Protein 4NQ3 (pdb70)

B-factor: mean 53.37, std 25.69, range [12.53, 254.34]

GO terms:
  GO:0018753 cyanuric acid amidohydrolase activity (F, EXP)

Nearest PDB structures (foldseek):
  4nq3-assembly1_A-2  TM=1.002E+00  e=3.111E-75  Azorhizobium caulinodans ORS 571
  6buq-assembly1_D  TM=9.609E-01  e=2.234E-49  Moorella thermoacetica ATCC 39073
  4bvq-assembly1_A  TM=9.636E-01  e=1.893E-46  Pseudomonas sp. ADP
  5t13-assembly1_A  TM=9.530E-01  e=1.378E-46  Enterobacter cloacae
  6dhj-assembly1_F  TM=9.144E-01  e=2.096E-44  Moorella thermoacetica ATCC 39073

Organism: Azorhizobium caulinodans (strain ATCC 43989 / DSM 5975 / JCM 20966 / LMG 6465 / NBRC 14845 / NCIMB 13405 / ORS 571) (NCBI:txid438753)

Foldseek 3Di:
DAKDKDKFAAPALLRCPRVVVCCVVVVAPLVFWAEKEWEHAFQFFAPGCSLVNNVVNQCVSCVCNPCSVNYHYYTYFQPADGIIMMIIGDDDDPPDAKFKFKFWDDFQQQQCQLFSLLCCLVRQLRSVRRVDDQLVQWAAKEKEWEWDDCNQVVQVVVPGHGPDNPGRVSLSNLQSNFNSNCCNSVVDPPVVDGSCCGLPVLVQADLHRDYGYYHNDRIMMMMIIGDPPYDDQKHKHKGKAALQCQVRVVVRCVVQQHAADPQKEKAKEFEAAPVCDDPNHGDCVPDPVRDGQSVRQNRSLVNNCVRRVHRSYHYHYRQNRAGGGRMHMMMIMDGHD/DAKDKDKFAAPALLGCVRVVVCCVVVVAPLVFWAEKEWEFAALFFAPGCSQVNNVVNQCVSCVNNPVSVNYHYYTYFDPADGIIMMTIGDDPVAKFKFKFWDDFDQQAPQLFVLLCCLVRLLRSVRRVDDQLVQFAAKEKEAEWDDCVQVVQVVVPGHHPDSPGRVSLSNLQSNFNSNCPNSVVDDPVVDGSCCGLPVLVQADLHRDYGYYHNDRIMMMMIMGDPPYDDFKHKHKGKAALQPQVRVVVGCVVQQHAQDPQKEKAKEFEAAPVCDDPNHGDCVPDPPRDRQSVRQNRSLVSNCVRNVDRSYHYHYRQNSAGHGNMHMMMMMDGHD

Sequence (671 aa):
PIAKVHRIATASPDDVSGLAAAIATGAIAPAGILAIFGKTEGNGCVNDFSRGFAVQSLQLLRGHGAAADEVCLVSGGTEGGSPHFLVFERAEGNAPALAIGRAHTPDLPFEALGRGQVRVAQAVRRAAAAGITDPEDVHFVQVKCPLLTARVKEAEARGATTATSDTLKSGLSRGASALGIALALGEVAEDALSDAVICADYGLWSARASCSSGIELLGHEIVVLGSEGWSGPLAIAHGVADAIDVTPVKAALSALGAEAGEATIVLAKAEPSRSGRIRGKRHTLDDSDISPTRHARAFVAGALAGVVGHTEIYVSGGGEHQGPDGGGPVAVIAARTPIAKVHRIATASPDDVSGLAAAIATGAIAPAGILAIFGKTEGNGCVNDFSRGFAVQSLQLLRGHGAAADEVCLVSGGTEGGSPHFLVFERAEPALAIGRAHTPDLPFEALGRGQVRVAQAVRRAAAAGITDPEDVHFVQVKCPLLTARVKEAEARGATTATSDTLKSGLSRGASALGIALALGEVAEDALSDAVICADYGLWSARASCSSGIELLGHEIVVLGSEGWSGPLAIAHGVADAIDVTPVKAALSALGAEAGEATIVLAKAEPSRSGRIRGKRHTLDDSDISPTRHARAFVAGALAGVVGHTEIYVSGGGEHQGPDGGGPVAVIAART

InterPro domains:
  IPR014086 Cyanuric acid hydrolase/Barbiturase [MF_01989] (2-353)
  IPR014086 Cyanuric acid hydrolase/Barbiturase [PF09663] (5-351)
  IPR014086 Cyanuric acid hydrolase/Barbiturase [TIGR02714] (5-351)
  IPR043006 Cyanuric acid hydrolase/Barbiturase, repeating unit B [G3DSA:3.30.1330.180] (100-247)
  IPR043007 Cyanuric acid hydrolase/Barbiturase, repeating unit C [G3DSA:3.30.1330.160] (248-356)
  IPR043008 Cyanuric acid hydrolase/Barbiturase, repeating unit A [G3DSA:3.30.1330.170] (1-99)

Radius of gyration: 26.71 Å; Cα contacts (8 Å, |Δi|>4): 1795; chains: 2; bounding box: 78×68×73 Å

Secondary structure (DSSP, 8-state):
-EEEEEEEE-SSTT--HHHHHHHHTTSS-GGGEEEEEEEBSS-SSTT--HHHHHHHHH--TTT--GGGGGSEE--B-------EEEEEEEE--------EEEEE-----TTTTT------HHHHHH--TTS---GGG--EEEEEE------HHHHHHTT---S-S-TTT--HHHHHHHHHHHHHHTSS-GGG--TTTTTT-TTS-BSSEEEEE-TT-SS-EEEEE--TT-BSSEEEEEE---TT--HHHHHHHHHTT---STT-EEEEEE---TTSEETTEE-----SSS-HHHHHHHHHHHHHHHHHS-S--EEEE--TTBSSTT---EEEEEE--/-EEEEEEEE-SSTT--HHHHHHHHTTSS-GGGEEEEEE-BSS-SSTT-HHHHHHHHHH--TTT--GGGGGSEE--B-------EEEEEEEE-----EEEEE--PPPTTTTT------HHHHHH--TT----GGG--EEEEEE------HHHHHTTT---S-S-TTT--HHHHHHHHHHHHHHTSS-GGG--GGGTTT-TTS-BSSEEEEE-TT-SS-EEEEE--TT-BSSEEEEEE---TT--HHHHHHHHHHT---STT-EEEEEE---TTSEETTEE-----SSS-HHHHHHHHHHHHHHHHHSSS--EEEE--TTBSSTT---EEEEEE--

Structure (mmCIF, N/CA/C/O backbone):
data_4NQ3
#
_entry.id   4NQ3
#
_cell.length_a   237.866
_cell.length_b   237.866
_cell.length_c   105.313
_cell.angle_alpha   90.00
_cell.angle_beta   90.00
_cell.angle_gamma   90.00
#
_symmetry.space_group_name_H-M   'I 41 2 2'
#
loop_
_entity.id
_entity.type
_entity.pdbx_description
1 polymer 'Cyanuric acid amidohydrolase'
2 non-polymer 'BARBITURIC ACID'
3 non-polymer 'SULFATE ION'
4 non-polymer 'MAGNESIUM ION'
5 water water
#
loop_
_atom_site.group_PDB
_atom_site.id
_atom_site.type_symbol
_atom_site.label_atom_id
_atom_site.label_alt_id
_atom_site.label_comp_id
_atom_site.label_asym_id
_atom_site.label_entity_id
_atom_site.label_seq_id
_atom_site.pdbx_PDB_ins_code
_atom_site.Cartn_x
_atom_site.Cartn_y
_atom_site.Cartn_z
_atom_site.occupancy
_atom_site.B_iso_or_equiv
_atom_site.auth_seq_id
_atom_site.auth_comp_id
_atom_site.auth_asym_id
_atom_site.auth_atom_id
_atom_site.pdbx_PDB_model_num
ATOM 9 N N . PRO A 1 2 ? 156.599 50.348 27.745 1.00 48.72 2 PRO A N 1
ATOM 10 C CA . PRO A 1 2 ? 156.495 51.152 28.971 1.00 37.02 2 PRO A CA 1
ATOM 11 C C . PRO A 1 2 ? 155.077 51.551 29.398 1.00 36.28 2 PRO A C 1
ATOM 12 O O . PRO A 1 2 ? 154.171 51.745 28.587 1.00 41.49 2 PRO A O 1
ATOM 16 N N . ILE A 1 3 ? 154.919 51.684 30.709 1.00 37.22 3 ILE A N 1
ATOM 17 C CA . ILE A 1 3 ? 153.669 52.022 31.378 1.00 33.54 3 ILE A CA 1
ATOM 18 C C . ILE A 1 3 ? 153.781 53.310 32.195 1.00 33.60 3 ILE A C 1
ATOM 19 O O . ILE A 1 3 ? 154.705 53.463 32.990 1.00 37.61 3 ILE A O 1
ATOM 24 N N . ALA A 1 4 ? 152.843 54.232 32.036 1.00 30.92 4 ALA A N 1
ATOM 25 C CA . ALA A 1 4 ? 152.833 55.402 32.913 1.00 30.99 4 ALA A CA 1
ATOM 26 C C . ALA A 1 4 ? 152.148 55.065 34.229 1.00 30.37 4 ALA A C 1
ATOM 27 O O . ALA A 1 4 ? 151.055 54.502 34.263 1.00 35.76 4 ALA A O 1
ATOM 29 N N . LYS A 1 5 ? 152.791 55.435 35.319 1.00 29.75 5 LYS A N 1
ATOM 30 C CA . LYS A 1 5 ? 152.208 55.261 36.630 1.00 25.67 5 LYS A CA 1
ATOM 31 C C . LYS A 1 5 ? 152.168 56.647 37.269 1.00 28.00 5 LYS A C 1
ATOM 32 O O . LYS A 1 5 ? 153.194 57.323 37.371 1.00 30.34 5 LYS A O 1
ATOM 38 N N . VAL A 1 6 ? 150.978 57.100 37.644 1.00 26.46 6 VAL A N 1
ATOM 39 C CA . VAL A 1 6 ? 150.831 58.409 38.281 1.00 27.33 6 VAL A CA 1
ATOM 40 C C . VAL A 1 6 ? 150.361 58.278 39.723 1.00 36.68 6 VAL A C 1
ATOM 41 O O . VAL A 1 6 ? 149.311 57.675 39.983 1.00 45.85 6 VAL A O 1
ATOM 45 N N . HIS A 1 7 ? 151.117 58.855 40.652 1.00 21.96 7 HIS A N 1
ATOM 46 C CA . HIS A 1 7 ? 150.844 58.693 42.086 1.00 21.93 7 HIS A CA 1
ATOM 47 C C . HIS A 1 7 ? 150.497 60.004 42.774 1.00 24.13 7 HIS A C 1
ATOM 48 O O . HIS A 1 7 ? 151.318 60.910 42.784 1.00 28.90 7 HIS A O 1
ATOM 55 N N . ARG A 1 8 ? 149.314 60.112 43.371 1.00 21.47 8 ARG A N 1
ATOM 56 C CA . ARG A 1 8 ? 148.981 61.340 44.100 1.00 24.46 8 ARG A CA 1
ATOM 57 C C . ARG A 1 8 ? 149.229 61.173 45.615 1.00 25.94 8 ARG A C 1
ATOM 58 O O . ARG A 1 8 ? 148.604 60.360 46.280 1.00 32.26 8 ARG A O 1
ATOM 66 N N . ILE A 1 9 ? 150.175 61.926 46.146 1.00 18.81 9 ILE A N 1
ATOM 67 C CA . ILE A 1 9 ? 150.586 61.765 47.524 1.00 18.76 9 ILE A CA 1
ATOM 68 C C . ILE A 1 9 ? 150.268 63.007 48.378 1.00 26.95 9 ILE A C 1
ATOM 69 O O . ILE A 1 9 ? 150.642 64.122 48.025 1.00 29.11 9 ILE A O 1
ATOM 74 N N . ALA A 1 10 ? 149.560 62.821 49.489 1.00 27.02 10 ALA A N 1
ATOM 75 C CA . ALA A 1 10 ? 149.307 63.932 50.405 1.00 28.63 10 ALA A CA 1
ATOM 76 C C . ALA A 1 10 ? 150.600 64.417 51.117 1.00 27.06 10 ALA A C 1
ATOM 77 O O . ALA A 1 10 ? 151.560 63.673 51.255 1.00 26.25 10 ALA A O 1
ATOM 79 N N . THR A 1 11 ? 150.626 65.680 51.527 1.00 28.71 11 THR A N 1
ATOM 80 C CA . THR A 1 11 ? 151.748 66.268 52.269 1.00 26.96 11 THR A CA 1
ATOM 81 C C . THR A 1 11 ? 151.201 67.183 53.370 1.00 30.92 11 THR A C 1
ATOM 82 O O . THR A 1 11 ? 150.243 67.937 53.149 1.00 38.59 11 THR A O 1
ATOM 86 N N . ALA A 1 12 ? 151.820 67.165 54.540 1.00 35.50 12 ALA A N 1
ATOM 87 C CA . ALA A 1 12 ? 151.321 67.981 55.638 1.00 22.37 12 ALA A CA 1
ATOM 88 C C . ALA A 1 12 ? 152.046 69.307 55.716 1.00 30.37 12 ALA A C 1
ATOM 89 O O . ALA A 1 12 ? 151.691 70.166 56.514 1.00 34.56 12 ALA A O 1
ATOM 91 N N . SER A 1 13 ? 153.006 69.492 54.819 1.00 32.46 13 SER A N 1
ATOM 92 C CA . SER A 1 13 ? 154.070 70.463 54.972 1.00 20.09 13 SER A CA 1
ATOM 93 C C . SER A 1 13 ? 154.795 70.482 53.635 1.00 26.17 13 SER A C 1
ATOM 94 O O . SER A 1 13 ? 154.799 69.467 52.927 1.00 25.32 13 SER A O 1
ATOM 97 N N . PRO A 1 14 ? 155.393 71.619 53.253 1.00 23.70 14 PRO A N 1
ATOM 98 C CA . PRO A 1 14 ? 156.178 71.564 52.020 1.00 23.01 14 PRO A CA 1
ATOM 99 C C . PRO A 1 14 ? 157.325 70.558 52.100 1.00 25.86 14 PRO A C 1
ATOM 100 O O . PRO A 1 14 ? 157.682 69.949 51.096 1.00 32.22 14 PRO A O 1
ATOM 104 N N . ASP A 1 15 ? 157.866 70.354 53.289 1.00 16.69 15 ASP A N 1
ATOM 105 C CA . ASP A 1 15 ? 159.005 69.476 53.446 1.00 16.18 15 ASP A CA 1
ATOM 106 C C . ASP A 1 15 ? 158.619 68.072 53.847 1.00 27.52 15 ASP A C 1
ATOM 107 O O . ASP A 1 15 ? 159.485 67.302 54.250 1.00 32.43 15 ASP A O 1
ATOM 112 N N . ASP A 1 16 ? 157.322 67.756 53.798 1.00 25.03 16 ASP A N 1
ATOM 113 C CA . ASP A 1 16 ? 156.818 66.416 54.158 1.00 22.51 16 ASP A CA 1
ATOM 114 C C . ASP A 1 16 ? 156.926 65.437 52.990 1.00 26.12 16 ASP A C 1
ATOM 115 O O . ASP A 1 16 ? 156.052 65.363 52.122 1.00 31.78 16 ASP A O 1
ATOM 120 N N . VAL A 1 17 ? 158.013 64.692 52.949 1.00 26.82 17 VAL A N 1
ATOM 121 C CA . VAL A 1 17 ? 158.191 63.765 51.854 1.00 29.01 17 VAL A CA 1
ATOM 122 C C . VAL A 1 17 ? 157.872 62.355 52.376 1.00 29.36 17 VAL A C 1
ATOM 123 O O . VAL A 1 17 ? 158.153 61.344 51.729 1.00 35.41 17 VAL A O 1
ATOM 127 N N . SER A 1 18 ? 157.291 62.289 53.563 1.00 27.55 18 SER A N 1
ATOM 128 C CA . SER A 1 18 ? 157.058 60.997 54.215 1.00 28.38 18 SER A CA 1
ATOM 129 C C . SER A 1 18 ? 156.247 60.005 53.361 1.00 27.32 18 SER A C 1
ATOM 130 O O . SER A 1 18 ? 156.482 58.795 53.411 1.00 29.12 18 SER A O 1
ATOM 133 N N . GL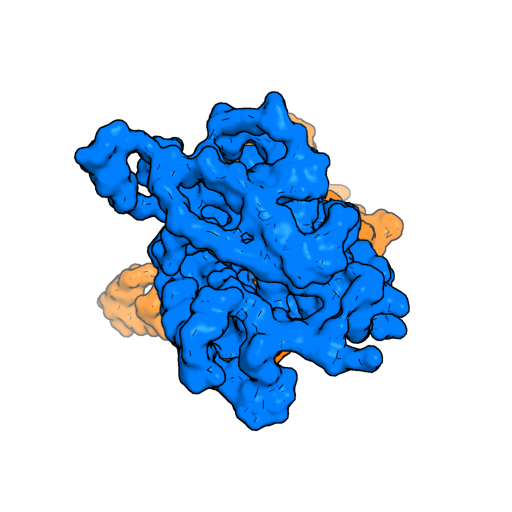Y A 1 19 ? 155.291 60.504 52.589 1.00 20.14 19 GLY A N 1
ATOM 134 C CA . GLY A 1 19 ? 154.433 59.615 51.847 1.00 18.01 19 GLY A CA 1
ATOM 135 C C . GLY A 1 19 ? 155.162 59.116 50.629 1.00 30.04 19 GLY A C 1
ATOM 136 O O . GLY A 1 19 ? 154.935 57.997 50.160 1.00 34.35 19 GLY A O 1
ATOM 137 N N . LEU A 1 20 ? 156.052 59.944 50.100 1.00 20.55 20 LEU A N 1
ATOM 138 C CA . LEU A 1 20 ? 156.812 59.502 48.952 1.00 19.56 20 LEU A CA 1
ATOM 139 C C . LEU A 1 20 ? 157.843 58.479 49.420 1.00 22.58 20 LEU A C 1
ATOM 140 O O . LEU A 1 20 ? 158.083 57.486 48.728 1.00 26.87 20 LEU A O 1
ATOM 145 N N . ALA A 1 21 ? 158.439 58.702 50.595 1.00 21.45 21 ALA A N 1
ATOM 146 C CA . ALA A 1 21 ? 159.319 57.703 51.213 1.00 16.59 21 ALA A CA 1
ATOM 147 C C . ALA A 1 21 ? 158.642 56.348 51.365 1.00 30.03 21 ALA A C 1
ATOM 148 O O . ALA A 1 21 ? 159.219 55.314 51.039 1.00 36.62 21 ALA A O 1
ATOM 150 N N . ALA A 1 22 ? 157.422 56.354 51.889 1.00 23.37 22 ALA A N 1
ATOM 151 C CA . ALA A 1 22 ? 156.685 55.115 52.134 1.00 25.74 22 ALA A CA 1
ATOM 152 C C . ALA A 1 22 ? 156.349 54.418 50.827 1.00 25.05 22 ALA A C 1
ATOM 153 O O . ALA A 1 22 ? 156.414 53.187 50.746 1.00 28.13 22 ALA A O 1
ATOM 155 N N . ALA A 1 23 ? 155.973 55.192 49.809 1.00 22.39 23 ALA A N 1
ATOM 156 C CA . ALA A 1 23 ? 155.631 54.587 48.535 1.00 22.25 23 ALA A CA 1
ATOM 157 C C . ALA A 1 23 ? 156.863 53.927 47.952 1.00 25.35 23 ALA A C 1
ATOM 158 O O . ALA A 1 23 ? 156.756 52.870 47.349 1.00 27.45 23 ALA A O 1
ATOM 160 N N . ILE A 1 24 ? 158.039 54.499 48.194 1.00 17.41 24 ILE A N 1
ATOM 161 C CA . ILE A 1 24 ? 159.270 53.903 47.677 1.00 25.61 24 ILE A CA 1
ATOM 162 C C . ILE A 1 24 ? 159.643 52.672 48.468 1.00 22.66 24 ILE A C 1
ATOM 163 O O . ILE A 1 24 ? 160.007 51.652 47.909 1.00 27.65 24 ILE A O 1
ATOM 168 N N . ALA A 1 25 ? 159.511 52.769 49.781 1.00 26.18 25 ALA A N 1
ATOM 169 C CA . ALA A 1 25 ? 159.825 51.675 50.672 1.00 24.30 25 ALA A CA 1
ATOM 170 C C . ALA A 1 25 ? 158.935 50.452 50.414 1.00 28.44 25 ALA A C 1
ATOM 171 O O . ALA A 1 25 ? 159.409 49.318 50.475 1.00 40.14 25 ALA A O 1
ATOM 173 N N . THR A 1 26 ? 157.658 50.664 50.107 1.00 26.78 26 THR A N 1
ATOM 174 C CA . THR A 1 26 ? 156.783 49.537 49.821 1.00 20.53 26 THR A CA 1
ATOM 175 C C . THR A 1 26 ? 156.856 49.114 48.342 1.00 37.80 26 THR A C 1
ATOM 176 O O . THR A 1 26 ? 156.110 48.233 47.896 1.00 39.34 26 THR A O 1
ATOM 180 N N . GLY A 1 27 ? 157.765 49.727 47.583 1.00 30.68 27 GLY A N 1
ATOM 181 C CA . GLY A 1 27 ? 157.937 49.378 46.184 1.00 22.29 27 GLY A CA 1
ATOM 182 C C . GLY A 1 27 ? 156.737 49.747 45.322 1.00 26.32 27 GLY A C 1
ATOM 183 O O . GLY A 1 27 ? 156.599 49.301 44.184 1.00 28.85 27 GLY A O 1
ATOM 184 N N . ALA A 1 28 ? 155.848 50.564 45.862 1.00 26.57 28 ALA A N 1
ATOM 185 C CA . ALA A 1 28 ? 154.788 51.117 45.051 1.00 24.92 28 ALA A CA 1
ATOM 186 C C . ALA A 1 28 ? 155.375 52.022 43.947 1.00 25.54 28 ALA A C 1
ATOM 187 O O . ALA A 1 28 ? 154.870 52.071 42.817 1.00 39.65 28 ALA A O 1
ATOM 189 N N . ILE A 1 29 ? 156.454 52.724 44.272 1.00 25.21 29 ILE A N 1
ATOM 190 C CA . ILE A 1 29 ? 157.142 53.573 43.304 1.00 27.08 29 ILE A CA 1
ATOM 191 C C . ILE A 1 29 ? 158.603 53.149 43.230 1.00 30.95 29 ILE A C 1
ATOM 192 O O . ILE A 1 29 ? 159.270 53.015 44.275 1.00 33.95 29 ILE A O 1
ATOM 197 N N . ALA A 1 30 ? 159.114 52.940 42.019 1.00 25.87 30 ALA A N 1
ATOM 198 C CA . ALA A 1 30 ? 160.533 52.596 41.871 1.00 27.38 30 ALA A CA 1
ATOM 199 C C . ALA A 1 30 ? 161.307 53.836 41.440 1.00 35.00 30 ALA A C 1
ATOM 200 O O . ALA A 1 30 ? 161.063 54.382 40.364 1.00 36.30 30 ALA A O 1
ATOM 202 N N . PRO A 1 31 ? 162.219 54.311 42.299 1.00 34.63 31 PRO A N 1
ATOM 203 C CA . PRO A 1 31 ? 162.904 55.599 42.104 1.00 28.75 31 PRO A CA 1
ATOM 204 C C . PRO A 1 31 ? 163.534 55.731 40.732 1.00 30.17 31 PRO A C 1
ATOM 205 O O . PRO A 1 31 ? 163.504 56.825 40.172 1.00 38.79 31 PRO A O 1
ATOM 209 N N . ALA A 1 32 ? 164.078 54.638 40.203 1.00 30.67 32 ALA A N 1
ATOM 210 C CA . ALA A 1 32 ? 164.721 54.651 38.891 1.00 29.35 32 ALA A CA 1
ATOM 211 C C . ALA A 1 32 ? 163.782 55.160 37.807 1.00 30.89 32 ALA A C 1
ATOM 212 O O . ALA A 1 32 ? 164.214 55.814 36.855 1.00 48.43 32 ALA A O 1
ATOM 214 N N . GLY A 1 33 ? 162.492 54.908 37.979 1.00 24.77 33 GLY A N 1
ATOM 215 C CA . GLY A 1 33 ? 161.515 55.227 36.954 1.00 19.72 33 GLY A CA 1
ATOM 216 C C . GLY A 1 33 ? 160.751 56.518 37.176 1.00 25.82 33 GLY A C 1
ATOM 217 O O . GLY A 1 33 ? 159.774 56.808 36.477 1.00 27.62 33 GLY A O 1
ATOM 218 N N . ILE A 1 34 ? 161.173 57.295 38.165 1.00 25.89 34 ILE A N 1
ATOM 219 C CA . ILE A 1 34 ? 160.517 58.563 38.427 1.00 26.17 34 ILE A CA 1
ATOM 220 C C . ILE A 1 34 ? 160.960 59.577 37.383 1.00 27.51 34 ILE A C 1
ATOM 221 O O . ILE A 1 34 ? 162.139 59.907 37.294 1.00 34.96 34 ILE A O 1
ATOM 226 N N . LEU A 1 35 ? 160.013 60.043 36.578 1.00 25.19 35 LEU A N 1
ATOM 227 C CA . LEU A 1 35 ? 160.296 61.037 35.556 1.00 28.17 35 LEU A CA 1
ATOM 228 C C . LEU A 1 35 ? 160.143 62.462 36.073 1.00 27.24 35 LEU A C 1
ATOM 229 O O . LEU A 1 35 ? 161.015 63.303 35.822 1.00 33.80 35 LEU A O 1
ATOM 234 N N . ALA A 1 36 ? 159.036 62.751 36.759 1.00 21.76 36 ALA A N 1
ATOM 235 C CA . ALA A 1 36 ? 158.788 64.117 37.212 1.00 21.29 36 ALA A CA 1
ATOM 236 C C . ALA A 1 36 ? 157.923 64.113 38.437 1.00 18.87 36 ALA A C 1
ATOM 237 O O . ALA A 1 36 ? 157.165 63.184 38.644 1.00 25.71 36 ALA A O 1
ATOM 239 N N . ILE A 1 37 ? 158.030 65.155 39.253 1.00 21.01 37 ILE A N 1
ATOM 240 C CA . ILE A 1 37 ? 157.092 65.338 40.347 1.00 23.69 37 ILE A CA 1
ATOM 241 C C . ILE A 1 37 ? 156.434 66.713 40.283 1.00 23.82 37 ILE A C 1
ATOM 242 O O . ILE A 1 37 ? 157.128 67.717 40.236 1.00 26.58 37 ILE A O 1
ATOM 247 N N . PHE A 1 38 ? 155.101 66.761 40.242 1.00 21.91 38 PHE A N 1
ATOM 248 C CA . PHE A 1 38 ? 154.384 68.035 40.354 1.00 22.93 38 PHE A CA 1
ATOM 249 C C . PHE A 1 38 ? 153.990 68.239 41.794 1.00 23.80 38 PHE A C 1
ATOM 250 O O . PHE A 1 38 ? 153.770 67.274 42.516 1.00 24.48 38 PHE A O 1
ATOM 258 N N . GLY A 1 39 ? 153.842 69.485 42.219 1.00 22.62 39 GLY A N 1
ATOM 259 C CA . GLY A 1 39 ? 153.397 69.714 43.574 1.00 19.64 39 GLY A CA 1
ATOM 260 C C . GLY A 1 39 ? 152.553 70.957 43.671 1.00 24.36 39 GLY A C 1
ATOM 261 O O . GLY A 1 39 ? 152.772 71.899 42.921 1.00 39.45 39 GLY A O 1
ATOM 262 N N . LYS A 1 40 ? 151.591 70.955 44.590 1.00 29.22 40 LYS A N 1
ATOM 263 C CA . LYS A 1 40 ? 150.947 72.178 45.046 1.00 18.80 40 LYS A CA 1
ATOM 264 C C . LYS A 1 40 ? 151.460 72.403 46.451 1.00 23.08 40 LYS A C 1
ATOM 265 O O . LYS A 1 40 ? 151.294 71.542 47.304 1.00 30.15 40 LYS A O 1
ATOM 271 N N . THR A 1 41 ? 152.139 73.520 46.692 1.00 25.22 41 THR A N 1
ATOM 272 C CA . THR A 1 41 ? 152.676 73.784 48.030 1.00 22.24 41 THR A CA 1
ATOM 273 C C . THR A 1 41 ? 151.996 75.009 48.658 1.00 24.17 41 THR A C 1
ATOM 274 O O . THR A 1 41 ? 151.504 75.869 47.945 1.00 27.78 41 THR A O 1
ATOM 278 N N . GLU A 1 42 ? 151.995 75.083 49.987 1.00 27.22 42 GLU A N 1
ATOM 279 C CA . GLU A 1 42 ? 151.196 76.063 50.754 1.00 27.38 42 GLU A CA 1
ATOM 280 C C . GLU A 1 42 ? 151.608 77.525 50.671 1.00 23.54 42 GLU A C 1
ATOM 281 O O . GLU A 1 42 ? 151.035 78.344 51.385 1.00 31.88 42 GLU A O 1
ATOM 287 N N . GLY A 1 43 ? 152.600 77.850 49.843 1.00 20.77 43 GLY A N 1
ATOM 288 C CA . GLY A 1 43 ? 153.065 79.224 49.684 1.00 26.80 43 GLY A CA 1
ATOM 289 C C . GLY A 1 43 ? 152.016 80.141 49.069 1.00 26.75 43 GLY A C 1
ATOM 290 O O . GLY A 1 43 ? 150.860 79.736 48.895 1.00 30.83 43 GLY A O 1
ATOM 291 N N . ASN A 1 44 ? 152.384 81.385 48.760 1.00 23.80 44 ASN A N 1
ATOM 292 C CA . ASN A 1 44 ? 151.406 82.289 48.153 1.00 23.56 44 ASN A CA 1
ATOM 293 C C . ASN A 1 44 ? 151.375 82.187 46.645 1.00 30.57 44 ASN A C 1
ATOM 294 O O . ASN A 1 44 ? 150.537 82.824 45.993 1.00 44.12 44 ASN A O 1
ATOM 299 N N . GLY A 1 45 ? 152.277 81.374 46.098 1.00 27.51 45 GLY A N 1
ATOM 300 C CA . GLY A 1 45 ? 152.353 81.152 44.670 1.00 21.00 45 GLY A CA 1
ATOM 301 C C . GLY A 1 45 ? 152.879 82.337 43.875 1.00 23.54 45 GLY A C 1
ATOM 302 O O . GLY A 1 45 ? 152.772 82.353 42.658 1.00 30.43 45 GLY A O 1
ATOM 303 N N . CYS A 1 46 ? 153.455 83.334 44.531 1.00 21.24 46 CYS A N 1
ATOM 304 C CA . CYS A 1 46 ? 153.926 84.489 43.782 1.00 21.44 46 CYS A CA 1
ATOM 305 C C . CYS A 1 46 ? 155.438 84.646 43.897 1.00 33.57 46 CYS A C 1
ATOM 306 O O . CYS A 1 46 ? 156.177 83.654 43.761 1.00 29.32 46 CYS A O 1
ATOM 309 N N . VAL A 1 47 ? 155.937 85.856 44.116 1.00 27.34 47 VAL A N 1
ATOM 310 C CA . VAL A 1 47 ? 157.382 85.995 44.030 1.00 19.87 47 VAL A CA 1
ATOM 311 C C . VAL A 1 47 ? 158.067 85.408 45.251 1.00 23.73 47 VAL A C 1
ATOM 312 O O . VAL A 1 47 ? 158.926 84.534 45.120 1.00 27.09 47 VAL A O 1
ATOM 316 N N . ASN A 1 48 ? 157.705 85.908 46.431 1.00 20.03 48 ASN A N 1
ATOM 317 C CA . ASN A 1 48 ? 158.287 85.472 47.705 1.00 19.76 48 ASN A CA 1
ATOM 318 C C . ASN A 1 48 ? 157.565 84.275 48.288 1.00 23.59 48 ASN A C 1
ATOM 319 O O . ASN A 1 48 ? 156.995 84.336 49.372 1.00 29.41 48 ASN A O 1
ATOM 324 N N . ASP A 1 49 ? 157.580 83.186 47.541 1.00 18.80 49 ASP A N 1
ATOM 325 C CA . ASP A 1 49 ? 157.019 81.936 47.967 1.00 18.62 49 ASP A CA 1
ATOM 326 C C . ASP A 1 49 ? 158.168 80.972 48.118 1.00 19.12 49 ASP A C 1
ATOM 327 O O . ASP A 1 49 ? 158.732 80.528 47.129 1.00 22.90 49 ASP A O 1
ATOM 332 N N . PHE A 1 50 ? 158.511 80.632 49.351 1.00 17.59 50 PHE A N 1
ATOM 333 C CA . PHE A 1 50 ? 159.636 79.736 49.572 1.00 30.92 50 PHE A CA 1
ATOM 334 C C . PHE A 1 50 ? 159.175 78.331 49.919 1.00 31.90 50 PHE A C 1
ATOM 335 O O . PHE A 1 50 ? 160.007 77.445 50.158 1.00 27.11 50 PHE A O 1
ATOM 343 N N . SER A 1 51 ? 157.864 78.106 49.924 1.00 17.10 51 SER A N 1
ATOM 344 C CA . SER A 1 51 ? 157.411 76.754 50.141 1.00 16.94 51 SER A CA 1
ATOM 345 C C . SER A 1 51 ? 157.848 75.897 48.943 1.00 20.88 51 SER A C 1
ATOM 346 O O . SER A 1 51 ? 158.145 74.720 49.099 1.00 20.64 51 SER A O 1
ATOM 349 N N . ARG A 1 52 ? 157.938 76.511 47.762 1.00 21.62 52 ARG A N 1
ATOM 350 C CA . ARG A 1 52 ? 158.343 75.827 46.532 1.00 20.56 52 ARG A CA 1
ATOM 351 C C . ARG A 1 52 ? 159.764 75.291 46.665 1.00 20.61 52 ARG A C 1
ATOM 352 O O . ARG A 1 52 ? 160.016 74.103 46.461 1.00 16.62 52 ARG A O 1
ATOM 360 N N . GLY A 1 53 ? 160.697 76.191 46.972 1.00 20.41 53 GLY A N 1
ATOM 361 C CA . GLY A 1 53 ? 162.094 75.826 47.089 1.00 18.67 53 GLY A CA 1
ATOM 362 C C . GLY A 1 53 ? 162.327 74.846 48.217 1.00 21.37 53 GLY A C 1
ATOM 363 O O . GLY A 1 53 ? 163.133 73.910 48.084 1.00 24.33 53 GLY A O 1
ATOM 364 N N . PHE A 1 54 ? 161.584 75.033 49.302 1.00 14.46 54 PHE A N 1
ATOM 365 C CA . PHE A 1 54 ? 161.628 74.132 50.449 1.00 24.41 54 PHE A CA 1
ATOM 366 C C . PHE A 1 54 ? 161.231 72.699 50.048 1.00 24.88 54 PHE A C 1
ATOM 367 O O . PHE A 1 54 ? 161.913 71.741 50.404 1.00 29.36 54 PHE A O 1
ATOM 375 N N . ALA A 1 55 ? 160.138 72.546 49.296 1.00 22.27 55 ALA A N 1
ATOM 376 C CA . ALA A 1 55 ? 159.729 71.220 48.820 1.00 22.20 55 ALA A CA 1
ATOM 377 C C . ALA A 1 55 ? 160.792 70.632 47.881 1.00 19.80 55 ALA A C 1
ATOM 378 O O . ALA A 1 55 ? 161.062 69.431 47.913 1.00 24.29 55 ALA A O 1
ATOM 380 N N . VAL A 1 56 ? 161.376 71.473 47.029 1.00 19.59 56 VAL A N 1
ATOM 381 C CA . VAL A 1 56 ? 162.349 71.004 46.057 1.00 13.20 56 VAL A CA 1
ATOM 382 C C . VAL A 1 56 ? 163.547 70.431 46.781 1.00 24.05 56 VAL A C 1
ATOM 383 O O . VAL A 1 56 ? 163.960 69.296 46.528 1.00 23.50 56 VAL A O 1
ATOM 387 N N . GLN A 1 57 ? 164.073 71.202 47.724 1.00 24.58 57 GLN A N 1
ATOM 388 C CA . GLN A 1 57 ? 165.225 70.771 48.503 1.00 13.44 57 GLN A CA 1
ATOM 389 C C . GLN A 1 57 ? 164.929 69.462 49.180 1.00 18.82 57 GLN A C 1
ATOM 390 O O . GLN A 1 57 ? 165.743 68.555 49.179 1.00 23.03 57 GLN A O 1
ATOM 396 N N . SER A 1 58 ? 163.740 69.360 49.749 1.00 19.58 58 SER A N 1
ATOM 397 C CA . SER A 1 58 ? 163.367 68.166 50.480 1.00 21.53 58 SER A CA 1
ATOM 398 C C . SER A 1 58 ? 163.273 66.976 49.564 1.00 23.72 58 SER A C 1
ATOM 399 O O . SER A 1 58 ? 163.713 65.870 49.916 1.00 24.19 58 SER A O 1
ATOM 402 N N . LEU A 1 59 ? 162.699 67.208 48.387 1.00 27.76 59 LEU A N 1
ATOM 403 C CA . LEU A 1 59 ? 162.564 66.158 47.406 1.00 13.50 59 LEU A CA 1
ATOM 404 C C . LEU A 1 59 ? 163.921 65.768 46.851 1.00 27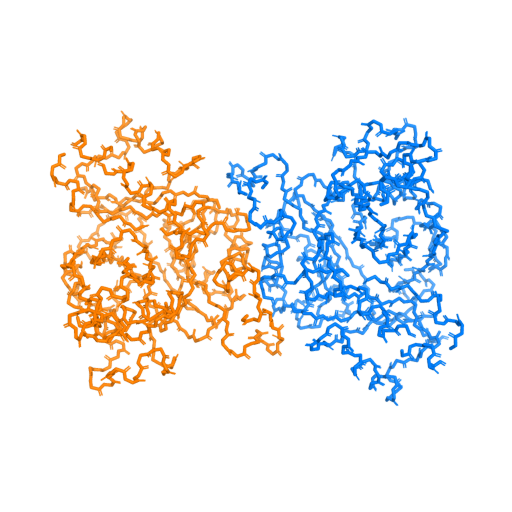.73 59 LEU A C 1
ATOM 405 O O . LEU A 1 59 ? 164.199 64.579 46.697 1.00 28.33 59 LEU A O 1
ATOM 410 N N . GLN A 1 60 ? 164.774 66.765 46.591 1.00 29.31 60 GLN A N 1
ATOM 411 C CA . GLN A 1 60 ? 166.125 66.521 46.087 1.00 18.31 60 GLN A CA 1
ATOM 412 C C . GLN A 1 60 ? 166.935 65.644 47.062 1.00 26.50 60 GLN A C 1
ATOM 413 O O . GLN A 1 60 ? 167.568 64.663 46.635 1.00 23.95 60 GLN A O 1
ATOM 427 N N . LEU A 1 62 ? 165.753 63.503 49.414 1.00 17.83 62 LEU A N 1
ATOM 428 C CA . LEU A 1 62 ? 165.253 62.132 49.379 1.00 23.96 62 LEU A CA 1
ATOM 429 C C . LEU A 1 62 ? 165.691 61.386 48.097 1.00 20.95 62 LEU A C 1
ATOM 430 O O . LEU A 1 62 ? 166.138 60.233 48.158 1.00 24.30 62 LEU A O 1
ATOM 435 N N . LEU A 1 63 ? 165.563 62.039 46.945 1.00 22.54 63 LEU A N 1
ATOM 436 C CA . LEU A 1 63 ? 165.861 61.379 45.691 1.00 15.48 63 LEU A CA 1
ATOM 437 C C . LEU A 1 63 ? 167.363 61.164 45.554 1.00 25.07 63 LEU A C 1
ATOM 438 O O . LEU A 1 63 ? 167.781 60.145 44.982 1.00 22.22 63 LEU A O 1
ATOM 443 N N . ARG A 1 64 ? 168.194 62.085 46.060 1.00 22.59 64 ARG A N 1
ATOM 444 C CA . ARG A 1 64 ? 169.641 61.842 45.957 1.00 20.14 64 ARG A CA 1
ATOM 445 C C . ARG A 1 64 ? 169.990 60.599 46.735 1.00 24.17 64 ARG A C 1
ATOM 446 O O . ARG A 1 64 ? 170.780 59.788 46.275 1.00 26.18 64 ARG A O 1
ATOM 454 N N . GLY A 1 65 ? 169.369 60.427 47.896 1.00 30.60 65 GLY A N 1
ATOM 455 C CA . GLY A 1 65 ? 169.487 59.184 48.641 1.00 28.30 65 GLY A CA 1
ATOM 456 C C . GLY A 1 65 ? 169.283 57.906 47.826 1.00 25.66 65 GLY A C 1
ATOM 457 O O . GLY A 1 65 ? 170.045 56.966 47.964 1.00 34.50 65 GLY A O 1
ATOM 458 N N . HIS A 1 66 ? 168.313 57.871 46.926 1.00 27.99 66 HIS A N 1
ATOM 459 C CA . HIS A 1 66 ? 168.059 56.635 46.196 1.00 23.11 66 HIS A CA 1
ATOM 460 C C . HIS A 1 66 ? 168.754 56.556 44.849 1.00 25.97 66 HIS A C 1
ATOM 461 O O . HIS A 1 66 ? 169.119 55.479 44.438 1.00 40.36 66 HIS A O 1
ATOM 476 N N . GLY A 1 68 ? 171.240 59.000 43.561 1.00 38.17 68 GLY A N 1
ATOM 477 C CA . GLY A 1 68 ? 172.468 59.741 43.373 1.00 39.62 68 GLY A CA 1
ATOM 478 C C . GLY A 1 68 ? 172.331 60.882 42.387 1.00 53.15 68 GLY A C 1
ATOM 479 O O . GLY A 1 68 ? 171.392 61.670 42.471 1.00 53.49 68 GLY A O 1
ATOM 480 N N . ALA A 1 69 ? 173.275 60.982 41.455 1.00 51.68 69 ALA A N 1
ATOM 481 C CA . ALA A 1 69 ? 173.310 62.109 40.530 1.00 47.55 69 ALA A CA 1
ATOM 482 C C . ALA A 1 69 ? 172.157 62.059 39.523 1.00 49.66 69 ALA A C 1
ATOM 483 O O . ALA A 1 69 ? 171.813 63.076 38.920 1.00 56.80 69 ALA A O 1
ATOM 485 N N . ALA A 1 70 ? 171.545 60.887 39.362 1.00 49.74 70 ALA A N 1
ATOM 486 C CA . ALA A 1 70 ? 170.412 60.739 38.452 1.00 40.17 70 ALA A CA 1
ATOM 487 C C . ALA A 1 70 ? 169.190 61.455 39.008 1.00 47.64 70 ALA A C 1
ATOM 488 O O . ALA A 1 70 ? 168.241 61.719 38.277 1.00 52.40 70 ALA A O 1
ATOM 490 N N . ALA A 1 71 ? 169.213 61.776 40.296 1.00 34.47 71 ALA A N 1
ATOM 491 C CA . ALA A 1 71 ? 168.129 62.546 40.895 1.00 31.37 71 ALA A CA 1
ATOM 492 C C . ALA A 1 71 ? 167.961 63.870 40.172 1.00 30.81 71 ALA A C 1
ATOM 493 O O . ALA A 1 71 ? 166.848 64.378 40.019 1.00 34.92 71 ALA A O 1
ATOM 495 N N . ASP A 1 72 ? 169.071 64.417 39.700 1.00 33.02 72 ASP A N 1
ATOM 496 C CA . ASP A 1 72 ? 169.043 65.749 39.117 1.00 41.22 72 ASP A CA 1
ATOM 497 C C . ASP A 1 72 ? 168.277 65.801 37.815 1.00 34.92 72 ASP A C 1
ATOM 498 O O . ASP A 1 72 ? 167.898 66.892 37.367 1.00 35.54 72 ASP A O 1
ATOM 503 N N . GLU A 1 73 ? 168.026 64.628 37.231 1.00 36.80 73 GLU A N 1
ATOM 504 C CA . GLU A 1 73 ? 167.336 64.528 35.950 1.00 34.74 73 GLU A CA 1
ATOM 505 C C . GLU A 1 73 ? 165.834 64.442 36.141 1.00 37.74 73 GLU A C 1
ATOM 506 O O . GLU A 1 73 ? 165.087 64.473 35.175 1.00 35.19 73 GLU A O 1
ATOM 512 N N . VAL A 1 74 ? 165.382 64.358 37.388 1.00 21.70 74 VAL A N 1
ATOM 513 C CA . VAL A 1 74 ? 163.946 64.352 37.660 1.00 21.61 74 VAL A CA 1
ATOM 514 C C . VAL A 1 74 ? 163.411 65.771 37.573 1.00 17.98 74 VAL A C 1
ATOM 515 O O . VAL A 1 74 ? 164.008 66.695 38.126 1.00 23.46 74 VAL A O 1
ATOM 519 N N . CYS A 1 75 ? 162.304 65.958 36.866 1.00 13.24 75 CYS A N 1
ATOM 520 C CA . CYS A 1 75 ? 161.706 67.281 36.777 1.00 16.44 75 CYS A CA 1
ATOM 521 C C . CYS A 1 75 ? 160.886 67.571 38.001 1.00 25.81 75 CYS A C 1
ATOM 522 O O . CYS A 1 75 ? 159.938 66.833 38.311 1.00 30.62 75 CYS A O 1
ATOM 525 N N . LEU A 1 76 ? 161.259 68.637 38.704 1.00 28.06 76 LEU A N 1
ATOM 526 C CA . LEU A 1 76 ? 160.534 69.056 39.893 1.00 26.03 76 LEU A CA 1
ATOM 527 C C . LEU A 1 76 ? 159.777 70.356 39.591 1.00 27.30 76 LEU A C 1
ATOM 528 O O . LEU A 1 76 ? 160.374 71.430 39.486 1.00 36.17 76 LEU A O 1
ATOM 533 N N . VAL A 1 77 ? 158.466 70.233 39.411 1.00 15.11 77 VAL A N 1
ATOM 534 C CA . VAL A 1 77 ? 157.574 71.376 39.242 1.00 27.77 77 VAL A CA 1
ATOM 535 C C . VAL A 1 77 ? 156.782 71.640 40.520 1.00 21.55 77 VAL A C 1
ATOM 536 O O . VAL A 1 77 ? 155.791 70.961 40.794 1.00 23.47 77 VAL A O 1
ATOM 548 N N . SER A 1 79 ? 154.359 74.073 42.164 1.00 21.07 79 SER A N 1
ATOM 549 C CA . SER A 1 79 ? 153.494 75.230 41.986 1.00 24.60 79 SER A CA 1
ATOM 550 C C . SER A 1 79 ? 152.858 75.606 43.296 1.00 29.28 79 SER A C 1
ATOM 551 O O . SER A 1 79 ? 152.131 74.798 43.878 1.00 33.94 79 SER A O 1
ATOM 554 N N . GLY A 1 80 ? 153.177 76.809 43.777 1.00 26.20 80 GLY A N 1
ATOM 555 C CA . GLY A 1 80 ? 152.672 77.306 45.045 1.00 22.72 80 GLY A CA 1
ATOM 556 C C . GLY A 1 80 ? 151.266 77.849 44.910 1.00 25.21 80 GLY A C 1
ATOM 557 O O . GLY A 1 80 ? 150.743 78.018 43.800 1.00 24.14 80 GLY A O 1
ATOM 558 N N . GLY A 1 81 ? 150.641 78.120 46.046 1.00 24.81 81 GLY A N 1
ATOM 559 C CA . GLY A 1 81 ? 149.319 78.724 46.050 1.00 26.25 81 GLY A CA 1
ATOM 560 C C . GLY A 1 81 ? 148.213 77.691 46.171 1.00 30.08 81 GLY A C 1
ATOM 561 O O . GLY A 1 81 ? 147.792 77.117 45.159 1.00 32.05 81 GLY A O 1
ATOM 562 N N . THR A 1 82 ? 147.746 77.444 47.398 1.00 20.88 82 THR A N 1
ATOM 563 C CA . THR A 1 82 ? 146.653 76.507 47.605 1.00 25.88 82 THR A CA 1
ATOM 564 C C . THR A 1 82 ? 145.523 77.213 48.357 1.00 30.16 82 THR A C 1
ATOM 565 O O . THR A 1 82 ? 145.226 76.898 49.510 1.00 31.80 82 THR A O 1
ATOM 569 N N . GLU A 1 83 ? 144.862 78.136 47.667 1.00 30.76 83 GLU A N 1
ATOM 570 C CA . GLU A 1 83 ? 143.847 78.980 48.280 1.00 28.90 83 GLU A CA 1
ATOM 571 C C . GLU A 1 83 ? 142.532 78.237 48.351 1.00 29.98 83 GLU A C 1
ATOM 572 O O . GLU A 1 83 ? 142.401 77.135 47.812 1.00 30.93 83 GLU A O 1
ATOM 578 N N . GLY A 1 84 ? 141.549 78.838 49.011 1.00 28.55 84 GLY A N 1
ATOM 579 C CA . GLY A 1 84 ? 140.279 78.168 49.151 1.00 30.81 84 GLY A CA 1
ATOM 580 C C . GLY A 1 84 ? 140.498 76.843 49.848 1.00 33.21 84 GLY A C 1
ATOM 581 O O . GLY A 1 84 ? 141.247 76.758 50.821 1.00 35.06 84 GLY A O 1
ATOM 582 N N . GLY A 1 85 ? 139.840 75.800 49.365 1.00 32.00 85 GLY A N 1
ATOM 583 C CA . GLY A 1 85 ? 139.947 74.516 50.024 1.00 30.64 85 GLY A CA 1
ATOM 584 C C . GLY A 1 85 ? 140.972 73.622 49.364 1.00 32.87 85 GLY A C 1
ATOM 585 O O . GLY A 1 85 ? 141.135 72.475 49.758 1.00 38.44 85 GLY A O 1
ATOM 594 N N . SER A 1 87 ? 143.844 71.380 48.244 1.00 35.35 87 SER A N 1
ATOM 595 C CA . SER A 1 87 ? 144.615 70.538 49.162 1.00 29.35 87 SER A CA 1
ATOM 596 C C . SER A 1 87 ? 146.055 70.247 48.695 1.00 29.03 87 SER A C 1
ATOM 597 O O . SER A 1 87 ? 146.274 69.649 47.641 1.00 30.45 87 SER A O 1
ATOM 600 N N . PRO A 1 88 ? 147.047 70.648 49.500 1.00 27.07 88 PRO A N 1
ATOM 601 C CA . PRO A 1 88 ? 148.455 70.439 49.144 1.00 26.39 88 PRO A CA 1
ATOM 602 C C . PRO A 1 88 ? 148.828 68.980 48.917 1.00 27.84 88 PRO A C 1
ATOM 603 O O . PRO A 1 88 ? 148.539 68.121 49.762 1.00 35.00 88 PRO A O 1
ATOM 607 N N . HIS A 1 89 ? 149.493 68.719 47.795 1.00 26.31 89 HIS A N 1
ATOM 608 C CA . HIS A 1 89 ? 149.890 67.357 47.417 1.00 28.96 89 HIS A CA 1
ATOM 609 C C . HIS A 1 89 ? 151.012 67.293 46.385 1.00 27.50 89 HIS A C 1
ATOM 610 O O . HIS A 1 89 ? 151.353 68.299 45.760 1.00 29.45 89 HIS A O 1
ATOM 617 N N . PHE A 1 90 ? 151.590 66.103 46.239 1.00 25.03 90 PHE A N 1
ATOM 618 C CA . PHE A 1 90 ? 152.537 65.797 45.163 1.00 23.61 90 PHE A CA 1
ATOM 619 C C . PHE A 1 90 ? 151.886 64.888 44.110 1.00 23.55 90 PHE A C 1
ATOM 620 O O . PHE A 1 90 ? 151.079 64.030 44.432 1.00 27.28 90 PHE A O 1
ATOM 628 N N . LEU A 1 91 ? 152.252 65.084 42.856 1.00 25.88 91 LEU A N 1
ATOM 629 C CA . LEU A 1 91 ? 151.881 64.208 41.765 1.00 16.33 91 LEU A CA 1
ATOM 630 C C . LEU A 1 91 ? 153.141 63.558 41.202 1.00 21.12 91 LEU A C 1
ATOM 631 O O . LEU A 1 91 ? 153.919 64.228 40.510 1.00 20.48 91 LEU A O 1
ATOM 636 N N . VAL A 1 92 ? 153.378 62.279 41.486 1.00 18.61 92 VAL A N 1
ATOM 637 C CA . VAL A 1 92 ? 154.591 61.635 40.979 1.00 19.94 92 VAL A CA 1
ATOM 638 C C . VAL A 1 92 ? 154.309 60.875 39.698 1.00 21.74 92 VAL A C 1
ATOM 639 O O . VAL A 1 92 ? 153.396 60.057 39.649 1.00 29.36 92 VAL A O 1
ATOM 643 N N . PHE A 1 93 ? 155.097 61.161 38.669 1.00 21.96 93 PHE A N 1
ATOM 644 C CA . PHE A 1 93 ? 154.985 60.541 37.347 1.00 18.77 93 PHE A CA 1
ATOM 645 C C . PHE A 1 93 ? 156.102 59.532 37.149 1.00 18.78 93 PHE A C 1
ATOM 646 O O . PHE A 1 93 ? 157.276 59.922 37.067 1.00 20.19 93 PHE A O 1
ATOM 654 N N . GLU A 1 94 ? 155.747 58.251 37.060 1.00 22.82 94 GLU A N 1
ATOM 655 C CA . GLU A 1 94 ? 156.722 57.170 36.969 1.00 20.96 94 GLU A CA 1
ATOM 656 C C . GLU A 1 94 ? 156.607 56.453 35.640 1.00 23.81 94 GLU A C 1
ATOM 657 O O . GLU A 1 94 ? 155.521 56.294 35.131 1.00 24.31 94 GLU A O 1
ATOM 663 N N . ARG A 1 95 ? 157.724 56.051 35.055 1.00 26.02 95 ARG A N 1
ATOM 664 C CA . ARG A 1 95 ? 157.701 55.184 33.878 1.00 29.78 95 ARG A CA 1
ATOM 665 C C . ARG A 1 95 ? 158.069 53.753 34.310 1.00 34.32 95 ARG A C 1
ATOM 666 O O . ARG A 1 95 ? 159.105 53.553 34.938 1.00 35.53 95 ARG A O 1
ATOM 674 N N . ALA A 1 96 ? 157.243 52.761 33.982 1.00 37.27 96 ALA A N 1
ATOM 675 C CA . ALA A 1 96 ? 157.529 51.375 34.355 1.00 42.32 96 ALA A CA 1
ATOM 676 C C . ALA A 1 96 ? 157.441 50.491 33.104 1.00 49.78 96 ALA A C 1
ATOM 677 O O . ALA A 1 96 ? 157.039 50.983 32.059 1.00 45.63 96 ALA A O 1
ATOM 679 N N . GLU A 1 97 ? 157.805 49.204 33.188 1.00 56.96 97 GLU A N 1
ATOM 680 C CA . GLU A 1 97 ? 157.801 48.337 31.993 1.00 64.94 97 GLU A CA 1
ATOM 681 C C . GLU A 1 97 ? 156.734 47.245 32.098 1.00 68.80 97 GLU A C 1
ATOM 682 O O . GLU A 1 97 ? 156.653 46.544 33.098 1.00 72.27 97 GLU A O 1
ATOM 688 N N . GLY A 1 98 ? 155.915 47.116 31.057 1.00 73.70 98 GLY A N 1
ATOM 689 C CA . GLY A 1 98 ? 154.882 46.098 30.990 1.00 76.65 98 GLY A CA 1
ATOM 690 C C . GLY A 1 98 ? 155.206 45.106 29.897 1.00 89.57 98 GLY A C 1
ATOM 691 O O . GLY A 1 98 ? 156.371 44.954 29.535 1.00 90.86 98 GLY A O 1
ATOM 692 N N . ASN A 1 99 ? 154.172 44.460 29.356 1.00 99.84 99 ASN A N 1
ATOM 693 C CA . ASN A 1 99 ? 154.308 43.347 28.398 1.00 109.98 99 ASN A CA 1
ATOM 694 C C . ASN A 1 99 ? 155.169 43.638 27.160 1.00 103.59 99 ASN A C 1
ATOM 695 O O . ASN A 1 99 ? 155.811 42.740 26.607 1.00 100.47 99 ASN A O 1
ATOM 700 N N . ALA A 1 104 ? 146.536 48.765 22.409 1.00 89.59 104 ALA A N 1
ATOM 701 C CA . ALA A 1 104 ? 145.991 50.124 22.394 1.00 91.03 104 ALA A CA 1
ATOM 702 C C . ALA A 1 104 ? 146.912 51.172 23.078 1.00 63.09 104 ALA A C 1
ATOM 703 O O . ALA A 1 104 ? 147.856 50.814 23.820 1.00 50.16 104 ALA A O 1
ATOM 705 N N . PRO A 1 105 ? 146.631 52.470 22.812 1.00 63.60 105 PRO A N 1
ATOM 706 C CA . PRO A 1 105 ? 147.374 53.668 23.226 1.00 57.16 105 PRO A CA 1
ATOM 707 C C . PRO A 1 105 ? 147.055 54.105 24.658 1.00 54.54 105 PRO A C 1
ATOM 708 O O . PRO A 1 105 ? 145.904 53.944 25.100 1.00 56.92 105 PRO A O 1
ATOM 712 N N . ALA A 1 106 ? 148.062 54.624 25.369 1.00 48.26 106 ALA A N 1
ATOM 713 C CA . ALA A 1 106 ? 147.919 54.969 26.783 1.00 40.22 106 ALA A CA 1
ATOM 714 C C . ALA A 1 106 ? 148.714 56.210 27.124 1.00 35.92 106 ALA A C 1
ATOM 715 O O . ALA A 1 106 ? 149.363 56.777 26.263 1.00 31.43 106 ALA A O 1
ATOM 717 N N . LEU A 1 107 ? 148.654 56.622 28.390 1.00 37.10 107 LEU A N 1
ATOM 718 C CA . LEU A 1 107 ? 149.346 57.811 28.843 1.00 27.99 107 LEU A CA 1
ATOM 719 C C . LEU A 1 107 ? 150.826 57.665 28.570 1.00 33.66 107 LEU A C 1
ATOM 720 O O . LEU A 1 107 ? 151.401 56.622 28.872 1.00 33.99 107 LEU A O 1
ATOM 725 N N . ALA A 1 108 ? 151.421 58.694 27.962 1.00 32.70 108 ALA A N 1
ATOM 726 C CA . ALA A 1 108 ? 152.865 58.761 27.748 1.00 28.87 108 ALA A CA 1
ATOM 727 C C . ALA A 1 108 ? 153.407 60.014 28.424 1.00 29.40 108 ALA A C 1
ATOM 728 O O . ALA A 1 108 ? 152.716 61.032 28.491 1.00 29.78 108 ALA A O 1
ATOM 730 N N . ILE A 1 109 ? 154.654 59.934 28.887 1.00 31.73 109 ILE A N 1
ATOM 731 C CA . ILE A 1 109 ? 155.315 60.985 29.643 1.00 21.76 109 ILE A CA 1
ATOM 732 C C . ILE A 1 109 ? 156.705 61.266 29.118 1.00 23.46 109 ILE A C 1
ATOM 733 O O . ILE A 1 109 ? 157.490 60.345 28.910 1.00 30.12 109 ILE A O 1
ATOM 738 N N . GLY A 1 110 ? 157.024 62.533 28.895 1.00 20.66 110 GLY A N 1
ATOM 739 C CA . GLY A 1 110 ? 158.373 62.891 28.483 1.00 25.67 110 GLY A CA 1
ATOM 740 C C . GLY A 1 110 ? 158.869 64.076 29.283 1.00 25.17 110 GLY A C 1
ATOM 741 O O . GLY A 1 110 ? 158.077 64.938 29.684 1.00 27.69 110 GLY A O 1
ATOM 742 N N . ARG A 1 111 ? 160.165 64.127 29.552 1.00 23.44 111 ARG A N 1
ATOM 743 C CA . ARG A 1 111 ? 160.680 65.251 30.318 1.00 24.99 111 ARG A CA 1
ATOM 744 C C . ARG A 1 111 ? 161.843 65.849 29.567 1.00 22.06 111 ARG A C 1
ATOM 745 O O . ARG A 1 111 ? 162.402 65.190 28.701 1.00 22.45 111 ARG A O 1
ATOM 753 N N . ALA A 1 112 ? 162.234 67.063 29.950 1.00 17.90 112 ALA A N 1
ATOM 754 C CA . ALA A 1 112 ? 163.398 67.742 29.395 1.00 18.34 112 ALA A CA 1
ATOM 755 C C . ALA A 1 112 ? 163.743 68.921 30.297 1.00 17.45 112 ALA A C 1
ATOM 756 O O . ALA A 1 112 ? 162.878 69.415 31.022 1.00 21.32 112 ALA A O 1
ATOM 758 N N . HIS A 1 113 ? 164.997 69.373 30.230 1.00 21.42 113 HIS A N 1
ATOM 759 C CA . HIS A 1 113 ? 165.531 70.462 31.060 1.00 21.83 113 HIS A CA 1
ATOM 760 C C . HIS A 1 113 ? 166.099 71.508 30.134 1.00 27.21 113 HIS A C 1
ATOM 761 O O . HIS A 1 113 ? 166.194 71.288 28.918 1.00 40.54 113 HIS A O 1
ATOM 768 N N . THR A 1 114 ? 166.499 72.640 30.683 1.00 21.12 114 THR A N 1
ATOM 769 C CA . THR A 1 114 ? 167.178 73.614 29.854 1.00 21.75 114 THR A CA 1
ATOM 770 C C . THR A 1 114 ? 168.327 74.249 30.618 1.00 24.11 114 THR A C 1
ATOM 771 O O . THR A 1 114 ? 168.418 74.145 31.849 1.00 20.77 114 THR A O 1
ATOM 775 N N . PRO A 1 115 ? 169.246 74.876 29.880 1.00 26.53 115 PRO A N 1
ATOM 776 C CA . PRO A 1 115 ? 170.299 75.592 30.584 1.00 25.94 115 PRO A CA 1
ATOM 777 C C . PRO A 1 115 ? 169.683 76.779 31.284 1.00 27.95 115 PRO A C 1
ATOM 778 O O . PRO A 1 115 ? 168.521 77.127 31.005 1.00 32.18 115 PRO A O 1
ATOM 782 N N . ASP A 1 116 ? 170.480 77.445 32.104 1.00 24.02 116 ASP A N 1
ATOM 783 C CA . ASP A 1 116 ? 170.031 78.646 32.756 1.00 24.36 116 ASP A CA 1
ATOM 784 C C . ASP A 1 116 ? 169.557 79.649 31.709 1.00 29.14 116 ASP A C 1
ATOM 785 O O . ASP A 1 116 ? 170.016 79.646 30.560 1.00 40.61 116 ASP A O 1
ATOM 790 N N . LEU A 1 117 ? 168.587 80.462 32.101 1.00 27.77 117 LEU A N 1
ATOM 791 C CA . LEU A 1 117 ? 168.011 81.481 31.233 1.00 24.62 117 LEU A CA 1
ATOM 792 C C . LEU A 1 117 ? 168.566 82.848 31.579 1.00 28.50 117 LEU A C 1
ATOM 793 O O . LEU A 1 117 ? 168.310 83.343 32.687 1.00 39.39 117 LEU A O 1
ATOM 798 N N . PRO A 1 118 ? 169.302 83.470 30.636 1.00 26.17 118 PRO A N 1
ATOM 799 C CA . PRO A 1 118 ? 169.813 84.847 30.781 1.00 28.12 118 PRO A CA 1
ATOM 800 C C . PRO A 1 118 ? 168.687 85.794 31.175 1.00 33.40 118 PRO A C 1
ATOM 801 O O . PRO A 1 118 ? 167.620 85.722 30.573 1.00 40.35 118 PRO A O 1
ATOM 805 N N . PHE A 1 119 ? 168.899 86.630 32.185 1.00 32.00 119 PHE A N 1
ATOM 806 C CA . PHE A 1 119 ? 167.825 87.477 32.703 1.00 34.24 119 PHE A CA 1
ATOM 807 C C . PHE A 1 119 ? 167.237 88.385 31.629 1.00 36.72 119 PHE A C 1
ATOM 808 O O . PHE A 1 119 ? 166.086 88.819 31.721 1.00 45.90 119 PHE A O 1
ATOM 816 N N . GLU A 1 120 ? 168.022 88.672 30.602 1.00 37.26 120 GLU A N 1
ATOM 817 C CA . GLU A 1 120 ? 167.564 89.582 29.558 1.00 34.50 120 GLU A CA 1
ATOM 818 C C . GLU A 1 120 ? 166.845 88.830 28.447 1.00 39.19 120 GLU A C 1
ATOM 819 O O . GLU A 1 120 ? 166.398 89.437 27.468 1.00 40.28 120 GLU A O 1
ATOM 825 N N . ALA A 1 121 ? 166.766 87.508 28.586 1.00 23.16 121 ALA A N 1
ATOM 826 C CA . ALA A 1 121 ? 165.994 86.697 27.654 1.00 22.62 121 ALA A CA 1
ATOM 827 C C . ALA A 1 121 ? 164.568 86.440 28.172 1.00 31.66 121 ALA A C 1
ATOM 828 O O . ALA A 1 121 ? 163.665 86.150 27.400 1.00 32.25 121 ALA A O 1
ATOM 830 N N . LEU A 1 122 ? 164.373 86.566 29.478 1.00 29.07 122 LEU A N 1
ATOM 831 C CA . LEU A 1 122 ? 163.082 86.264 30.098 1.00 30.04 122 LEU A CA 1
ATOM 832 C C . LEU A 1 122 ? 162.019 87.178 29.512 1.00 31.41 122 LEU A C 1
ATOM 833 O O . LEU A 1 122 ? 162.241 88.370 29.349 1.00 38.04 122 LEU A O 1
ATOM 838 N N . GLY A 1 123 ? 160.881 86.609 29.138 1.00 32.27 123 GLY A N 1
ATOM 839 C CA . GLY A 1 123 ? 159.800 87.390 28.542 1.00 29.95 123 GLY A CA 1
ATOM 840 C C . GLY A 1 123 ? 160.098 87.833 27.110 1.00 31.10 123 GLY A C 1
ATOM 841 O O . GLY A 1 123 ? 159.372 88.639 26.535 1.00 34.46 123 GLY A O 1
ATOM 842 N N . ARG A 1 124 ? 161.147 87.280 26.509 1.00 30.17 124 ARG A N 1
ATOM 843 C CA . ARG A 1 124 ? 161.521 87.654 25.144 1.00 26.86 124 ARG A CA 1
ATOM 844 C C . ARG A 1 124 ? 161.780 86.417 24.283 1.00 24.28 124 ARG A C 1
ATOM 845 O O . ARG A 1 124 ? 161.716 85.302 24.785 1.00 25.88 124 ARG A O 1
ATOM 861 N N . GLY A 1 126 ? 164.290 84.893 23.213 1.00 31.01 126 GLY A N 1
ATOM 862 C CA . GLY A 1 126 ? 165.234 83.995 23.860 1.00 31.44 126 GLY A CA 1
ATOM 863 C C . GLY A 1 126 ? 164.536 82.895 24.656 1.00 27.43 126 GLY A C 1
ATOM 864 O O . GLY A 1 126 ? 164.771 81.702 24.454 1.00 29.13 126 GLY A O 1
ATOM 865 N N . GLN A 1 127 ? 163.665 83.292 25.572 1.00 22.67 127 GLN A N 1
ATOM 866 C CA . GLN A 1 127 ? 162.950 82.309 26.373 1.00 23.48 127 GLN A CA 1
ATOM 867 C C . GLN A 1 127 ? 162.058 81.427 25.522 1.00 23.98 127 GLN A C 1
ATOM 868 O O . GLN A 1 127 ? 162.019 80.209 25.705 1.00 24.26 127 GLN A O 1
ATOM 874 N N . VAL A 1 128 ? 161.342 82.048 24.589 1.00 25.21 128 VAL A N 1
ATOM 875 C CA . VAL A 1 128 ? 160.431 81.313 23.726 1.00 22.88 128 VAL A CA 1
ATOM 876 C C . VAL A 1 128 ? 161.141 80.198 22.988 1.00 29.35 128 VAL A C 1
ATOM 877 O O . VAL A 1 128 ? 160.662 79.056 22.967 1.00 36.86 128 VAL A O 1
ATOM 881 N N . ARG A 1 129 ? 162.292 80.519 22.395 1.00 24.95 129 ARG A N 1
ATOM 882 C CA . ARG A 1 129 ? 163.013 79.528 21.607 1.00 24.22 129 ARG A CA 1
ATOM 883 C C . ARG A 1 129 ? 163.583 78.455 22.503 1.00 29.34 129 ARG A C 1
ATOM 884 O O . ARG A 1 129 ? 163.620 77.282 22.130 1.00 29.26 129 ARG A O 1
ATOM 900 N N . VAL A 1 131 ? 162.450 77.257 25.391 1.00 28.01 131 VAL A N 1
ATOM 901 C CA . VAL A 1 131 ? 161.420 76.343 25.836 1.00 24.51 131 VAL A CA 1
ATOM 902 C C . VAL A 1 131 ? 160.935 75.495 24.665 1.00 25.37 131 VAL A C 1
ATOM 903 O O . VAL A 1 131 ? 160.780 74.274 24.795 1.00 22.54 131 VAL A O 1
ATOM 907 N N . ALA A 1 132 ? 160.770 76.126 23.503 1.00 28.39 132 ALA A N 1
ATOM 908 C CA . ALA A 1 132 ? 160.324 75.414 22.310 1.00 26.78 132 ALA A CA 1
ATOM 909 C C . ALA A 1 132 ? 161.225 74.231 22.001 1.00 28.02 132 ALA A C 1
ATOM 910 O O . ALA A 1 132 ? 160.742 73.130 21.713 1.00 29.48 132 ALA A O 1
ATOM 912 N N . GLN A 1 133 ? 162.536 74.464 22.059 1.00 26.45 133 GLN A N 1
ATOM 913 C CA . GLN A 1 133 ? 163.522 73.421 21.810 1.00 29.74 133 GLN A CA 1
ATOM 914 C C . GLN A 1 133 ? 163.360 72.314 22.841 1.00 30.93 133 GLN A C 1
ATOM 915 O O . GLN A 1 133 ? 163.355 71.133 22.486 1.00 36.05 133 GLN A O 1
ATOM 921 N N . ALA A 1 134 ? 163.271 72.688 24.119 1.00 31.04 134 ALA A N 1
ATOM 922 C CA . ALA A 1 134 ? 163.080 71.703 25.180 1.00 20.48 134 ALA A CA 1
ATOM 923 C C . ALA A 1 134 ? 161.798 70.873 25.009 1.00 32.90 134 ALA A C 1
ATOM 924 O O . ALA A 1 134 ? 161.806 69.642 25.183 1.00 28.06 134 ALA A O 1
ATOM 926 N N . VAL A 1 135 ? 160.701 71.535 24.642 1.00 29.90 135 VAL A N 1
ATOM 927 C CA . VAL A 1 135 ? 159.442 70.821 24.460 1.00 28.77 135 VAL A CA 1
ATOM 928 C C . VAL A 1 135 ? 159.543 69.809 23.331 1.00 29.99 135 VAL A C 1
ATOM 929 O O . VAL A 1 135 ? 158.939 68.733 23.408 1.00 33.19 135 VAL A O 1
ATOM 933 N N . ARG A 1 136 ? 160.313 70.134 22.291 1.00 30.19 136 ARG A N 1
ATOM 934 C CA . ARG A 1 136 ? 160.509 69.172 21.208 1.00 29.06 136 ARG A CA 1
ATOM 935 C C . ARG A 1 136 ? 161.262 67.944 21.755 1.00 30.53 136 ARG A C 1
ATOM 936 O O . ARG A 1 136 ? 160.847 66.799 21.518 1.00 37.09 136 ARG A O 1
ATOM 944 N N . ARG A 1 137 ? 162.332 68.179 22.517 1.00 29.17 137 ARG A N 1
ATOM 945 C CA . ARG A 1 137 ? 163.084 67.097 23.151 1.00 23.54 137 ARG A CA 1
ATOM 946 C C . ARG A 1 137 ? 162.213 66.225 24.032 1.00 28.52 137 ARG A C 1
ATOM 947 O O . ARG A 1 137 ? 162.236 65.009 23.903 1.00 29.39 137 ARG A O 1
ATOM 955 N N . ALA A 1 138 ? 161.437 66.832 24.922 1.00 23.15 138 ALA A N 1
ATOM 956 C CA . ALA A 1 138 ? 160.585 66.036 25.794 1.00 25.40 138 ALA A CA 1
ATOM 957 C C . ALA A 1 138 ? 159.564 65.223 24.993 1.00 28.43 138 ALA A C 1
ATOM 958 O O . ALA A 1 138 ? 159.281 64.072 25.335 1.00 27.30 138 ALA A O 1
ATOM 968 N N . ALA A 1 140 ? 159.931 63.960 21.978 1.00 25.18 140 ALA A N 1
ATOM 969 C CA . ALA A 1 140 ? 160.685 62.819 21.509 1.00 26.67 140 ALA A CA 1
ATOM 970 C C . ALA A 1 140 ? 160.878 61.757 22.596 1.00 34.35 140 ALA A C 1
ATOM 971 O O . ALA A 1 140 ? 160.740 60.570 22.348 1.00 40.43 140 ALA A O 1
ATOM 973 N N . ALA A 1 141 ? 161.263 62.185 23.787 1.00 29.78 141 ALA A N 1
ATOM 974 C CA . ALA A 1 141 ? 161.500 61.259 24.879 1.00 25.31 141 ALA A CA 1
ATOM 975 C C . ALA A 1 141 ? 160.235 60.500 25.269 1.00 38.48 141 ALA A C 1
ATOM 976 O O . ALA A 1 141 ? 160.304 59.388 25.783 1.00 40.78 141 ALA A O 1
ATOM 978 N N . ALA A 1 142 ? 159.082 61.108 25.013 1.00 33.30 142 ALA A N 1
ATOM 979 C CA . ALA A 1 142 ? 157.797 60.478 25.290 1.00 34.73 142 ALA A CA 1
ATOM 980 C C . ALA A 1 142 ? 157.436 59.466 24.203 1.00 44.45 142 ALA A C 1
ATOM 981 O O . ALA A 1 142 ? 156.504 58.675 24.364 1.00 52.32 142 ALA A O 1
ATOM 983 N N . GLY A 1 143 ? 158.182 59.495 23.102 1.00 43.56 143 GLY A N 1
ATOM 984 C CA . GLY A 1 143 ? 157.885 58.674 21.942 1.00 41.71 143 GLY A CA 1
ATOM 985 C C . GLY A 1 143 ? 156.627 59.178 21.278 1.00 45.83 143 GLY A C 1
ATOM 986 O O . GLY A 1 143 ? 155.730 58.406 20.969 1.00 50.97 143 GLY A O 1
ATOM 987 N N . ILE A 1 144 ? 156.581 60.490 21.062 1.00 45.46 144 ILE A N 1
ATOM 988 C CA . ILE A 1 144 ? 155.457 61.178 20.436 1.00 38.67 144 ILE A CA 1
ATOM 989 C C . ILE A 1 144 ? 155.925 62.045 19.274 1.00 42.98 144 ILE A C 1
ATOM 990 O O . ILE A 1 144 ? 156.762 62.932 19.465 1.00 40.82 144 ILE A O 1
ATOM 995 N N . THR A 1 145 ? 155.364 61.847 18.084 1.00 50.84 145 THR A N 1
ATOM 996 C CA . THR A 1 145 ? 155.786 62.669 16.943 1.00 55.23 145 THR A CA 1
ATOM 997 C C . THR A 1 145 ? 154.649 63.556 16.456 1.00 53.38 145 THR A C 1
ATOM 998 O O . THR A 1 145 ? 154.883 64.659 15.961 1.00 55.70 145 THR A O 1
ATOM 1002 N N . ASP A 1 146 ? 153.421 63.071 16.616 1.00 61.92 146 ASP A N 1
ATOM 1003 C CA . ASP A 1 146 ? 152.227 63.830 16.253 1.00 58.16 146 ASP A CA 1
ATOM 1004 C C . ASP A 1 146 ? 151.832 64.798 17.376 1.00 51.28 146 ASP A C 1
ATOM 1005 O O . ASP A 1 146 ? 151.501 64.389 18.492 1.00 46.53 146 ASP A O 1
ATOM 1010 N N . PRO A 1 147 ? 151.877 66.100 17.094 1.00 49.28 147 PRO A N 1
ATOM 1011 C CA . PRO A 1 147 ? 151.477 67.036 18.145 1.00 48.65 147 PRO A CA 1
ATOM 1012 C C . PRO A 1 147 ? 150.020 66.841 18.609 1.00 48.34 147 PRO A C 1
ATOM 1013 O O . PRO A 1 147 ? 149.719 67.148 19.754 1.00 49.52 147 PRO A O 1
ATOM 1017 N N . GLU A 1 148 ? 149.130 66.318 17.775 1.00 50.93 148 GLU A N 1
ATOM 1018 C CA . GLU A 1 148 ? 147.758 66.151 18.245 1.00 54.18 148 GLU A CA 1
ATOM 1019 C C . GLU A 1 148 ? 147.687 65.085 19.329 1.00 49.87 148 GLU A C 1
ATOM 1020 O O . GLU A 1 148 ? 146.682 64.973 20.029 1.00 55.38 148 GLU A O 1
ATOM 1026 N N . ASP A 1 149 ? 148.781 64.364 19.531 1.00 45.84 149 ASP A N 1
ATOM 1027 C CA . ASP A 1 149 ? 148.806 63.351 20.569 1.00 45.47 149 ASP A CA 1
ATOM 1028 C C . ASP A 1 149 ? 149.371 63.908 21.866 1.00 40.37 149 ASP A C 1
ATOM 1029 O O . ASP A 1 149 ? 149.481 63.187 22.848 1.00 44.47 149 ASP A O 1
ATOM 1034 N N . VAL A 1 150 ? 149.726 65.187 21.869 1.00 35.51 150 VAL A N 1
ATOM 1035 C CA . VAL A 1 150 ? 150.141 65.859 23.091 1.00 32.68 150 VAL A CA 1
ATOM 1036 C C . VAL A 1 150 ? 148.926 66.481 23.754 1.00 32.70 150 VAL A C 1
ATOM 1037 O O . VAL A 1 150 ? 148.159 67.185 23.116 1.00 36.83 150 VAL A O 1
ATOM 1041 N N . HIS A 1 151 ? 148.770 66.265 25.051 1.00 34.80 151 HIS A N 1
ATOM 1042 C CA . HIS A 1 151 ? 147.572 66.738 25.737 1.00 35.06 151 HIS A CA 1
ATOM 1043 C C . HIS A 1 151 ? 147.825 67.800 26.787 1.00 37.52 151 HIS A C 1
ATOM 1044 O O . HIS A 1 151 ? 146.918 68.531 27.158 1.00 47.31 151 HIS A O 1
ATOM 1051 N N . PHE A 1 152 ? 149.060 67.909 27.243 1.00 35.03 152 PHE A N 1
ATOM 1052 C CA . PHE A 1 152 ? 149.371 68.832 28.302 1.00 29.77 152 PHE A CA 1
ATOM 1053 C C . PHE A 1 152 ? 150.871 69.019 28.407 1.00 24.47 152 PHE A C 1
ATOM 1054 O O . PHE A 1 152 ? 151.600 68.050 28.472 1.00 26.70 152 PHE A O 1
ATOM 1062 N N . VAL A 1 153 ? 151.344 70.254 28.347 1.00 23.81 153 VAL A N 1
ATOM 1063 C CA . VAL A 1 153 ? 152.762 70.507 28.543 1.00 22.33 153 VAL A CA 1
ATOM 1064 C C . VAL A 1 153 ? 152.973 71.420 29.746 1.00 25.84 153 VAL A C 1
ATOM 1065 O O . VAL A 1 153 ? 152.610 72.599 29.716 1.00 29.28 153 VAL A O 1
ATOM 1069 N N . GLN A 1 154 ? 153.522 70.851 30.819 1.00 24.02 154 GLN A N 1
ATOM 1070 C CA . GLN A 1 154 ? 153.830 71.598 32.034 1.00 26.20 154 GLN A CA 1
ATOM 1071 C C . GLN A 1 154 ? 155.220 72.200 31.922 1.00 18.45 154 GLN A C 1
ATOM 1072 O O . GLN A 1 154 ? 156.136 71.521 31.538 1.00 28.99 154 GLN A O 1
ATOM 1078 N N . VAL A 1 155 ? 155.372 73.473 32.236 1.00 18.62 155 VAL A N 1
ATOM 1079 C CA . VAL A 1 155 ? 156.682 74.099 32.241 1.00 18.35 155 VAL A CA 1
ATOM 1080 C C . VAL A 1 155 ? 156.884 74.857 33.549 1.00 23.28 155 VAL A C 1
ATOM 1081 O O . VAL A 1 155 ? 156.005 75.596 33.989 1.00 25.17 155 VAL A O 1
ATOM 1085 N N . LYS A 1 156 ? 158.039 74.651 34.173 1.00 21.49 156 LYS A N 1
ATOM 1086 C CA . LYS A 1 156 ? 158.429 75.430 35.329 1.00 20.50 156 LYS A CA 1
ATOM 1087 C C . LYS A 1 156 ? 159.427 76.463 34.848 1.00 20.22 156 LYS A C 1
ATOM 1088 O O . LYS A 1 156 ? 160.441 76.101 34.257 1.00 22.78 156 LYS A O 1
ATOM 1094 N N . CYS A 1 157 ? 159.136 77.745 35.048 1.00 19.93 157 CYS A N 1
ATOM 1095 C CA . CYS A 1 157 ? 160.024 78.781 34.515 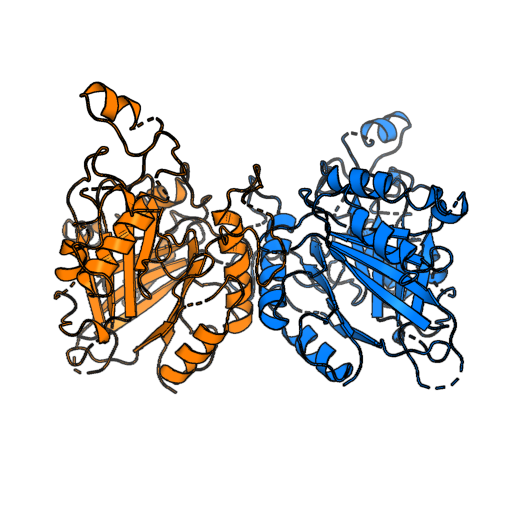1.00 20.48 157 CYS A CA 1
ATOM 1096 C C . CYS A 1 157 ? 160.453 79.760 35.595 1.00 18.92 157 CYS A C 1
ATOM 1097 O O . CYS A 1 157 ? 159.809 79.864 36.631 1.00 21.36 157 CYS A O 1
ATOM 1100 N N . PRO A 1 158 ? 161.512 80.529 35.327 1.00 18.32 158 PRO A N 1
ATOM 1101 C CA . PRO A 1 158 ? 162.088 81.419 36.334 1.00 18.18 158 PRO A CA 1
ATOM 1102 C C . PRO A 1 158 ? 161.318 82.715 36.454 1.00 21.11 158 PRO A C 1
ATOM 1103 O O . PRO A 1 158 ? 160.248 82.814 35.850 1.00 24.35 158 PRO A O 1
ATOM 1107 N N . LEU A 1 159 ? 161.820 83.652 37.263 1.00 21.40 159 LEU A N 1
ATOM 1108 C CA . LEU A 1 159 ? 161.229 84.984 37.384 1.00 16.90 159 LEU A CA 1
ATOM 1109 C C . LEU A 1 159 ? 162.324 85.965 37.753 1.00 20.30 159 LEU A C 1
ATOM 1110 O O . LEU A 1 159 ? 163.468 85.567 37.952 1.00 27.72 159 LEU A O 1
ATOM 1115 N N . LEU A 1 160 ? 161.971 87.236 37.882 1.00 21.84 160 LEU A N 1
ATOM 1116 C CA . LEU A 1 160 ? 162.941 88.254 38.276 1.00 26.29 160 LEU A CA 1
ATOM 1117 C C . LEU A 1 160 ? 162.664 88.835 39.671 1.00 31.77 160 LEU A C 1
ATOM 1118 O O . LEU A 1 160 ? 161.516 89.101 40.052 1.00 31.39 160 LEU A O 1
ATOM 1123 N N . THR A 1 161 ? 163.730 89.012 40.438 1.00 34.44 161 THR A N 1
ATOM 1124 C CA . THR A 1 161 ? 163.657 89.761 41.679 1.00 31.63 161 THR A CA 1
ATOM 1125 C C . THR A 1 161 ? 164.388 91.081 41.486 1.00 31.68 161 THR A C 1
ATOM 1126 O O . THR A 1 161 ? 165.113 91.255 40.503 1.00 29.51 161 THR A O 1
ATOM 1130 N N . ALA A 1 162 ? 164.217 92.004 42.428 1.00 35.54 162 ALA A N 1
ATOM 1131 C CA . ALA A 1 162 ? 164.916 93.279 42.355 1.00 33.71 162 ALA A CA 1
ATOM 1132 C C . ALA A 1 162 ? 166.419 93.045 42.156 1.00 35.89 162 ALA A C 1
ATOM 1133 O O . ALA A 1 162 ? 167.037 93.661 41.276 1.00 38.84 162 ALA A O 1
ATOM 1143 N N . ARG A 1 164 ? 168.056 90.565 40.879 1.00 31.27 164 ARG A N 1
ATOM 1144 C CA . ARG A 1 164 ? 168.386 90.017 39.576 1.00 28.33 164 ARG A CA 1
ATOM 1145 C C . ARG A 1 164 ? 168.331 91.088 38.471 1.00 31.54 164 ARG A C 1
ATOM 1146 O O . ARG A 1 164 ? 169.134 91.083 37.533 1.00 37.50 164 ARG A O 1
ATOM 1154 N N . VAL A 1 165 ? 167.368 91.991 38.577 1.00 29.00 165 VAL A N 1
ATOM 1155 C CA . VAL A 1 165 ? 167.258 93.084 37.625 1.00 34.18 165 VAL A CA 1
ATOM 1156 C C . VAL A 1 165 ? 168.485 93.992 37.715 1.00 47.45 165 VAL A C 1
ATOM 1157 O O . VAL A 1 165 ? 169.032 94.423 36.698 1.00 47.59 165 VAL A O 1
ATOM 1161 N N . LYS A 1 166 ? 168.897 94.308 38.940 1.00 47.02 166 LYS A N 1
ATOM 1162 C CA . LYS A 1 166 ? 170.051 95.170 39.116 1.00 41.58 166 LYS A CA 1
ATOM 1163 C C . LYS A 1 166 ? 171.329 94.441 38.696 1.00 41.01 166 LYS A C 1
ATOM 1164 O O . LYS A 1 166 ? 172.271 95.081 38.224 1.00 46.27 166 LYS A O 1
ATOM 1170 N N . GLU A 1 167 ? 171.359 93.111 38.815 1.00 40.46 167 GLU A N 1
ATOM 1171 C CA . GLU A 1 167 ? 172.525 92.355 38.326 1.00 44.87 167 GLU A CA 1
ATOM 1172 C C . GLU A 1 167 ? 172.640 92.508 36.825 1.00 45.46 167 GLU A C 1
ATOM 1173 O O . GLU A 1 167 ? 173.719 92.751 36.301 1.00 51.08 167 GLU A O 1
ATOM 1179 N N . ALA A 1 168 ? 171.505 92.415 36.151 1.00 45.89 168 ALA A N 1
ATOM 1180 C CA . ALA A 1 168 ? 171.458 92.495 34.711 1.00 30.80 168 ALA A CA 1
ATOM 1181 C C . ALA A 1 168 ? 171.871 93.872 34.220 1.00 41.00 168 ALA A C 1
ATOM 1182 O O . ALA A 1 168 ? 172.649 94.011 33.269 1.00 45.08 168 ALA A O 1
ATOM 1184 N N . GLU A 1 169 ? 171.347 94.898 34.873 1.00 40.50 169 GLU A N 1
ATOM 1185 C CA . GLU A 1 169 ? 171.675 96.260 34.488 1.00 43.71 169 GLU A CA 1
ATOM 1186 C C . GLU A 1 169 ? 173.152 96.543 34.726 1.00 47.12 169 GLU A C 1
ATOM 1187 O O . GLU A 1 169 ? 173.773 97.293 33.975 1.00 49.11 169 GLU A O 1
ATOM 1193 N N . ALA A 1 170 ? 173.721 95.902 35.744 1.00 49.76 170 ALA A N 1
ATOM 1194 C CA . ALA A 1 170 ? 175.119 96.125 36.103 1.00 46.28 170 ALA A CA 1
ATOM 1195 C C . ALA A 1 170 ? 176.070 95.724 34.975 1.00 50.07 170 ALA A C 1
ATOM 1196 O O . ALA A 1 170 ? 177.172 96.264 34.868 1.00 58.76 170 ALA A O 1
ATOM 1198 N N . ARG A 1 171 ? 175.641 94.794 34.123 1.00 46.65 171 ARG A N 1
ATOM 1199 C CA . ARG A 1 171 ? 176.474 94.377 33.002 1.00 47.53 171 ARG A CA 1
ATOM 1200 C C . ARG A 1 171 ? 175.936 94.852 31.660 1.00 46.41 171 ARG A C 1
ATOM 1201 O O . ARG A 1 171 ? 176.269 94.280 30.616 1.00 51.68 171 ARG A O 1
ATOM 1209 N N . GLY A 1 172 ? 175.137 95.916 31.690 1.00 42.46 172 GLY A N 1
ATOM 1210 C CA . GLY A 1 172 ? 174.756 96.615 30.471 1.00 48.96 172 GLY A CA 1
ATOM 1211 C C . GLY A 1 172 ? 173.523 96.082 29.767 1.00 52.63 172 GLY A C 1
ATOM 1212 O O . GLY A 1 172 ? 173.181 96.543 28.674 1.00 57.01 172 GLY A O 1
ATOM 1213 N N . ALA A 1 173 ? 172.877 95.092 30.382 1.00 48.70 173 ALA A N 1
ATOM 1214 C CA . ALA A 1 173 ? 171.668 94.483 29.836 1.00 44.57 173 ALA A CA 1
ATOM 1215 C C . ALA A 1 173 ? 170.425 95.177 30.365 1.00 52.05 173 ALA A C 1
ATOM 1216 O O . ALA A 1 173 ? 170.484 95.897 31.359 1.00 58.88 173 ALA A O 1
ATOM 1218 N N . THR A 1 174 ? 169.308 94.988 29.675 1.00 56.32 174 THR A N 1
ATOM 1219 C CA . THR A 1 174 ? 168.007 95.375 30.215 1.00 56.35 174 THR A CA 1
ATOM 1220 C C . THR A 1 174 ? 167.153 94.129 30.399 1.00 50.74 174 THR A C 1
ATOM 1221 O O . THR A 1 174 ? 167.335 93.134 29.703 1.00 54.91 174 THR A O 1
ATOM 1225 N N . THR A 1 175 ? 166.249 94.152 31.361 1.00 43.68 175 THR A N 1
ATOM 1226 C CA . THR A 1 175 ? 165.306 93.058 31.460 1.00 40.17 175 THR A CA 1
ATOM 1227 C C . THR A 1 175 ? 164.005 93.597 30.891 1.00 37.75 175 THR A C 1
ATOM 1228 O O . THR A 1 175 ? 163.878 94.805 30.685 1.00 36.94 175 THR A O 1
ATOM 1232 N N . ALA A 1 176 ? 163.068 92.700 30.595 1.00 33.67 176 ALA A N 1
ATOM 1233 C CA . ALA A 1 176 ? 161.813 93.071 29.950 1.00 33.98 176 ALA A CA 1
ATOM 1234 C C . ALA A 1 176 ? 160.878 93.798 30.925 1.00 39.29 176 ALA A C 1
ATOM 1235 O O . ALA A 1 176 ? 159.860 94.367 30.539 1.00 42.02 176 ALA A O 1
ATOM 1237 N N . THR A 1 177 ? 161.224 93.752 32.203 1.00 37.04 177 THR A N 1
ATOM 1238 C CA . THR A 1 177 ? 160.444 94.423 33.226 1.00 37.29 177 THR A CA 1
ATOM 1239 C C . THR A 1 177 ? 161.281 94.636 34.459 1.00 37.30 177 THR A C 1
ATOM 1240 O O . THR A 1 177 ? 162.346 94.030 34.603 1.00 38.65 177 THR A O 1
ATOM 1244 N N . SER A 1 178 ? 160.797 95.488 35.354 1.00 37.86 178 SER A N 1
ATOM 1245 C CA . SER A 1 178 ? 161.403 95.600 36.671 1.00 38.24 178 SER A CA 1
ATOM 1246 C C . SER A 1 178 ? 160.375 95.245 37.746 1.00 36.73 178 SER A C 1
ATOM 1247 O O . SER A 1 178 ? 160.735 95.102 38.910 1.00 45.96 178 SER A O 1
ATOM 1250 N N . ASP A 1 179 ? 159.109 95.078 37.349 1.00 34.33 179 ASP A N 1
ATOM 1251 C CA . ASP A 1 179 ? 158.062 94.616 38.262 1.00 34.21 179 ASP A CA 1
ATOM 1252 C C . ASP A 1 179 ? 158.223 93.096 38.405 1.00 35.49 179 ASP A C 1
ATOM 1253 O O . ASP A 1 179 ? 158.114 92.341 37.423 1.00 36.11 179 ASP A O 1
ATOM 1258 N N . THR A 1 180 ? 158.497 92.646 39.627 1.00 27.67 180 THR A N 1
ATOM 1259 C CA . THR A 1 180 ? 158.832 91.245 39.817 1.00 30.21 180 THR A CA 1
ATOM 1260 C C . THR A 1 180 ? 157.583 90.382 39.601 1.00 25.37 180 THR A C 1
ATOM 1261 O O . THR A 1 180 ? 157.666 89.319 39.013 1.00 35.53 180 THR A O 1
ATOM 1265 N N . LEU A 1 181 ? 156.419 90.846 40.019 1.00 26.26 181 LEU A N 1
ATOM 1266 C CA . LEU A 1 181 ? 155.221 90.039 39.824 1.00 26.25 181 LEU A CA 1
ATOM 1267 C C . LEU A 1 181 ? 154.894 89.999 38.332 1.00 33.27 181 LEU A C 1
ATOM 1268 O O . LEU A 1 181 ? 154.406 88.992 37.827 1.00 27.01 181 LEU A O 1
ATOM 1273 N N . LYS A 1 182 ? 155.179 91.090 37.619 1.00 31.96 182 LYS A N 1
ATOM 1274 C CA . LYS A 1 182 ? 154.966 91.116 36.176 1.00 29.61 182 LYS A CA 1
ATOM 1275 C C . LYS A 1 182 ? 155.913 90.121 35.484 1.00 32.06 182 LYS A C 1
ATOM 1276 O O . LYS A 1 182 ? 155.539 89.444 34.522 1.00 28.95 182 LYS A O 1
ATOM 1282 N N . SER A 1 183 ? 157.136 90.007 35.996 1.00 17.62 183 SER A N 1
ATOM 1283 C CA . SER A 1 183 ? 158.098 89.105 35.378 1.00 25.09 183 SER A CA 1
ATOM 1284 C C . SER A 1 183 ? 157.581 87.658 35.370 1.00 27.83 183 SER A C 1
ATOM 1285 O O . SER A 1 183 ? 157.921 86.878 34.464 1.00 31.14 183 SER A O 1
ATOM 1296 N N . GLY A 1 185 ? 154.451 86.791 34.942 1.00 21.86 185 GLY A N 1
ATOM 1297 C CA . GLY A 1 185 ? 153.533 86.696 33.829 1.00 21.59 185 GLY A CA 1
ATOM 1298 C C . GLY A 1 185 ? 154.293 86.593 32.507 1.00 20.19 185 GLY A C 1
ATOM 1299 O O . GLY A 1 185 ? 153.950 85.757 31.660 1.00 16.56 185 GLY A O 1
ATOM 1300 N N . LEU A 1 186 ? 155.332 87.421 32.337 1.00 15.95 186 LEU A N 1
ATOM 1301 C CA . LEU A 1 186 ? 156.117 87.424 31.105 1.00 16.34 186 LEU A CA 1
ATOM 1302 C C . LEU A 1 186 ? 156.774 86.057 30.932 1.00 26.70 186 LEU A C 1
ATOM 1303 O O . LEU A 1 186 ? 156.798 85.477 29.837 1.00 29.39 186 LEU A O 1
ATOM 1308 N N . SER A 1 187 ? 157.319 85.536 32.023 1.00 23.72 187 SER A N 1
ATOM 1309 C CA . SER A 1 187 ? 158.001 84.265 31.927 1.00 21.32 187 SER A CA 1
ATOM 1310 C C . SER A 1 187 ? 157.012 83.142 31.577 1.00 27.96 187 SER A C 1
ATOM 1311 O O . SER A 1 187 ? 157.323 82.283 30.737 1.00 23.43 187 SER A O 1
ATOM 1314 N N . ARG A 1 188 ? 155.836 83.138 32.213 1.00 14.69 188 ARG A N 1
ATOM 1315 C CA . ARG A 1 188 ? 154.827 82.141 31.875 1.00 20.25 188 ARG A CA 1
ATOM 1316 C C . ARG A 1 188 ? 154.422 82.309 30.413 1.00 20.83 188 ARG A C 1
ATOM 1317 O O . ARG A 1 188 ? 154.304 81.329 29.671 1.00 25.45 188 ARG A O 1
ATOM 1325 N N . GLY A 1 189 ? 154.237 83.561 30.003 1.00 22.86 189 GLY A N 1
ATOM 1326 C CA . GLY A 1 189 ? 153.782 83.879 28.665 1.00 21.52 189 GLY A CA 1
ATOM 1327 C C . GLY A 1 189 ? 154.759 83.451 27.592 1.00 21.31 189 GLY A C 1
ATOM 1328 O O . GLY A 1 189 ? 154.356 82.820 26.609 1.00 20.93 189 GLY A O 1
ATOM 1329 N N . ALA A 1 190 ? 156.033 83.810 27.760 1.00 22.10 190 ALA A N 1
ATOM 1330 C CA . ALA A 1 190 ? 157.058 83.415 26.797 1.00 22.68 190 ALA A CA 1
ATOM 1331 C C . ALA A 1 190 ? 157.165 81.898 26.711 1.00 21.40 190 ALA A C 1
ATOM 1332 O O . ALA A 1 190 ? 157.231 81.335 25.632 1.00 32.47 190 ALA A O 1
ATOM 1334 N N . SER A 1 191 ? 157.166 81.235 27.854 1.00 20.47 191 SER A N 1
ATOM 1335 C CA . SER A 1 191 ? 157.170 79.781 27.869 1.00 23.48 191 SER A CA 1
ATOM 1336 C C . SER A 1 191 ? 155.965 79.195 27.144 1.00 27.85 191 SER A C 1
ATOM 1337 O O . SER A 1 191 ? 156.090 78.226 26.401 1.00 35.37 191 SER A O 1
ATOM 1340 N N . ALA A 1 192 ? 154.793 79.779 27.353 1.00 26.17 192 ALA A N 1
ATOM 1341 C CA . ALA A 1 192 ? 153.594 79.279 26.704 1.00 22.19 192 ALA A CA 1
ATOM 1342 C C . ALA A 1 192 ? 153.714 79.400 25.174 1.00 22.67 192 ALA A C 1
ATOM 1343 O O . ALA A 1 192 ? 153.370 78.476 24.438 1.00 20.26 192 ALA A O 1
ATOM 1345 N N . LEU A 1 193 ? 154.239 80.521 24.691 1.00 23.94 193 LEU A N 1
ATOM 1346 C CA . LEU A 1 193 ? 154.386 80.689 23.248 1.00 26.11 193 LEU A CA 1
ATOM 1347 C C . LEU A 1 193 ? 155.395 79.688 22.720 1.00 26.44 193 LEU A C 1
ATOM 1348 O O . LEU A 1 193 ? 155.264 79.179 21.609 1.00 28.80 193 LEU A O 1
ATOM 1353 N N . GLY A 1 194 ? 156.408 79.401 23.533 1.00 26.73 194 GLY A N 1
ATOM 1354 C CA . GLY A 1 194 ? 157.397 78.391 23.198 1.00 22.13 194 GLY A CA 1
ATOM 1355 C C . GLY A 1 194 ? 156.734 77.036 23.026 1.00 28.43 194 GLY A C 1
ATOM 1356 O O . GLY A 1 194 ? 157.013 76.333 22.047 1.00 27.22 194 GLY A O 1
ATOM 1357 N N . ILE A 1 195 ? 155.847 76.671 23.955 1.00 20.15 195 ILE A N 1
ATOM 1358 C CA . ILE A 1 195 ? 155.077 75.448 23.807 1.00 27.75 195 ILE A CA 1
ATOM 1359 C C . ILE A 1 195 ? 154.229 75.510 22.536 1.00 33.39 195 ILE A C 1
ATOM 1360 O O . ILE A 1 195 ? 154.159 74.542 21.759 1.00 35.80 195 ILE A O 1
ATOM 1365 N N . ALA A 1 196 ? 153.602 76.660 22.315 1.00 31.42 196 ALA A N 1
ATOM 1366 C CA . ALA A 1 196 ? 152.743 76.813 21.153 1.00 33.80 196 ALA A CA 1
ATOM 1367 C C . ALA A 1 196 ? 153.593 76.617 19.898 1.00 37.70 196 ALA A C 1
ATOM 1368 O O . ALA A 1 196 ? 153.241 75.851 18.992 1.00 39.18 196 ALA A O 1
ATOM 1370 N N . LEU A 1 197 ? 154.741 77.280 19.883 1.00 33.69 197 LEU A N 1
ATOM 1371 C CA . LEU A 1 197 ? 155.630 77.220 18.746 1.00 29.25 197 LEU A CA 1
ATOM 1372 C C . LEU A 1 197 ? 156.036 75.779 18.486 1.00 31.15 197 LEU A C 1
ATOM 1373 O O . LEU A 1 197 ? 156.149 75.354 17.349 1.00 40.29 197 LEU A O 1
ATOM 1378 N N . ALA A 1 198 ? 156.276 75.030 19.551 1.00 29.80 198 ALA A N 1
ATOM 1379 C CA . ALA A 1 198 ? 156.762 73.669 19.411 1.00 29.29 198 ALA A CA 1
ATOM 1380 C C . ALA A 1 198 ? 155.667 72.710 18.942 1.00 29.86 198 ALA A C 1
ATOM 1381 O O . ALA A 1 198 ? 155.962 71.676 18.331 1.00 32.31 198 ALA A O 1
ATOM 1383 N N . LEU A 1 199 ? 154.412 73.040 19.234 1.00 27.12 199 LEU A N 1
ATOM 1384 C CA . LEU A 1 199 ? 153.301 72.175 18.860 1.00 26.81 199 LEU A CA 1
ATOM 1385 C C . LEU A 1 199 ? 152.658 72.658 17.559 1.00 35.56 199 LEU A C 1
ATOM 1386 O O . LEU A 1 199 ? 151.742 72.037 17.030 1.00 39.61 199 LEU A O 1
ATOM 1391 N N . GLY A 1 200 ? 153.140 73.772 17.036 1.00 28.70 200 GLY A N 1
ATOM 1392 C CA . GLY A 1 200 ? 152.619 74.267 15.783 1.00 30.66 200 GLY A CA 1
ATOM 1393 C C . GLY A 1 200 ? 151.285 74.965 15.921 1.00 40.66 200 GLY A C 1
ATOM 1394 O O . GLY A 1 200 ? 150.554 75.122 14.942 1.00 41.51 200 GLY A O 1
ATOM 1395 N N . GLU A 1 201 ? 150.954 75.378 17.139 1.00 35.46 201 GLU A N 1
ATOM 1396 C CA . GLU A 1 201 ? 149.714 76.116 17.367 1.00 38.67 201 GLU A CA 1
ATOM 1397 C C . GLU A 1 201 ? 149.880 77.592 16.992 1.00 41.47 201 GLU A C 1
ATOM 1398 O O . GLU A 1 201 ? 148.893 78.324 16.832 1.00 46.27 201 GLU A O 1
ATOM 1404 N N . VAL A 1 202 ? 151.137 78.009 16.848 1.00 38.57 202 VAL A N 1
ATOM 1405 C CA . VAL A 1 202 ? 151.488 79.369 16.447 1.00 35.05 202 VAL A CA 1
ATOM 1406 C C . VAL A 1 202 ? 152.619 79.306 15.432 1.00 44.14 202 VAL A C 1
ATOM 1407 O O . VAL A 1 202 ? 153.503 78.452 15.532 1.00 47.89 202 VAL A O 1
ATOM 1411 N N . ALA A 1 203 ? 152.602 80.209 14.461 1.00 49.03 203 ALA A N 1
ATOM 1412 C CA . ALA A 1 203 ? 153.646 80.265 13.440 1.00 49.71 203 ALA A CA 1
ATOM 1413 C C . ALA A 1 203 ? 154.855 81.055 13.930 1.00 53.97 203 ALA A C 1
ATOM 1414 O O . ALA A 1 203 ? 154.701 82.016 14.697 1.00 54.38 203 ALA A O 1
ATOM 1416 N N . GLU A 1 204 ? 156.057 80.691 13.489 1.00 57.18 204 GLU A N 1
ATOM 1417 C CA . GLU A 1 204 ? 157.225 81.367 14.048 1.00 61.54 204 GLU A CA 1
ATOM 1418 C C . GLU A 1 204 ? 157.305 82.828 13.628 1.00 59.84 204 GLU A C 1
ATOM 1419 O O . GLU A 1 204 ? 157.728 83.665 14.423 1.00 56.40 204 GLU A O 1
ATOM 1425 N N . ASP A 1 205 ? 156.891 83.150 12.403 1.00 63.17 205 ASP A N 1
ATOM 1426 C CA . ASP A 1 205 ? 156.982 84.542 11.960 1.00 67.86 205 ASP A CA 1
ATOM 1427 C C . ASP A 1 205 ? 155.799 85.378 12.450 1.00 54.55 205 ASP A C 1
ATOM 1428 O O . ASP A 1 205 ? 155.630 86.512 12.033 1.00 58.10 205 ASP A O 1
ATOM 1433 N N . ALA A 1 206 ? 154.995 84.807 13.343 1.00 43.39 206 ALA A N 1
ATOM 1434 C CA . ALA A 1 206 ? 153.952 85.541 14.070 1.00 37.94 206 ALA A CA 1
ATOM 1435 C C . ALA A 1 206 ? 154.467 86.089 15.393 1.00 43.36 206 ALA A C 1
ATOM 1436 O O . ALA A 1 206 ? 153.854 86.977 15.986 1.00 47.92 206 ALA A O 1
ATOM 1438 N N . LEU A 1 207 ? 155.600 85.554 15.847 1.00 43.11 207 LEU A N 1
ATOM 1439 C CA . LEU A 1 207 ? 156.135 85.848 17.174 1.00 32.35 207 LEU A CA 1
ATOM 1440 C C . LEU A 1 207 ? 157.206 86.921 17.152 1.00 32.67 207 LEU A C 1
ATOM 1441 O O . LEU A 1 207 ? 158.052 86.947 16.280 1.00 44.96 207 LEU A O 1
ATOM 1446 N N . SER A 1 208 ? 157.189 87.776 18.158 1.00 37.73 208 SER A N 1
ATOM 1447 C CA . SER A 1 208 ? 158.252 88.746 18.375 1.00 41.40 208 SER A CA 1
ATOM 1448 C C . SER A 1 208 ? 158.150 89.254 19.815 1.00 45.72 208 SER A C 1
ATOM 1449 O O . SER A 1 208 ? 157.135 89.031 20.486 1.00 41.30 208 SER A O 1
ATOM 1452 N N . ASP A 1 209 ? 159.189 89.934 20.286 1.00 48.82 209 ASP A N 1
ATOM 1453 C CA . ASP A 1 209 ? 159.190 90.466 21.646 1.00 50.60 209 ASP A CA 1
ATOM 1454 C C . ASP A 1 209 ? 157.891 91.247 21.908 1.00 49.82 209 ASP A C 1
ATOM 1455 O O . ASP A 1 209 ? 157.281 91.122 22.976 1.00 50.00 209 ASP A O 1
ATOM 1460 N N . ALA A 1 210 ? 157.468 92.026 20.912 1.00 50.06 210 ALA A N 1
ATOM 1461 C CA . ALA A 1 210 ? 156.351 92.972 21.057 1.00 46.95 210 ALA A CA 1
ATOM 1462 C C . ALA A 1 210 ? 154.990 92.306 21.240 1.00 44.94 210 ALA A C 1
ATOM 1463 O O . ALA A 1 210 ? 154.065 92.902 21.811 1.00 45.61 210 ALA A O 1
ATOM 1465 N N . VAL A 1 211 ? 154.880 91.085 20.724 1.00 39.93 211 VAL A N 1
ATOM 1466 C CA . VAL A 1 211 ? 153.695 90.239 20.858 1.00 37.25 211 VAL A CA 1
ATOM 1467 C C . VAL A 1 211 ? 153.493 89.630 22.269 1.00 38.44 211 VAL A C 1
ATOM 1468 O O . VAL A 1 211 ? 152.365 89.505 22.750 1.00 40.73 211 VAL A O 1
ATOM 1472 N N . ILE A 1 212 ? 154.591 89.253 22.918 1.00 35.52 212 ILE A N 1
ATOM 1473 C CA . ILE A 1 212 ? 154.542 88.535 24.190 1.00 34.31 212 ILE A CA 1
ATOM 1474 C C . ILE A 1 212 ? 153.836 89.294 25.306 1.00 32.83 212 ILE A C 1
ATOM 1475 O O . ILE A 1 212 ? 154.255 90.394 25.705 1.00 31.37 212 ILE A O 1
ATOM 1480 N N . CYS A 1 213 ? 152.804 88.659 25.855 1.00 32.22 213 CYS A N 1
ATOM 1481 C CA . CYS A 1 213 ? 151.938 89.287 26.864 1.00 35.91 213 CYS A CA 1
ATOM 1482 C C . CYS A 1 213 ? 151.356 90.589 26.343 1.00 36.50 213 CYS A C 1
ATOM 1483 O O . CYS A 1 213 ? 151.270 91.573 27.074 1.00 44.57 213 CYS A O 1
ATOM 1486 N N . ALA A 1 214 ? 150.981 90.580 25.069 1.00 31.61 214 ALA A N 1
ATOM 1487 C CA . ALA A 1 214 ? 150.369 91.725 24.416 1.00 33.92 214 ALA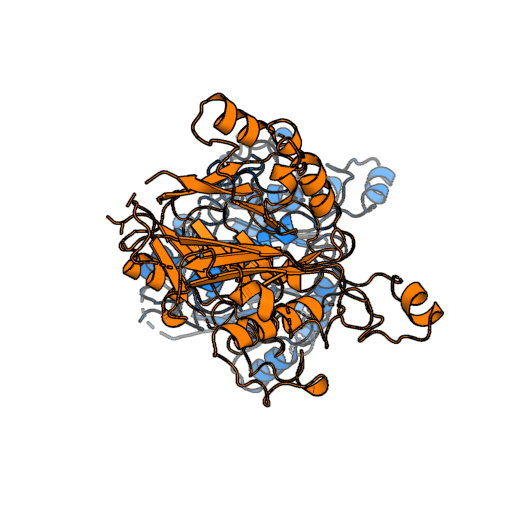 A CA 1
ATOM 1488 C C . ALA A 1 214 ? 149.229 91.228 23.528 1.00 35.45 214 ALA A C 1
ATOM 1489 O O . ALA A 1 214 ? 148.099 91.681 23.665 1.00 46.57 214 ALA A O 1
ATOM 1491 N N . ASP A 1 215 ? 149.524 90.290 22.628 1.00 34.40 215 ASP A N 1
ATOM 1492 C CA . ASP A 1 215 ? 148.494 89.673 21.786 1.00 38.49 215 ASP A CA 1
ATOM 1493 C C . ASP A 1 215 ? 147.954 88.388 22.412 1.00 36.90 215 ASP A C 1
ATOM 1494 O O . ASP A 1 215 ? 148.394 87.284 22.065 1.00 38.55 215 ASP A O 1
ATOM 1499 N N . TYR A 1 216 ? 146.998 88.512 23.326 1.00 33.26 216 TYR A N 1
ATOM 1500 C CA . TYR A 1 216 ? 146.508 87.322 24.005 1.00 31.61 216 TYR A CA 1
ATOM 1501 C C . TYR A 1 216 ? 145.576 86.534 23.079 1.00 33.12 216 TYR A C 1
ATOM 1502 O O . TYR A 1 216 ? 144.893 85.601 23.502 1.00 40.25 216 TYR A O 1
ATOM 1511 N N . GLY A 1 217 ? 145.599 86.878 21.794 1.00 33.98 217 GLY A N 1
ATOM 1512 C CA . GLY A 1 217 ? 144.903 86.095 20.784 1.00 29.72 217 GLY A CA 1
ATOM 1513 C C . GLY A 1 217 ? 145.746 84.920 20.338 1.00 40.13 217 GLY A C 1
ATOM 1514 O O . GLY A 1 217 ? 145.224 83.911 19.878 1.00 40.52 217 GLY A O 1
ATOM 1515 N N . LEU A 1 218 ? 147.060 85.041 20.514 1.00 43.93 218 LEU A N 1
ATOM 1516 C CA . LEU A 1 218 ? 147.981 83.929 20.333 1.00 31.62 218 LEU A CA 1
ATOM 1517 C C . LEU A 1 218 ? 148.016 83.121 21.616 1.00 34.95 218 LEU A C 1
ATOM 1518 O O . LEU A 1 218 ? 148.427 83.639 22.654 1.00 31.77 218 LEU A O 1
ATOM 1523 N N . TRP A 1 219 ? 147.559 81.875 21.568 1.00 27.09 219 TRP A N 1
ATOM 1524 C CA . TRP A 1 219 ? 147.647 81.021 22.736 1.00 26.42 219 TRP A CA 1
ATOM 1525 C C . TRP A 1 219 ? 147.658 79.549 22.370 1.00 33.53 219 TRP A C 1
ATOM 1526 O O . TRP A 1 219 ? 147.261 79.160 21.271 1.00 33.94 219 TRP A O 1
ATOM 1537 N N . SER A 1 220 ? 148.158 78.748 23.306 1.00 31.96 220 SER A N 1
ATOM 1538 C CA . SER A 1 220 ? 148.170 77.295 23.197 1.00 32.61 220 SER A CA 1
ATOM 1539 C C . SER A 1 220 ? 147.033 76.693 24.008 1.00 36.92 220 SER A C 1
ATOM 1540 O O . SER A 1 220 ? 146.715 77.167 25.105 1.00 42.30 220 SER A O 1
ATOM 1543 N N . ALA A 1 221 ? 146.433 75.635 23.486 1.00 35.63 221 ALA A N 1
ATOM 1544 C CA . ALA A 1 221 ? 145.420 74.905 24.241 1.00 37.05 221 ALA A CA 1
ATOM 1545 C C . ALA A 1 221 ? 146.067 73.870 25.172 1.00 37.68 221 ALA A C 1
ATOM 1546 O O . ALA A 1 221 ? 145.370 73.131 25.872 1.00 32.62 221 ALA A O 1
ATOM 1548 N N . ARG A 1 222 ? 147.392 73.808 25.188 1.00 24.40 222 ARG A N 1
ATOM 1549 C CA . ARG A 1 222 ? 148.009 72.752 25.950 1.00 30.44 222 ARG A CA 1
ATOM 1550 C C . ARG A 1 222 ? 149.079 73.224 26.919 1.00 33.77 222 ARG A C 1
ATOM 1551 O O . ARG A 1 222 ? 149.501 72.470 27.811 1.00 38.02 222 ARG A O 1
ATOM 1559 N N . ALA A 1 223 ? 149.465 74.488 26.789 1.00 31.46 223 ALA A N 1
ATOM 1560 C CA . ALA A 1 223 ? 150.484 75.068 27.654 1.00 31.31 223 ALA A CA 1
ATOM 1561 C C . ALA A 1 223 ? 150.001 75.205 29.094 1.00 32.95 223 ALA A C 1
ATOM 1562 O O . ALA A 1 223 ? 148.886 75.661 29.347 1.00 31.11 223 ALA A O 1
ATOM 1564 N N . SER A 1 224 ? 150.843 74.794 30.037 1.00 32.00 224 SER A N 1
ATOM 1565 C CA . SER A 1 224 ? 150.604 75.113 31.434 1.00 27.47 224 SER A CA 1
ATOM 1566 C C . SER A 1 224 ? 151.909 75.560 32.100 1.00 25.80 224 SER A C 1
ATOM 1567 O O . SER A 1 224 ? 152.792 74.762 32.346 1.00 24.65 224 SER A O 1
ATOM 1570 N N . CYS A 1 225 ? 152.039 76.850 32.375 1.00 29.98 225 CYS A N 1
ATOM 1571 C CA . CYS A 1 225 ? 153.299 77.380 32.880 1.00 27.64 225 CYS A CA 1
ATOM 1572 C C . CYS A 1 225 ? 153.215 77.904 34.297 1.00 26.71 225 CYS A C 1
ATOM 1573 O O . CYS A 1 225 ? 152.253 78.573 34.671 1.00 35.37 225 CYS A O 1
ATOM 1576 N N . SER A 1 226 ? 154.236 77.587 35.078 1.00 23.35 226 SER A N 1
ATOM 1577 C CA . SER A 1 226 ? 154.300 77.934 36.487 1.00 19.34 226 SER A CA 1
ATOM 1578 C C . SER A 1 226 ? 155.682 78.522 36.777 1.00 21.49 226 SER A C 1
ATOM 1579 O O . SER A 1 226 ? 156.717 77.893 36.496 1.00 20.68 226 SER A O 1
ATOM 1582 N N . SER A 1 227 ? 155.695 79.745 37.297 1.00 19.08 227 SER A N 1
ATOM 1583 C CA . SER A 1 227 ? 156.933 80.481 37.502 1.00 18.80 227 SER A CA 1
ATOM 1584 C C . SER A 1 227 ? 157.383 80.314 38.963 1.00 18.32 227 SER A C 1
ATOM 1585 O O . SER A 1 227 ? 156.570 80.058 39.835 1.00 18.65 227 SER A O 1
ATOM 1588 N N . GLY A 1 228 ? 158.675 80.428 39.237 1.00 17.87 228 GLY A N 1
ATOM 1589 C CA . GLY A 1 228 ? 159.143 80.268 40.593 1.00 17.43 228 GLY A CA 1
ATOM 1590 C C . GLY A 1 228 ? 160.490 80.911 40.832 1.00 23.74 228 GLY A C 1
ATOM 1591 O O . GLY A 1 228 ? 161.304 81.040 39.931 1.00 22.78 228 GLY A O 1
ATOM 1592 N N . ILE A 1 229 ? 160.730 81.321 42.066 1.00 25.86 229 ILE A N 1
ATOM 1593 C CA . ILE A 1 229 ? 161.971 82.001 42.401 1.00 27.81 229 ILE A CA 1
ATOM 1594 C C . ILE A 1 229 ? 163.132 81.031 42.523 1.00 26.45 229 ILE A C 1
ATOM 1595 O O . ILE A 1 229 ? 164.292 81.449 42.538 1.00 25.18 229 ILE A O 1
ATOM 1600 N N . GLU A 1 230 ? 162.826 79.737 42.583 1.00 21.63 230 GLU A N 1
ATOM 1601 C CA . GLU A 1 230 ? 163.824 78.735 42.972 1.00 15.29 230 GLU A CA 1
ATOM 1602 C C . GLU A 1 230 ? 164.598 78.063 41.840 1.00 20.03 230 GLU A C 1
ATOM 1603 O O . GLU A 1 230 ? 165.320 77.108 42.090 1.00 27.89 230 GLU A O 1
ATOM 1609 N N . LEU A 1 231 ? 164.434 78.494 40.598 1.00 20.51 231 LEU A N 1
ATOM 1610 C CA . LEU A 1 231 ? 165.255 77.907 39.546 1.00 18.90 231 LEU A CA 1
ATOM 1611 C C . LEU A 1 231 ? 165.692 78.969 38.549 1.00 17.89 231 LEU A C 1
ATOM 1612 O O . LEU A 1 231 ? 165.003 79.962 38.385 1.00 19.73 231 LEU A O 1
ATOM 1617 N N . LEU A 1 232 ? 166.805 78.758 37.858 1.00 18.77 232 LEU A N 1
ATOM 1618 C CA . LEU A 1 232 ? 167.236 79.747 36.879 1.00 27.19 232 LEU A CA 1
ATOM 1619 C C . LEU A 1 232 ? 166.939 79.329 35.443 1.00 30.39 232 LEU A C 1
ATOM 1620 O O . LEU A 1 232 ? 166.984 80.166 34.535 1.00 35.36 232 LEU A O 1
ATOM 1625 N N . GLY A 1 233 ? 166.639 78.041 35.254 1.00 22.06 233 GLY A N 1
ATOM 1626 C CA . GLY A 1 233 ? 166.237 77.495 33.958 1.00 24.10 233 GLY A CA 1
ATOM 1627 C C . GLY A 1 233 ? 164.782 77.026 33.881 1.00 26.85 233 GLY A C 1
ATOM 1628 O O . GLY A 1 233 ? 163.885 77.626 34.499 1.00 27.46 233 GLY A O 1
ATOM 1629 N N . HIS A 1 234 ? 164.536 75.979 33.093 1.00 24.32 234 HIS A N 1
ATOM 1630 C CA . HIS A 1 234 ? 163.180 75.444 32.927 1.00 20.03 234 HIS A CA 1
ATOM 1631 C C . HIS A 1 234 ? 163.104 73.936 33.168 1.00 19.16 234 HIS A C 1
ATOM 1632 O O . HIS A 1 234 ? 164.069 73.212 32.906 1.00 21.36 234 HIS A O 1
ATOM 1639 N N . GLU A 1 235 ? 161.956 73.465 33.661 1.00 26.24 235 GLU A N 1
ATOM 1640 C CA . GLU A 1 235 ? 161.643 72.029 33.649 1.00 23.98 235 GLU A CA 1
ATOM 1641 C C . GLU A 1 235 ? 160.467 71.820 32.716 1.00 22.71 235 GLU A C 1
ATOM 1642 O O . GLU A 1 235 ? 159.472 72.527 32.812 1.00 31.62 235 GLU A O 1
ATOM 1648 N N . ILE A 1 236 ? 160.583 70.865 31.806 1.00 18.91 236 ILE A N 1
ATOM 1649 C CA . ILE A 1 236 ? 159.506 70.576 30.879 1.00 19.38 236 ILE A CA 1
ATOM 1650 C C . ILE A 1 236 ? 158.991 69.143 31.062 1.00 22.81 236 ILE A C 1
ATOM 1651 O O . ILE A 1 236 ? 159.776 68.182 31.130 1.00 26.75 236 ILE A O 1
ATOM 1656 N N . VAL A 1 237 ? 157.671 68.998 31.134 1.00 20.55 237 VAL A N 1
ATOM 1657 C CA . VAL A 1 237 ? 157.067 67.678 31.186 1.00 23.53 237 VAL A CA 1
ATOM 1658 C C . VAL A 1 237 ? 155.934 67.624 30.189 1.00 24.39 237 VAL A C 1
ATOM 1659 O O . VAL A 1 237 ? 154.981 68.388 30.313 1.00 24.64 237 VAL A O 1
ATOM 1663 N N . VAL A 1 238 ? 156.039 66.728 29.208 1.00 27.20 238 VAL A N 1
ATOM 1664 C CA . VAL A 1 238 ? 155.007 66.543 28.182 1.00 25.68 238 VAL A CA 1
ATOM 1665 C C . VAL A 1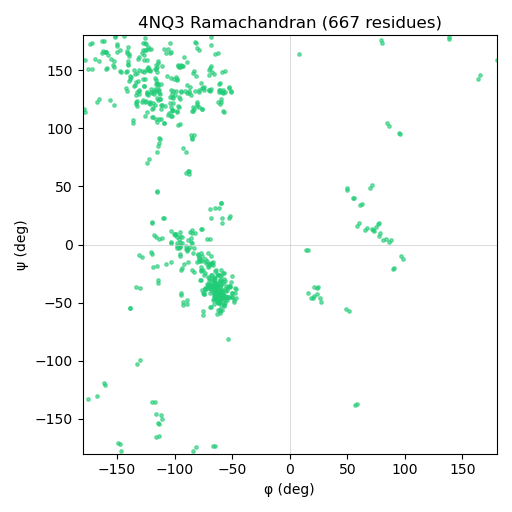 238 ? 154.147 65.314 28.489 1.00 27.67 238 VAL A C 1
ATOM 1666 O O . VAL A 1 238 ? 154.668 64.221 28.652 1.00 37.81 238 VAL A O 1
ATOM 1670 N N . LEU A 1 239 ? 152.835 65.491 28.533 1.00 21.95 239 LEU A N 1
ATOM 1671 C CA . LEU A 1 239 ? 151.898 64.389 28.736 1.00 28.66 239 LEU A CA 1
ATOM 1672 C C . LEU A 1 239 ? 151.036 64.184 27.496 1.00 31.14 239 LEU A C 1
ATOM 1673 O O . LEU A 1 239 ? 150.482 65.141 26.945 1.00 33.44 239 LEU A O 1
ATOM 1678 N N . GLY A 1 240 ? 150.902 62.938 27.059 1.00 29.69 240 GLY A N 1
ATOM 1679 C CA . GLY A 1 240 ? 150.147 62.687 25.856 1.00 26.45 240 GLY A CA 1
ATOM 1680 C C . GLY A 1 240 ? 149.706 61.253 25.772 1.00 38.04 240 GLY A C 1
ATOM 1681 O O . GLY A 1 240 ? 149.905 60.482 26.713 1.00 36.34 240 GLY A O 1
ATOM 1690 N N . SER A 1 242 ? 150.004 57.736 23.329 1.00 32.67 242 SER A N 1
ATOM 1691 C CA . SER A 1 242 ? 150.930 57.128 22.397 1.00 36.59 242 SER A CA 1
ATOM 1692 C C . SER A 1 242 ? 150.612 55.674 22.176 1.00 44.37 242 SER A C 1
ATOM 1693 O O . SER A 1 242 ? 150.261 54.973 23.113 1.00 45.64 242 SER A O 1
ATOM 1696 N N . GLU A 1 243 ? 150.784 55.224 20.937 1.00 48.74 243 GLU A N 1
ATOM 1697 C CA . GLU A 1 243 ? 150.672 53.810 20.606 1.00 60.96 243 GLU A CA 1
ATOM 1698 C C . GLU A 1 243 ? 151.788 52.991 21.279 1.00 58.36 243 GLU A C 1
ATOM 1699 O O . GLU A 1 243 ? 151.609 51.798 21.554 1.00 57.78 243 GLU A O 1
ATOM 1705 N N . GLY A 1 244 ? 152.941 53.623 21.507 1.00 57.82 244 GLY A N 1
ATOM 1706 C CA . GLY A 1 244 ? 154.108 52.933 22.033 1.00 35.32 244 GLY A CA 1
ATOM 1707 C C . GLY A 1 244 ? 154.169 52.848 23.539 1.00 41.49 244 GLY A C 1
ATOM 1708 O O . GLY A 1 244 ? 155.203 52.497 24.109 1.00 42.37 244 GLY A O 1
ATOM 1709 N N . TRP A 1 245 ? 153.058 53.200 24.180 1.00 38.80 245 TRP A N 1
ATOM 1710 C CA . TRP A 1 245 ? 152.881 53.071 25.624 1.00 33.82 245 TRP A CA 1
ATOM 1711 C C . TRP A 1 245 ? 151.644 52.216 25.922 1.00 37.55 245 TRP A C 1
ATOM 1712 O O . TRP A 1 245 ? 150.724 52.154 25.116 1.00 44.47 245 TRP A O 1
ATOM 1723 N N . SER A 1 246 ? 151.614 51.547 27.066 1.00 37.56 246 SER A N 1
ATOM 1724 C CA . SER A 1 246 ? 150.384 50.878 27.491 1.00 40.01 246 SER A CA 1
ATOM 1725 C C . SER A 1 246 ? 150.139 51.022 28.997 1.00 38.63 246 SER A C 1
ATOM 1726 O O . SER A 1 246 ? 151.004 51.474 29.743 1.00 39.06 246 SER A O 1
ATOM 1729 N N . GLY A 1 247 ? 148.952 50.636 29.434 1.00 31.38 247 GLY A N 1
ATOM 1730 C CA . GLY A 1 247 ? 148.583 50.758 30.823 1.00 30.32 247 GLY A CA 1
ATOM 1731 C C . GLY A 1 247 ? 147.155 51.247 30.913 1.00 37.80 247 GLY A C 1
ATOM 1732 O O . GLY A 1 247 ? 146.502 51.524 29.909 1.00 42.78 247 GLY A O 1
ATOM 1733 N N . PRO A 1 248 ? 146.648 51.354 32.131 1.00 35.02 248 PRO A N 1
ATOM 1734 C CA . PRO A 1 248 ? 145.256 51.743 32.339 1.00 32.99 248 PRO A CA 1
ATOM 1735 C C . PRO A 1 248 ? 145.011 53.236 32.152 1.00 36.13 248 PRO A C 1
ATOM 1736 O O . PRO A 1 248 ? 143.884 53.655 31.896 1.00 40.37 248 PRO A O 1
ATOM 1740 N N . LEU A 1 249 ? 146.054 54.042 32.283 1.00 36.37 249 LEU A N 1
ATOM 1741 C CA . LEU A 1 249 ? 145.844 55.477 32.349 1.00 35.43 249 LEU A CA 1
ATOM 1742 C C . LEU A 1 249 ? 145.814 56.139 30.973 1.00 34.94 249 LEU A C 1
ATOM 1743 O O . LEU A 1 249 ? 146.694 55.905 30.141 1.00 37.65 249 LEU A O 1
ATOM 1748 N N . ALA A 1 250 ? 144.784 56.954 30.740 1.00 33.50 250 ALA A N 1
ATOM 1749 C CA . ALA A 1 250 ? 144.734 57.848 29.576 1.00 35.82 250 ALA A CA 1
ATOM 1750 C C . ALA A 1 250 ? 144.622 59.305 30.026 1.00 37.21 250 ALA A C 1
ATOM 1751 O O . ALA A 1 250 ? 144.352 59.592 31.204 1.00 43.96 250 ALA A O 1
ATOM 1753 N N . ILE A 1 251 ? 144.814 60.228 29.092 1.00 34.36 251 ILE A N 1
ATOM 1754 C CA . ILE A 1 251 ? 144.693 61.637 29.428 1.00 28.13 251 ILE A CA 1
ATOM 1755 C C . ILE A 1 251 ? 143.819 62.287 28.386 1.00 41.70 251 ILE A C 1
ATOM 1756 O O . ILE A 1 251 ? 143.886 61.934 27.212 1.00 46.56 251 ILE A O 1
ATOM 1761 N N . ALA A 1 252 ? 142.961 63.196 28.829 1.00 44.80 252 ALA A N 1
ATOM 1762 C CA . ALA A 1 252 ? 142.131 63.993 27.939 1.00 30.85 252 ALA A CA 1
ATOM 1763 C C . ALA A 1 252 ? 142.282 65.431 28.395 1.00 35.97 252 ALA A C 1
ATOM 1764 O O . ALA A 1 252 ? 142.705 65.666 29.529 1.00 40.29 252 ALA A O 1
ATOM 1766 N N . HIS A 1 253 ? 141.966 66.392 27.530 1.00 30.64 253 HIS A N 1
ATOM 1767 C CA . HIS A 1 253 ? 142.102 67.807 27.892 1.00 32.66 253 HIS A CA 1
ATOM 1768 C C . HIS A 1 253 ? 141.093 68.663 27.160 1.00 34.95 253 HIS A C 1
ATOM 1769 O O . HIS A 1 253 ? 140.530 68.244 26.151 1.00 40.14 253 HIS A O 1
ATOM 1776 N N . GLY A 1 254 ? 140.941 69.898 27.628 1.00 34.55 254 GLY A N 1
ATOM 1777 C CA . GLY A 1 254 ? 140.050 70.864 27.014 1.00 34.94 254 GLY A CA 1
ATOM 1778 C C . GLY A 1 254 ? 140.425 72.266 27.452 1.00 37.98 254 GLY A C 1
ATOM 1779 O O . GLY A 1 254 ? 141.314 72.436 28.288 1.00 44.96 254 GLY A O 1
ATOM 1780 N N . VAL A 1 255 ? 139.765 73.274 26.887 1.00 40.95 255 VAL A N 1
ATOM 1781 C CA . VAL A 1 255 ? 140.063 74.648 27.255 1.00 32.33 255 VAL A CA 1
ATOM 1782 C C . VAL A 1 255 ? 138.879 75.317 27.911 1.00 36.11 255 VAL A C 1
ATOM 1783 O O . VAL A 1 255 ? 137.833 75.428 27.316 1.00 44.51 255 VAL A O 1
ATOM 1795 N N . ALA A 1 257 ? 136.731 78.275 28.630 1.00 47.90 257 ALA A N 1
ATOM 1796 C CA . ALA A 1 257 ? 136.511 79.543 27.948 1.00 41.27 257 ALA A CA 1
ATOM 1797 C C . ALA A 1 257 ? 136.654 80.692 28.942 1.00 43.88 257 ALA A C 1
ATOM 1798 O O . ALA A 1 257 ? 137.184 81.765 28.617 1.00 48.89 257 ALA A O 1
ATOM 1800 N N . ASP A 1 258 ? 136.175 80.456 30.160 1.00 46.94 258 ASP A N 1
ATOM 1801 C CA . ASP A 1 258 ? 136.402 81.381 31.266 1.00 43.54 258 ASP A CA 1
ATOM 1802 C C . ASP A 1 258 ? 136.463 80.632 32.612 1.00 42.11 258 ASP A C 1
ATOM 1803 O O . ASP A 1 258 ? 136.490 79.394 32.654 1.00 36.89 258 ASP A O 1
ATOM 1808 N N . ALA A 1 259 ? 136.482 81.401 33.698 1.00 43.58 259 ALA A N 1
ATOM 1809 C CA . ALA A 1 259 ? 136.775 80.876 35.026 1.00 35.90 259 ALA A CA 1
ATOM 1810 C C . ALA A 1 259 ? 135.682 79.958 35.556 1.00 44.11 259 ALA A C 1
ATOM 1811 O O . ALA A 1 259 ? 135.905 79.225 36.512 1.00 47.24 259 ALA A O 1
ATOM 1813 N N . ILE A 1 260 ? 134.499 79.984 34.965 1.00 39.40 260 ILE A N 1
ATOM 1814 C CA . ILE A 1 260 ? 133.464 79.095 35.469 1.00 40.74 260 ILE A CA 1
ATOM 1815 C C . ILE A 1 260 ? 132.987 78.118 34.402 1.00 56.67 260 ILE A C 1
ATOM 1816 O O . ILE A 1 260 ? 131.923 77.498 34.531 1.00 56.83 260 ILE A O 1
ATOM 1821 N N . ASP A 1 261 ? 133.800 77.954 33.363 1.00 48.01 261 ASP A N 1
ATOM 1822 C CA . ASP A 1 261 ? 133.467 77.034 32.284 1.00 48.98 261 ASP A CA 1
ATOM 1823 C C . ASP A 1 261 ? 133.911 75.618 32.643 1.00 49.56 261 ASP A C 1
ATOM 1824 O O . ASP A 1 261 ? 135.048 75.232 32.369 1.00 53.02 261 ASP A O 1
ATOM 1829 N N . VAL A 1 262 ? 133.020 74.852 33.269 1.00 49.29 262 VAL A N 1
ATOM 1830 C CA . VAL A 1 262 ? 133.393 73.544 33.811 1.00 49.85 262 VAL A CA 1
ATOM 1831 C C . VAL A 1 262 ? 133.066 72.438 32.826 1.00 54.66 262 VAL A C 1
ATOM 1832 O O . VAL A 1 262 ? 133.255 71.261 33.133 1.00 63.16 262 VAL A O 1
ATOM 1836 N N . THR A 1 263 ? 132.549 72.814 31.658 1.00 51.99 263 THR A N 1
ATOM 1837 C CA . THR A 1 263 ? 132.133 71.839 30.645 1.00 54.31 263 THR A CA 1
ATOM 1838 C C . THR A 1 263 ? 133.271 70.991 30.027 1.00 51.58 263 THR A C 1
ATOM 1839 O O . THR A 1 263 ? 133.080 69.802 29.772 1.00 52.40 263 THR A O 1
ATOM 1843 N N . PRO A 1 264 ? 134.455 71.589 29.792 1.00 48.68 264 PRO A N 1
ATOM 1844 C CA . PRO A 1 264 ? 135.650 70.860 29.332 1.00 46.00 264 PRO A CA 1
ATOM 1845 C C . PRO A 1 264 ? 136.032 69.646 30.175 1.00 48.33 264 PRO A C 1
ATOM 1846 O O . PRO A 1 264 ? 136.535 68.655 29.620 1.00 48.74 264 PRO A O 1
ATOM 1850 N N . VAL A 1 265 ? 135.826 69.731 31.488 1.00 47.85 265 VAL A N 1
ATOM 1851 C CA . VAL A 1 265 ? 136.152 68.620 32.376 1.00 48.76 265 VAL A CA 1
ATOM 1852 C C . VAL A 1 265 ? 135.131 67.481 32.244 1.00 50.71 265 VAL A C 1
ATOM 1853 O O . VAL A 1 265 ? 135.490 66.302 32.200 1.00 50.08 265 VAL A O 1
ATOM 1857 N N . LYS A 1 266 ? 133.856 67.831 32.163 1.00 50.82 266 LYS A N 1
ATOM 1858 C CA . LYS A 1 266 ? 132.834 66.810 32.009 1.00 53.73 266 LYS A CA 1
ATOM 1859 C C . LYS A 1 266 ? 133.047 66.109 30.659 1.00 55.64 266 LYS A C 1
ATOM 1860 O O . LYS A 1 266 ? 132.927 64.882 30.557 1.00 62.91 266 LYS A O 1
ATOM 1866 N N . ALA A 1 267 ? 133.406 66.880 29.635 1.00 50.34 267 ALA A N 1
ATOM 1867 C CA . ALA A 1 267 ? 133.670 66.305 28.316 1.00 50.54 267 ALA A CA 1
ATOM 1868 C C . ALA A 1 267 ? 134.937 65.457 28.346 1.00 55.97 267 ALA A C 1
ATOM 1869 O O . ALA A 1 267 ? 135.015 64.410 27.692 1.00 62.32 267 ALA A O 1
ATOM 1871 N N . ALA A 1 268 ? 135.937 65.923 29.091 1.00 49.00 268 ALA A N 1
ATOM 1872 C CA . ALA A 1 268 ? 137.178 65.177 29.221 1.00 42.81 268 ALA A CA 1
ATOM 1873 C C . ALA A 1 268 ? 136.920 63.817 29.882 1.00 44.15 268 ALA A C 1
ATOM 1874 O O . ALA A 1 268 ? 137.388 62.790 29.399 1.00 47.61 268 ALA A O 1
ATOM 1876 N N . LEU A 1 269 ? 136.153 63.810 30.968 1.00 44.37 269 LEU A N 1
ATOM 1877 C CA . LEU A 1 269 ? 135.800 62.568 31.651 1.00 45.38 269 LEU A CA 1
ATOM 1878 C C . LEU A 1 269 ? 135.025 61.605 30.724 1.00 54.40 269 LEU A C 1
ATOM 1879 O O . LEU A 1 269 ? 135.199 60.386 30.804 1.00 55.71 269 LEU A O 1
ATOM 1884 N N . SER A 1 270 ? 134.166 62.138 29.855 1.00 54.88 270 SER A N 1
ATOM 1885 C CA . SER A 1 270 ? 133.490 61.299 28.862 1.00 54.00 270 SER A CA 1
ATOM 1886 C C . SER A 1 270 ? 134.464 60.633 27.900 1.00 55.11 270 SER A C 1
ATOM 1887 O O . SER A 1 270 ? 134.392 59.427 27.662 1.00 60.25 270 SER A O 1
ATOM 1890 N N . ALA A 1 271 ? 135.370 61.427 27.342 1.00 53.24 271 ALA A N 1
ATOM 1891 C CA . ALA A 1 271 ? 136.370 60.918 26.413 1.00 49.08 271 ALA A CA 1
ATOM 1892 C C . ALA A 1 271 ? 137.164 59.765 27.018 1.00 50.39 271 ALA A C 1
ATOM 1893 O O . ALA A 1 271 ? 137.475 58.782 26.340 1.00 54.24 271 ALA A O 1
ATOM 1895 N N . LEU A 1 272 ? 137.477 59.905 28.305 1.00 48.51 272 LEU A N 1
ATOM 1896 C CA . LEU A 1 272 ? 138.246 58.923 29.072 1.00 46.61 272 LEU A CA 1
ATOM 1897 C C . LEU A 1 272 ? 137.431 57.712 29.566 1.00 54.24 272 LEU A C 1
ATOM 1898 O O . LEU A 1 272 ? 138.011 56.751 30.110 1.00 54.02 272 LEU A O 1
ATOM 1903 N N . GLY A 1 273 ? 136.106 57.767 29.392 1.00 47.44 273 GLY A N 1
ATOM 1904 C CA . GLY A 1 273 ? 135.221 56.716 29.871 1.00 54.71 273 GLY A CA 1
ATOM 1905 C C . GLY A 1 273 ? 135.250 56.559 31.386 1.00 60.09 273 GLY A C 1
ATOM 1906 O O . GLY A 1 273 ? 135.143 55.457 31.934 1.00 65.03 273 GLY A O 1
ATOM 1907 N N . ALA A 1 274 ? 135.415 57.680 32.071 1.00 57.17 274 ALA A N 1
ATOM 1908 C CA . ALA A 1 274 ? 135.477 57.689 33.521 1.00 53.31 274 ALA A CA 1
ATOM 1909 C C . ALA A 1 274 ? 134.470 58.664 34.120 1.00 61.53 274 ALA A C 1
ATOM 1910 O O . ALA A 1 274 ? 133.975 59.571 33.443 1.00 64.33 274 ALA A O 1
ATOM 1912 N N . GLU A 1 275 ? 134.129 58.459 35.384 1.00 66.40 275 GLU A N 1
ATOM 1913 C CA . GLU A 1 275 ? 133.284 59.426 36.066 1.00 74.24 275 GLU A CA 1
ATOM 1914 C C . GLU A 1 275 ? 134.032 60.063 37.231 1.00 69.58 275 GLU A C 1
ATOM 1915 O O . GLU A 1 275 ? 134.974 59.476 37.778 1.00 66.39 275 GLU A O 1
ATOM 1921 N N . ALA A 1 276 ? 133.620 61.277 37.582 1.00 66.91 276 ALA A N 1
ATOM 1922 C CA . ALA A 1 276 ? 134.242 62.021 38.666 1.00 62.50 276 ALA A CA 1
ATOM 1923 C C . ALA A 1 276 ? 134.300 61.193 39.950 1.00 67.12 276 ALA A C 1
ATOM 1924 O O . ALA A 1 276 ? 133.333 60.518 40.328 1.00 76.73 276 ALA A O 1
ATOM 1926 N N . GLY A 1 277 ? 135.448 61.242 40.613 1.00 62.24 277 GLY A N 1
ATOM 1927 C CA . GLY A 1 277 ? 135.636 60.525 41.856 1.00 63.15 277 GLY A CA 1
ATOM 1928 C C . GLY A 1 277 ? 136.954 60.927 42.479 1.00 62.51 277 GLY A C 1
ATOM 1929 O O . GLY A 1 277 ? 137.739 61.656 41.862 1.00 56.16 277 GLY A O 1
ATOM 1930 N N . GLU A 1 278 ? 137.195 60.453 43.701 1.00 63.40 278 GLU A N 1
ATOM 1931 C CA . GLU A 1 278 ? 138.410 60.788 44.424 1.00 61.05 278 GLU A CA 1
ATOM 1932 C C . GLU A 1 278 ? 139.616 60.513 43.539 1.00 52.28 278 GLU A C 1
ATOM 1933 O O . GLU A 1 278 ? 140.590 61.250 43.559 1.00 62.45 278 GLU A O 1
ATOM 1939 N N . ALA A 1 279 ? 139.506 59.509 42.685 1.00 47.55 279 ALA A N 1
ATOM 1940 C CA . ALA A 1 279 ? 140.638 59.088 41.868 1.00 44.28 279 ALA A CA 1
ATOM 1941 C C . ALA A 1 279 ? 140.922 59.995 40.673 1.00 48.62 279 ALA A C 1
ATOM 1942 O O . ALA A 1 279 ? 142.011 59.943 40.114 1.00 52.77 279 ALA A O 1
ATOM 1944 N N . THR A 1 280 ? 139.956 60.804 40.252 1.00 48.25 280 THR A N 1
ATOM 1945 C CA . THR A 1 280 ? 140.192 61.686 39.102 1.00 43.67 280 THR A CA 1
ATOM 1946 C C . THR A 1 280 ? 141.370 62.640 39.370 1.00 41.71 280 THR A C 1
ATOM 1947 O O . THR A 1 280 ? 141.463 63.259 40.431 1.00 45.97 280 THR A O 1
ATOM 1951 N N . ILE A 1 281 ? 142.289 62.730 38.422 1.00 39.03 281 ILE A N 1
ATOM 1952 C CA . ILE A 1 281 ? 143.393 63.667 38.525 1.00 34.80 281 ILE A CA 1
ATOM 1953 C C . ILE A 1 281 ? 143.115 64.876 37.642 1.00 35.95 281 ILE A C 1
ATOM 1954 O O . ILE A 1 281 ? 142.855 64.711 36.442 1.00 41.04 281 ILE A O 1
ATOM 1959 N N . VAL A 1 282 ? 143.194 66.081 38.202 1.00 30.70 282 VAL A N 1
ATOM 1960 C CA . VAL A 1 282 ? 142.886 67.286 37.428 1.00 29.13 282 VAL A CA 1
ATOM 1961 C C . VAL A 1 282 ? 144.042 68.271 37.427 1.00 31.01 282 VAL A C 1
ATOM 1962 O O . VAL A 1 282 ? 144.579 68.590 38.481 1.00 39.29 282 VAL A O 1
ATOM 1966 N N . LEU A 1 283 ? 144.439 68.741 36.248 1.00 28.25 283 LEU A N 1
ATOM 1967 C CA . LEU A 1 283 ? 145.442 69.811 36.140 1.00 25.27 283 LEU A CA 1
ATOM 1968 C C . LEU A 1 283 ? 144.813 70.977 35.384 1.00 27.69 283 LEU A C 1
ATOM 1969 O O . LEU A 1 283 ? 144.346 70.798 34.258 1.00 38.38 283 LEU A O 1
ATOM 1974 N N . ALA A 1 284 ? 144.775 72.164 35.973 1.00 24.93 284 ALA A N 1
ATOM 1975 C CA . ALA A 1 284 ? 144.086 73.259 35.305 1.00 27.31 284 ALA A CA 1
ATOM 1976 C C . ALA A 1 284 ? 144.799 74.588 35.476 1.00 32.63 284 ALA A C 1
ATOM 1977 O O . ALA A 1 284 ? 145.464 74.802 36.482 1.00 39.11 284 ALA A O 1
ATOM 1979 N N . LYS A 1 285 ? 144.671 75.469 34.483 1.00 29.78 285 LYS A N 1
ATOM 1980 C CA . LYS A 1 285 ? 145.153 76.842 34.610 1.00 24.29 285 LYS A CA 1
ATOM 1981 C C . LYS A 1 285 ? 143.992 77.788 34.902 1.00 28.35 285 LYS A C 1
ATOM 1982 O O . LYS A 1 285 ? 142.961 77.725 34.248 1.00 37.70 285 LYS A O 1
ATOM 1988 N N . ALA A 1 286 ? 144.148 78.651 35.895 1.00 28.70 286 ALA A N 1
ATOM 1989 C CA . ALA A 1 286 ? 143.135 79.649 36.196 1.00 26.78 286 ALA A CA 1
ATOM 1990 C C . ALA A 1 286 ? 143.717 81.026 35.968 1.00 30.97 286 ALA A C 1
ATOM 1991 O O . ALA A 1 286 ? 144.856 81.284 36.345 1.00 37.90 286 ALA A O 1
ATOM 1993 N N . GLU A 1 287 ? 142.937 81.913 35.364 1.00 35.57 287 GLU A N 1
ATOM 1994 C CA . GLU A 1 287 ? 143.430 83.241 35.048 1.00 38.42 287 GLU A CA 1
ATOM 1995 C C . GLU A 1 287 ? 142.375 84.299 35.275 1.00 43.79 287 GLU A C 1
ATOM 1996 O O . GLU A 1 287 ? 141.242 84.147 34.830 1.00 53.88 287 GLU A O 1
ATOM 2002 N N . PRO A 1 288 ? 142.739 85.388 35.964 1.00 42.30 288 PRO A N 1
ATOM 2003 C CA . PRO A 1 288 ? 141.783 86.495 36.017 1.00 39.33 288 PRO A CA 1
ATOM 2004 C C . PRO A 1 288 ? 141.687 87.143 34.641 1.00 37.94 288 PRO A C 1
ATOM 2005 O O . PRO A 1 288 ? 142.709 87.403 34.008 1.00 40.42 288 PRO A O 1
ATOM 2009 N N . SER A 1 289 ? 140.476 87.379 34.169 1.00 39.24 289 SER A N 1
ATOM 2010 C CA . SER A 1 289 ? 140.304 87.913 32.829 1.00 46.29 289 SER A CA 1
ATOM 2011 C C . SER A 1 289 ? 140.662 89.393 32.779 1.00 48.52 289 SER A C 1
ATOM 2012 O O . SER A 1 289 ? 140.259 90.163 33.650 1.00 52.48 289 SER A O 1
ATOM 2015 N N . ARG A 1 290 ? 141.407 89.792 31.753 1.00 46.32 290 ARG A N 1
ATOM 2016 C CA . ARG A 1 290 ? 141.920 91.156 31.674 1.00 45.10 290 ARG A CA 1
ATOM 2017 C C . ARG A 1 290 ? 140.873 92.173 31.263 1.00 47.86 290 ARG A C 1
ATOM 2018 O O . ARG A 1 290 ? 141.120 93.379 31.341 1.00 46.45 290 ARG A O 1
ATOM 2026 N N . SER A 1 291 ? 139.710 91.684 30.832 1.00 50.04 291 SER A N 1
ATOM 2027 C CA . SER A 1 291 ? 138.562 92.544 30.526 1.00 46.37 291 SER A CA 1
ATOM 2028 C C . SER A 1 291 ? 137.993 93.082 31.818 1.00 49.18 291 SER A C 1
ATOM 2029 O O . SER A 1 291 ? 137.214 94.025 31.822 1.00 52.43 291 SER A O 1
ATOM 2032 N N . GLY A 1 292 ? 138.365 92.437 32.918 1.00 48.32 292 GLY A N 1
ATOM 2033 C CA . GLY A 1 292 ? 137.851 92.786 34.222 1.00 41.89 292 GLY A CA 1
ATOM 2034 C C . GLY A 1 292 ? 136.453 92.257 34.431 1.00 38.49 292 GLY A C 1
ATOM 2035 O O . GLY A 1 292 ? 135.842 92.529 35.465 1.00 41.56 292 GLY A O 1
ATOM 2036 N N . ARG A 1 293 ? 135.970 91.449 33.489 1.00 38.87 293 ARG A N 1
ATOM 2037 C CA . ARG A 1 293 ? 134.612 90.907 33.582 1.00 47.05 293 ARG A CA 1
ATOM 2038 C C . ARG A 1 293 ? 134.577 89.401 33.352 1.00 44.25 293 ARG A C 1
ATOM 2039 O O . ARG A 1 293 ? 135.410 88.857 32.629 1.00 42.30 293 ARG A O 1
ATOM 2047 N N . ILE A 1 294 ? 133.608 88.736 33.981 1.00 46.62 294 ILE A N 1
ATOM 2048 C CA . ILE A 1 294 ? 133.248 87.369 33.625 1.00 46.76 294 ILE A CA 1
ATOM 2049 C C . ILE A 1 294 ? 131.779 87.341 33.181 1.00 49.11 294 ILE A C 1
ATOM 2050 O O . ILE A 1 294 ? 130.869 87.633 33.978 1.00 47.81 294 ILE A O 1
ATOM 2055 N N . ARG A 1 295 ? 131.572 86.991 31.907 1.00 49.64 295 ARG A N 1
ATOM 2056 C CA . ARG A 1 295 ? 130.246 86.914 31.277 1.00 40.29 295 ARG A CA 1
ATOM 2057 C C . ARG A 1 295 ? 129.425 88.179 31.526 1.00 45.61 295 ARG A C 1
ATOM 2058 O O . ARG A 1 295 ? 128.247 88.111 31.871 1.00 49.93 295 ARG A O 1
ATOM 2066 N N . GLY A 1 296 ? 130.076 89.324 31.318 1.00 40.93 296 GLY A N 1
ATOM 2067 C CA . GLY A 1 296 ? 129.488 90.641 31.441 1.00 41.78 296 GLY A CA 1
ATOM 2068 C C . GLY A 1 296 ? 129.595 91.259 32.825 1.00 61.91 296 GLY A C 1
ATOM 2069 O O . GLY A 1 296 ? 129.504 92.482 32.964 1.00 59.45 296 GLY A O 1
ATOM 2070 N N . LYS A 1 297 ? 129.822 90.427 33.843 1.00 59.36 297 LYS A N 1
ATOM 2071 C CA . LYS A 1 297 ? 129.772 90.863 35.245 1.00 54.48 297 LYS A CA 1
ATOM 2072 C C . LYS A 1 297 ? 131.177 91.219 35.710 1.00 48.88 297 LYS A C 1
ATOM 2073 O O . LYS A 1 297 ? 132.103 90.449 35.482 1.00 50.88 297 LYS A O 1
ATOM 2079 N N . ARG A 1 298 ? 131.355 92.376 36.339 1.00 40.28 298 ARG A N 1
ATOM 2080 C CA . ARG A 1 298 ? 132.703 92.800 36.713 1.00 43.37 298 ARG A CA 1
ATOM 2081 C C . ARG A 1 298 ? 133.232 91.934 37.837 1.00 46.26 298 ARG A C 1
ATOM 2082 O O . ARG A 1 298 ? 132.460 91.389 38.620 1.00 53.02 298 ARG A O 1
ATOM 2090 N N . HIS A 1 299 ? 134.546 91.754 37.868 1.00 40.09 299 HIS A N 1
ATOM 2091 C CA . HIS A 1 299 ? 135.186 91.088 38.988 1.00 41.24 299 HIS A CA 1
ATOM 2092 C C . HIS A 1 299 ? 136.240 92.036 39.517 1.00 41.75 299 HIS A C 1
ATOM 2093 O O . HIS A 1 299 ? 136.587 93.004 38.843 1.00 43.35 299 HIS A O 1
ATOM 2100 N N . THR A 1 300 ? 136.781 91.749 40.693 1.00 37.29 300 THR A N 1
ATOM 2101 C CA . THR A 1 300 ? 137.686 92.693 41.333 1.00 42.79 300 THR A CA 1
ATOM 2102 C C . THR A 1 300 ? 139.117 92.177 41.455 1.00 43.30 300 THR A C 1
ATOM 2103 O O . THR A 1 300 ? 139.904 92.728 42.228 1.00 41.25 300 THR A O 1
ATOM 2115 N N . LEU A 1 302 ? 141.735 92.137 39.462 1.00 36.91 302 LEU A N 1
ATOM 2116 C CA . LEU A 1 302 ? 142.818 92.956 38.935 1.00 37.76 302 LEU A CA 1
ATOM 2117 C C . LEU A 1 302 ? 143.017 94.252 39.701 1.00 46.85 302 LEU A C 1
ATOM 2118 O O . LEU A 1 302 ? 143.958 94.986 39.428 1.00 51.67 302 LEU A O 1
ATOM 2123 N N . ASP A 1 303 ? 142.148 94.525 40.669 1.00 42.37 303 ASP A N 1
ATOM 2124 C CA . ASP A 1 303 ? 142.128 95.827 41.331 1.00 54.52 303 ASP A CA 1
ATOM 2125 C C . ASP A 1 303 ? 142.478 95.755 42.807 1.00 50.54 303 ASP A C 1
ATOM 2126 O O . ASP A 1 303 ? 142.383 96.762 43.511 1.00 51.31 303 ASP A O 1
ATOM 2131 N N . ASP A 1 304 ? 142.889 94.575 43.269 1.00 48.70 304 ASP A N 1
ATOM 2132 C CA . ASP A 1 304 ? 143.036 94.299 44.702 1.00 39.45 304 ASP A CA 1
ATOM 2133 C C . ASP A 1 304 ? 144.484 94.337 45.154 1.00 38.84 304 ASP A C 1
ATOM 2134 O O . ASP A 1 304 ? 145.272 93.448 44.815 1.00 49.64 304 ASP A O 1
ATOM 2139 N N . SER A 1 305 ? 144.831 95.346 45.943 1.00 34.30 305 SER A N 1
ATOM 2140 C CA . SER A 1 305 ? 146.209 95.500 46.421 1.00 46.48 305 SER A CA 1
ATOM 2141 C C . SER A 1 305 ? 146.552 94.657 47.668 1.00 46.53 305 SER A C 1
ATOM 2142 O O . SER A 1 305 ? 147.686 94.685 48.166 1.00 46.92 305 SER A O 1
ATOM 2145 N N . ASP A 1 306 ? 145.558 93.953 48.199 1.00 40.99 306 ASP A N 1
ATOM 2146 C CA . ASP A 1 306 ? 145.770 93.098 49.355 1.00 45.60 306 ASP A CA 1
ATOM 2147 C C . ASP A 1 306 ? 146.091 91.685 48.872 1.00 42.09 306 ASP A C 1
ATOM 2148 O O . ASP A 1 306 ? 147.109 91.107 49.233 1.00 44.42 306 ASP A O 1
ATOM 2153 N N . ILE A 1 307 ? 145.232 91.159 48.009 1.00 41.29 307 ILE A N 1
ATOM 2154 C CA . ILE A 1 307 ? 145.398 89.824 47.452 1.00 35.59 307 ILE A CA 1
ATOM 2155 C C . ILE A 1 307 ? 145.725 89.890 45.947 1.00 37.41 307 ILE A C 1
ATOM 2156 O O . ILE A 1 307 ? 144.961 90.452 45.139 1.00 44.22 307 ILE A O 1
ATOM 2161 N N . SER A 1 308 ? 146.889 89.351 45.596 1.00 34.80 308 SER A N 1
ATOM 2162 C CA . SER A 1 308 ? 147.387 89.296 44.211 1.00 35.32 308 SER A CA 1
ATOM 2163 C C . SER A 1 308 ? 146.456 88.477 43.282 1.00 34.15 308 SER A C 1
ATOM 2164 O O . SER A 1 308 ? 145.976 87.413 43.668 1.00 40.13 308 SER A O 1
ATOM 2167 N N . PRO A 1 309 ? 146.207 88.961 42.051 1.00 35.91 309 PRO A N 1
ATOM 2168 C CA . PRO A 1 309 ? 145.165 88.394 41.175 1.00 27.80 309 PRO A CA 1
ATOM 2169 C C . PRO A 1 309 ? 145.163 86.870 41.024 1.00 35.32 309 PRO A C 1
ATOM 2170 O O . PRO A 1 309 ? 144.140 86.244 41.254 1.00 35.80 309 PRO A O 1
ATOM 2174 N N . THR A 1 310 ? 146.299 86.262 40.726 1.00 37.17 310 THR A N 1
ATOM 2175 C CA . THR A 1 310 ? 146.338 84.807 40.578 1.00 32.58 310 THR A CA 1
ATOM 2176 C C . THR A 1 310 ? 145.899 84.066 41.825 1.00 36.66 310 THR A C 1
ATOM 2177 O O . THR A 1 310 ? 145.356 82.959 41.742 1.00 39.26 310 THR A O 1
ATOM 2181 N N . ARG A 1 311 ? 146.158 84.673 42.980 1.00 31.42 311 ARG A N 1
ATOM 2182 C CA . ARG A 1 311 ? 145.689 84.135 44.246 1.00 29.64 311 ARG A CA 1
ATOM 2183 C C . ARG A 1 311 ? 144.153 83.994 44.233 1.00 30.87 311 ARG A C 1
ATOM 2184 O O . ARG A 1 311 ? 143.616 82.934 44.615 1.00 27.85 311 ARG A O 1
ATOM 2192 N N . HIS A 1 312 ? 143.459 85.039 43.755 1.00 30.81 312 HIS A N 1
ATOM 2193 C CA . HIS A 1 312 ? 142.006 84.982 43.553 1.00 26.48 312 HIS A CA 1
ATOM 2194 C C . HIS A 1 312 ? 141.649 83.884 42.556 1.00 26.38 312 HIS A C 1
ATOM 2195 O O . HIS A 1 312 ? 140.938 82.944 42.892 1.00 29.36 312 HIS A O 1
ATOM 2202 N N . ALA A 1 313 ? 142.197 83.990 41.344 1.00 28.74 313 ALA A N 1
ATOM 2203 C CA . ALA A 1 313 ? 141.857 83.086 40.243 1.00 29.95 313 ALA A CA 1
ATOM 2204 C C . ALA A 1 313 ? 141.948 81.633 40.673 1.00 31.88 313 ALA A C 1
ATOM 2205 O O . ALA A 1 313 ? 141.042 80.834 40.384 1.00 32.24 313 ALA A O 1
ATOM 2207 N N . ARG A 1 314 ? 143.029 81.298 41.379 1.00 32.36 314 ARG A N 1
ATOM 2208 C CA . ARG A 1 314 ? 143.231 79.930 41.838 1.00 29.66 314 ARG A CA 1
ATOM 2209 C C . ARG A 1 314 ? 142.110 79.481 42.768 1.00 32.43 314 ARG A C 1
ATOM 2210 O O . ARG A 1 314 ? 141.451 78.476 42.499 1.00 33.50 314 ARG A O 1
ATOM 2218 N N . ALA A 1 315 ? 141.902 80.215 43.860 1.00 33.00 315 ALA A N 1
ATOM 2219 C CA . ALA A 1 315 ? 140.817 79.894 44.795 1.00 32.76 315 ALA A CA 1
ATOM 2220 C C . ALA A 1 315 ? 139.486 79.717 44.058 1.00 34.94 315 ALA A C 1
ATOM 2221 O O . ALA A 1 315 ? 138.751 78.767 44.309 1.00 41.64 315 ALA A O 1
ATOM 2223 N N . PHE A 1 316 ? 139.188 80.625 43.137 1.00 30.29 316 PHE A N 1
ATOM 2224 C CA . PHE A 1 316 ? 137.906 80.614 42.453 1.00 26.61 316 PHE A CA 1
ATOM 2225 C C . PHE A 1 316 ? 137.758 79.414 41.539 1.00 30.03 316 PHE A C 1
ATOM 2226 O O . PHE A 1 316 ? 136.801 78.646 41.663 1.00 29.30 316 PHE A O 1
ATOM 2234 N N . VAL A 1 317 ? 138.713 79.222 40.639 1.00 32.28 317 VAL A N 1
ATOM 2235 C CA . VAL A 1 317 ? 138.621 78.086 39.734 1.00 32.89 317 VAL A CA 1
ATOM 2236 C C . VAL A 1 317 ? 138.748 76.747 40.483 1.00 36.09 317 VAL A C 1
ATOM 2237 O O . VAL A 1 317 ? 138.128 75.764 40.084 1.00 43.02 317 VAL A O 1
ATOM 2241 N N . ALA A 1 318 ? 139.528 76.695 41.565 1.00 32.43 318 ALA A N 1
ATOM 2242 C CA . ALA A 1 318 ? 139.656 75.441 42.312 1.00 33.54 318 ALA A CA 1
ATOM 2243 C C . ALA A 1 318 ? 138.283 75.023 42.834 1.00 32.30 318 ALA A C 1
ATOM 2244 O O . ALA A 1 318 ? 137.899 73.851 42.764 1.00 32.61 318 ALA A O 1
ATOM 2246 N N . GLY A 1 319 ? 137.533 76.005 43.320 1.00 27.68 319 GLY A N 1
ATOM 2247 C CA . GLY A 1 319 ? 136.192 75.759 43.798 1.00 29.14 319 GLY A CA 1
ATOM 2248 C C . GLY A 1 319 ? 135.284 75.239 42.696 1.00 42.11 319 GLY A C 1
ATOM 2249 O O . GLY A 1 319 ? 134.582 74.251 42.896 1.00 45.56 319 GLY A O 1
ATOM 2250 N N . ALA A 1 320 ? 135.295 75.877 41.526 1.00 39.63 320 ALA A N 1
ATOM 2251 C CA . ALA A 1 320 ? 134.451 75.403 40.432 1.00 37.81 320 ALA A CA 1
ATOM 2252 C C . ALA A 1 320 ? 134.757 73.925 40.088 1.00 40.21 320 ALA A C 1
ATOM 2253 O O . ALA A 1 320 ? 133.860 73.083 40.115 1.00 45.97 320 ALA A O 1
ATOM 2255 N N . LEU A 1 321 ? 136.024 73.598 39.833 1.00 38.40 321 LEU A N 1
ATOM 2256 C CA . LEU A 1 321 ? 136.418 72.230 39.470 1.00 39.19 321 LEU A CA 1
ATOM 2257 C C . LEU A 1 321 ? 136.147 71.207 40.592 1.00 42.76 321 LEU A C 1
ATOM 2258 O O . LEU A 1 321 ? 135.683 70.089 40.341 1.00 36.39 321 LEU A O 1
ATOM 2263 N N . ALA A 1 322 ? 136.471 71.591 41.824 1.00 40.05 322 ALA A N 1
ATOM 2264 C CA . ALA A 1 322 ? 136.235 70.741 42.982 1.00 39.67 322 ALA A CA 1
ATOM 2265 C C . ALA A 1 322 ? 134.756 70.417 43.125 1.00 43.35 322 ALA A C 1
ATOM 2266 O O . ALA A 1 322 ? 134.383 69.313 43.520 1.00 47.60 322 ALA A O 1
ATOM 2268 N N . GLY A 1 323 ? 133.912 71.378 42.779 1.00 43.75 323 GLY A N 1
ATOM 2269 C CA . GLY A 1 323 ? 132.476 71.168 42.808 1.00 49.74 323 GLY A CA 1
ATOM 2270 C C . GLY A 1 323 ? 132.008 70.123 41.805 1.00 51.65 323 GLY A C 1
ATOM 2271 O O . GLY A 1 323 ? 130.942 69.519 41.968 1.00 59.02 323 GLY A O 1
ATOM 2272 N N . VAL A 1 324 ? 132.809 69.904 40.770 1.00 45.92 324 VAL A N 1
ATOM 2273 C CA . VAL A 1 324 ? 132.445 68.989 39.702 1.00 40.76 324 VAL A CA 1
ATOM 2274 C C . VAL A 1 324 ? 133.034 67.629 39.974 1.00 47.08 324 VAL A C 1
ATOM 2275 O O . VAL A 1 324 ? 132.399 66.593 39.771 1.00 56.50 324 VAL A O 1
ATOM 2279 N N . VAL A 1 325 ? 134.272 67.630 40.428 1.00 45.18 325 VAL A N 1
ATOM 2280 C CA . VAL A 1 325 ? 135.006 66.388 40.502 1.00 46.11 325 VAL A CA 1
ATOM 2281 C C . VAL A 1 325 ? 134.885 65.793 41.913 1.00 45.24 325 VAL A C 1
ATOM 2282 O O . VAL A 1 325 ? 135.238 64.644 42.139 1.00 50.24 325 VAL A O 1
ATOM 2286 N N . GLY A 1 326 ? 134.338 66.557 42.855 1.00 40.81 326 GLY A N 1
ATOM 2287 C CA . GLY A 1 326 ? 134.023 66.005 44.165 1.00 41.52 326 GLY A CA 1
ATOM 2288 C C . GLY A 1 326 ? 135.103 65.906 45.237 1.00 41.63 326 GLY A C 1
ATOM 2289 O O . GLY A 1 326 ? 134.870 65.351 46.310 1.00 41.67 326 GLY A O 1
ATOM 2290 N N . HIS A 1 327 ? 136.291 66.429 44.956 1.00 43.68 327 HIS A N 1
ATOM 2291 C CA . HIS A 1 327 ? 137.361 66.464 45.950 1.00 35.35 327 HIS A CA 1
ATOM 2292 C C . HIS A 1 327 ? 138.272 67.647 45.731 1.00 33.39 327 HIS A C 1
ATOM 2293 O O . HIS A 1 327 ? 138.137 68.364 44.746 1.00 32.66 327 HIS A O 1
ATOM 2300 N N . THR A 1 328 ? 139.184 67.872 46.666 1.00 35.47 328 THR A N 1
ATOM 2301 C CA . THR A 1 328 ? 139.966 69.096 46.641 1.00 31.66 328 THR A CA 1
ATOM 2302 C C . THR A 1 328 ? 141.438 68.867 46.378 1.00 33.15 328 THR A C 1
ATOM 2303 O O . THR A 1 328 ? 142.224 69.806 46.417 1.00 35.42 328 THR A O 1
ATOM 2307 N N . GLU A 1 329 ? 141.822 67.626 46.111 1.00 32.81 329 GLU A N 1
ATOM 2308 C CA . GLU A 1 329 ? 143.225 67.338 45.829 1.00 30.67 329 GLU A CA 1
ATOM 2309 C C . GLU A 1 329 ? 143.472 67.524 44.328 1.00 24.49 329 GLU A C 1
ATOM 2310 O O . GLU A 1 329 ? 143.770 66.574 43.624 1.00 27.50 329 GLU A O 1
ATOM 2316 N N . ILE A 1 330 ? 143.292 68.747 43.840 1.00 26.49 330 ILE A N 1
ATOM 2317 C CA . ILE A 1 330 ? 143.493 69.063 42.422 1.00 28.64 330 ILE A CA 1
ATOM 2318 C C . ILE A 1 330 ? 144.618 70.082 42.189 1.00 29.40 330 ILE A C 1
ATOM 2319 O O . ILE A 1 330 ? 144.879 70.944 43.028 1.00 36.28 330 ILE A O 1
ATOM 2324 N N . TYR A 1 331 ? 145.260 69.996 41.029 1.00 31.52 331 TYR A N 1
ATOM 2325 C CA . TYR A 1 331 ? 146.382 70.870 40.694 1.00 26.70 331 TYR A CA 1
ATOM 2326 C C . TYR A 1 331 ? 145.861 72.057 39.890 1.00 22.12 331 TYR A C 1
ATOM 2327 O O . TYR A 1 331 ? 145.515 71.925 38.730 1.00 35.60 331 TYR A O 1
ATOM 2336 N N . VAL A 1 332 ? 145.745 73.206 40.537 1.00 31.43 332 VAL A N 1
ATOM 2337 C CA . VAL A 1 332 ? 145.315 74.439 39.880 1.00 24.20 332 VAL A CA 1
ATOM 2338 C C . VAL A 1 332 ? 146.388 75.502 39.979 1.00 22.09 332 VAL A C 1
ATOM 2339 O O . VAL A 1 332 ? 146.864 75.811 41.054 1.00 22.39 332 VAL A O 1
ATOM 2343 N N . SER A 1 333 ? 146.708 76.106 38.854 1.00 31.47 333 SER A N 1
ATOM 2344 C CA . SER A 1 333 ? 147.849 76.997 38.725 1.00 32.67 333 SER A CA 1
ATOM 2345 C C . SER A 1 333 ? 147.381 78.342 38.142 1.00 37.49 333 SER A C 1
ATOM 2346 O O . SER A 1 333 ? 146.577 78.361 37.216 1.00 44.49 333 SER A O 1
ATOM 2349 N N . GLY A 1 334 ? 147.852 79.458 38.689 1.00 33.17 334 GLY A N 1
ATOM 2350 C CA . GLY A 1 334 ? 147.319 80.765 38.312 1.00 31.01 334 GLY A CA 1
ATOM 2351 C C . GLY A 1 334 ? 148.111 81.457 37.221 1.00 28.78 334 GLY A C 1
ATOM 2352 O O . GLY A 1 334 ? 149.290 81.198 37.061 1.00 29.72 334 GLY A O 1
ATOM 2353 N N . GLY A 1 335 ? 147.463 82.340 36.471 1.00 29.47 335 GLY A N 1
ATOM 2354 C CA . GLY A 1 335 ? 148.128 83.126 35.445 1.00 29.48 335 GLY A CA 1
ATOM 2355 C C . GLY A 1 335 ? 148.200 82.383 34.125 1.00 36.25 335 GLY A C 1
ATOM 2356 O O . GLY A 1 335 ? 149.050 81.511 33.929 1.00 46.16 335 GLY A O 1
ATOM 2357 N N . GLY A 1 336 ? 147.322 82.739 33.197 1.00 30.99 336 GLY A N 1
ATOM 2358 C CA . GLY A 1 336 ? 147.221 81.966 31.984 1.00 23.89 336 GLY A CA 1
ATOM 2359 C C . GLY A 1 336 ? 147.612 82.733 30.756 1.00 31.15 336 GLY A C 1
ATOM 2360 O O . GLY A 1 336 ? 146.921 82.647 29.716 1.00 32.29 336 GLY A O 1
ATOM 2361 N N . GLU A 1 337 ? 148.729 83.460 30.863 1.00 30.35 337 GLU A N 1
ATOM 2362 C CA . GLU A 1 337 ? 149.267 84.221 29.731 1.00 24.95 337 GLU A CA 1
ATOM 2363 C C . GLU A 1 337 ? 149.522 83.298 28.536 1.00 29.10 337 GLU A C 1
ATOM 2364 O O . GLU A 1 337 ? 150.367 82.405 28.601 1.00 38.03 337 GLU A O 1
ATOM 2370 N N . HIS A 1 338 ? 148.778 83.496 27.455 1.00 29.07 338 HIS A N 1
ATOM 2371 C CA . HIS A 1 338 ? 148.902 82.650 26.262 1.00 24.08 338 HIS A CA 1
ATOM 2372 C C . HIS A 1 338 ? 148.603 81.191 26.536 1.00 30.79 338 HIS A C 1
ATOM 2373 O O . HIS A 1 338 ? 148.980 80.316 25.750 1.00 28.34 338 HIS A O 1
ATOM 2380 N N . GLN A 1 339 ? 147.925 80.929 27.651 1.00 29.01 339 GLN A N 1
ATOM 2381 C CA . GLN A 1 339 ? 147.495 79.575 27.977 1.00 28.56 339 GLN A CA 1
ATOM 2382 C C . GLN A 1 339 ? 145.982 79.517 27.924 1.00 30.98 339 GLN A C 1
ATOM 2383 O O . GLN A 1 339 ? 145.299 79.820 28.893 1.00 41.48 339 GLN A O 1
ATOM 2389 N N . GLY A 1 340 ? 145.445 79.177 26.766 1.00 31.48 340 GLY A N 1
ATOM 2390 C CA . GLY A 1 340 ? 144.015 79.325 26.575 1.00 34.96 340 GLY A CA 1
ATOM 2391 C C . GLY A 1 340 ? 143.749 80.787 26.297 1.00 30.06 340 GLY A C 1
ATOM 2392 O O . GLY A 1 340 ? 144.666 81.602 26.339 1.00 29.26 340 GLY A O 1
ATOM 2393 N N . PRO A 1 341 ? 142.495 81.123 26.002 1.00 32.91 341 PRO A N 1
ATOM 2394 C CA . PRO A 1 341 ? 142.005 82.485 25.747 1.00 30.48 341 PRO A CA 1
ATOM 2395 C C . PRO A 1 341 ? 142.155 83.407 26.946 1.00 32.98 341 PRO A C 1
ATOM 2396 O O . PRO A 1 341 ? 142.365 82.924 28.057 1.00 37.42 341 PRO A O 1
ATOM 2400 N N . ASP A 1 342 ? 142.041 84.717 26.749 1.00 33.91 342 ASP A N 1
ATOM 2401 C CA . ASP A 1 342 ? 142.104 85.607 27.908 1.00 42.45 342 ASP A CA 1
ATOM 2402 C C . ASP A 1 342 ? 140.971 85.300 28.893 1.00 45.64 342 ASP A C 1
ATOM 2403 O O . ASP A 1 342 ? 139.780 85.391 28.549 1.00 51.15 342 ASP A O 1
ATOM 2408 N N . GLY A 1 343 ? 141.346 84.953 30.122 1.00 36.41 343 GLY A N 1
ATOM 2409 C CA . GLY A 1 343 ? 140.360 84.659 31.136 1.00 33.80 343 GLY A CA 1
ATOM 2410 C C . GLY A 1 343 ? 140.119 83.169 31.243 1.00 36.13 343 GLY A C 1
ATOM 2411 O O . GLY A 1 343 ? 139.442 82.704 32.163 1.00 42.53 343 GLY A O 1
ATOM 2412 N N . GLY A 1 344 ? 140.656 82.407 30.302 1.00 27.66 344 GLY A N 1
ATOM 2413 C CA . GLY A 1 344 ? 140.513 80.965 30.371 1.00 34.84 344 GLY A CA 1
ATOM 2414 C C . GLY A 1 344 ? 141.840 80.251 30.607 1.00 30.97 344 GLY A C 1
ATOM 2415 O O . GLY A 1 344 ? 142.849 80.848 31.019 1.00 31.48 344 GLY A O 1
ATOM 2416 N N . GLY A 1 345 ? 141.836 78.950 30.372 1.00 25.25 345 GLY A N 1
ATOM 2417 C CA . GLY A 1 345 ? 143.040 78.176 30.545 1.00 23.88 345 GLY A CA 1
ATOM 2418 C C . GLY A 1 345 ? 142.760 76.731 30.213 1.00 35.94 345 GLY A C 1
ATOM 2419 O O . GLY A 1 345 ? 141.602 76.295 30.213 1.00 37.10 345 GLY A O 1
ATOM 2420 N N . PRO A 1 346 ? 143.819 75.978 29.905 1.00 29.94 346 PRO A N 1
ATOM 2421 C CA . PRO A 1 346 ? 143.689 74.539 29.665 1.00 28.59 346 PRO A CA 1
ATOM 2422 C C . PRO A 1 346 ? 143.306 73.805 30.938 1.00 34.85 346 PRO A C 1
ATOM 2423 O O . PRO A 1 346 ? 143.670 74.216 32.060 1.00 34.59 346 PRO A O 1
ATOM 2427 N N . VAL A 1 347 ? 142.563 72.726 30.767 1.00 33.19 347 VAL A N 1
ATOM 2428 C CA . VAL A 1 347 ? 142.374 71.790 31.852 1.00 30.40 347 VAL A CA 1
ATOM 2429 C C . VAL A 1 347 ? 142.569 70.400 31.266 1.00 29.75 347 VAL A C 1
ATOM 2430 O O . VAL A 1 347 ? 142.152 70.131 30.145 1.00 32.02 347 VAL A O 1
ATOM 2434 N N . ALA A 1 348 ? 143.277 69.545 31.991 1.00 36.31 348 ALA A N 1
ATOM 2435 C CA . ALA A 1 348 ? 143.499 68.174 31.560 1.00 23.75 348 ALA A CA 1
ATOM 2436 C C . ALA A 1 348 ? 143.040 67.233 32.662 1.00 31.08 348 ALA A C 1
ATOM 2437 O O . ALA A 1 348 ? 143.091 67.572 33.848 1.00 37.69 348 ALA A O 1
ATOM 2439 N N . VAL A 1 349 ? 142.590 66.050 32.274 1.00 30.42 349 VAL A N 1
ATOM 2440 C CA . VAL A 1 349 ? 142.181 65.054 33.244 1.00 26.81 349 VAL A CA 1
ATOM 2441 C C . VAL A 1 349 ? 142.926 63.778 32.977 1.00 34.39 349 VAL A C 1
ATOM 2442 O O . VAL A 1 349 ? 143.169 63.439 31.817 1.00 40.89 349 VAL A O 1
ATOM 2446 N N . ILE A 1 350 ? 143.304 63.078 34.040 1.00 27.31 350 ILE A N 1
ATOM 2447 C CA . ILE A 1 350 ? 143.986 61.794 33.903 1.00 27.73 350 ILE A CA 1
ATOM 2448 C C . ILE A 1 350 ? 143.233 60.725 34.649 1.00 34.10 350 ILE A C 1
ATOM 2449 O O . ILE A 1 350 ? 143.135 60.773 35.873 1.00 40.99 350 ILE A O 1
ATOM 2454 N N . ALA A 1 351 ? 142.680 59.766 33.922 1.00 32.46 351 ALA A N 1
ATOM 2455 C CA . ALA A 1 351 ? 141.840 58.759 34.563 1.00 36.97 351 ALA A CA 1
ATOM 2456 C C . ALA A 1 351 ? 142.053 57.370 33.972 1.00 46.41 351 ALA A C 1
ATOM 2457 O O . ALA A 1 351 ? 142.631 57.239 32.895 1.00 56.58 351 ALA A O 1
ATOM 2459 N N . ALA A 1 352 ? 141.586 56.334 34.666 1.00 48.11 352 ALA A N 1
ATOM 2460 C CA . ALA A 1 352 ? 141.520 55.012 34.048 1.00 48.20 352 ALA A CA 1
ATOM 2461 C C . ALA A 1 352 ? 140.109 54.780 33.491 1.00 54.60 352 ALA A C 1
ATOM 2462 O O . ALA A 1 352 ? 139.128 55.365 33.975 1.00 50.03 352 ALA A O 1
ATOM 2464 N N . ARG A 1 353 ? 140.007 53.948 32.455 1.00 63.90 353 ARG A N 1
ATOM 2465 C CA . ARG A 1 353 ? 138.714 53.664 31.836 1.00 74.13 353 ARG A CA 1
ATOM 2466 C C . ARG A 1 353 ? 137.886 52.699 32.683 1.00 80.31 353 ARG A C 1
ATOM 2467 O O . ARG A 1 353 ? 138.406 51.693 33.178 1.00 75.64 353 ARG A O 1
ATOM 2475 N N . THR A 1 354 ? 136.605 53.026 32.858 1.00 85.71 354 THR A N 1
ATOM 2476 C CA . THR A 1 354 ? 135.641 52.115 33.479 1.00 92.28 354 THR A CA 1
ATOM 2477 C C . THR A 1 354 ? 134.413 51.935 32.570 1.00 96.17 354 THR A C 1
ATOM 2478 O O . THR A 1 354 ? 133.468 51.223 32.924 1.00 103.56 354 THR A O 1
ATOM 2498 N N . PRO B 1 2 ? 99.756 91.161 48.444 1.00 115.66 2 PRO B N 1
ATOM 2499 C CA . PRO B 1 2 ? 101.087 91.757 48.255 1.00 111.93 2 PRO B CA 1
ATOM 2500 C C . PRO B 1 2 ? 101.966 90.941 47.307 1.00 100.21 2 PRO B C 1
ATOM 2501 O O . PRO B 1 2 ? 101.854 89.711 47.231 1.00 98.15 2 PRO B O 1
ATOM 2505 N N . ILE B 1 3 ? 102.841 91.646 46.594 1.00 98.19 3 ILE B N 1
ATOM 2506 C CA . ILE B 1 3 ? 103.725 91.045 45.603 1.00 95.72 3 ILE B CA 1
ATOM 2507 C C . ILE B 1 3 ? 105.178 91.239 46.009 1.00 95.72 3 ILE B C 1
ATOM 2508 O O . ILE B 1 3 ? 105.598 92.353 46.345 1.00 96.52 3 ILE B O 1
ATOM 2513 N N . ALA B 1 4 ? 105.941 90.152 46.004 1.00 97.49 4 ALA B N 1
ATOM 2514 C CA . ALA B 1 4 ? 107.373 90.266 46.175 1.00 84.07 4 ALA B CA 1
ATOM 2515 C C . ALA B 1 4 ? 108.035 90.527 44.825 1.00 81.36 4 ALA B C 1
ATOM 2516 O O . ALA B 1 4 ? 107.761 89.822 43.848 1.00 80.97 4 ALA B O 1
ATOM 2518 N N . LYS B 1 5 ? 108.867 91.565 44.772 1.00 80.94 5 LYS B N 1
ATOM 2519 C CA . LYS B 1 5 ? 109.727 91.829 43.614 1.00 85.83 5 LYS B CA 1
ATOM 2520 C C . LYS B 1 5 ? 111.191 92.012 44.037 1.00 88.30 5 LYS B C 1
ATOM 2521 O O . LYS B 1 5 ? 111.504 92.898 44.840 1.00 87.69 5 LYS B O 1
ATOM 2527 N N . VAL B 1 6 ? 112.086 91.191 43.485 1.00 89.74 6 VAL B N 1
ATOM 2528 C CA . VAL B 1 6 ? 113.512 91.277 43.828 1.00 85.62 6 VAL B CA 1
ATOM 2529 C C . VAL B 1 6 ? 114.361 91.749 42.652 1.00 77.83 6 VAL B C 1
ATOM 2530 O O . VAL B 1 6 ? 114.321 91.158 41.573 1.00 72.71 6 VAL B O 1
ATOM 2534 N N . HIS B 1 7 ? 115.131 92.812 42.867 1.00 75.82 7 HIS B N 1
ATOM 2535 C CA . HIS B 1 7 ? 115.909 93.416 41.789 1.00 82.23 7 HIS B CA 1
ATOM 2536 C C . HIS B 1 7 ? 117.416 93.379 42.043 1.00 84.45 7 HIS B C 1
ATOM 2537 O O . HIS B 1 7 ? 117.890 93.900 43.055 1.00 89.50 7 HIS B O 1
ATOM 2544 N N . ARG B 1 8 ? 118.161 92.759 41.126 1.00 83.77 8 ARG B N 1
ATOM 2545 C CA . ARG B 1 8 ? 119.613 92.688 41.260 1.00 74.72 8 ARG B CA 1
ATOM 2546 C C . ARG B 1 8 ? 120.317 93.757 40.434 1.00 79.65 8 ARG B C 1
ATOM 2547 O O . ARG B 1 8 ? 120.322 93.712 39.210 1.00 80.99 8 ARG B O 1
ATOM 2555 N N . ILE B 1 9 ? 120.969 94.681 41.130 1.00 61.83 9 ILE B N 1
ATOM 2556 C CA . ILE B 1 9 ? 121.536 95.878 40.526 1.00 64.25 9 ILE B CA 1
ATOM 2557 C C . ILE B 1 9 ? 123.059 95.864 40.579 1.00 66.85 9 ILE B C 1
ATOM 2558 O O . ILE B 1 9 ? 123.637 95.725 41.656 1.00 70.15 9 ILE B O 1
ATOM 2563 N N . ALA B 1 10 ? 123.707 96.020 39.425 1.00 73.21 10 ALA B N 1
ATOM 2564 C CA . ALA B 1 10 ? 125.172 96.086 39.360 1.00 64.88 10 ALA B CA 1
ATOM 2565 C C . ALA B 1 10 ? 125.732 97.376 39.985 1.00 63.92 10 ALA B C 1
ATOM 2566 O O . ALA B 1 10 ? 125.071 98.410 39.989 1.00 68.35 10 ALA B O 1
ATOM 2568 N N . THR B 1 11 ? 126.957 97.299 40.503 1.00 63.51 11 THR B N 1
ATOM 2569 C CA . THR B 1 11 ? 127.644 98.443 41.107 1.00 62.06 11 THR B CA 1
ATOM 2570 C C . THR B 1 11 ? 129.115 98.424 40.677 1.00 61.49 11 THR B C 1
ATOM 2571 O O . THR B 1 11 ? 129.719 97.345 40.525 1.00 64.31 11 THR B O 1
ATOM 2575 N N . ALA B 1 12 ? 129.669 99.609 40.430 1.00 57.09 12 ALA B N 1
ATOM 2576 C CA . ALA B 1 12 ? 131.066 99.741 40.036 1.00 54.41 12 ALA B CA 1
ATOM 2577 C C . ALA B 1 12 ? 131.954 100.098 41.228 1.00 57.96 12 ALA B C 1
ATOM 2578 O O . ALA B 1 12 ? 133.172 100.249 41.109 1.00 61.46 12 ALA B O 1
ATOM 2580 N N . SER B 1 13 ? 131.319 100.247 42.377 1.00 57.30 13 SER B N 1
ATOM 2581 C CA . SER B 1 13 ? 131.917 100.948 43.494 1.00 56.12 13 SER B CA 1
ATOM 2582 C C . SER B 1 13 ? 130.979 100.830 44.688 1.00 57.68 13 SER B C 1
ATOM 2583 O O . SER B 1 13 ? 129.761 100.706 44.523 1.00 54.44 13 SER B O 1
ATOM 2586 N N . PRO B 1 14 ? 131.536 100.853 45.898 1.00 57.76 14 PRO B N 1
ATOM 2587 C CA . PRO B 1 14 ? 130.695 100.825 47.103 1.00 59.25 14 PRO B CA 1
ATOM 2588 C C . PRO B 1 14 ? 129.732 102.022 47.190 1.00 62.95 14 PRO B C 1
ATOM 2589 O O . PRO B 1 14 ? 128.640 101.915 47.758 1.00 54.74 14 PRO B O 1
ATOM 2593 N N . ASP B 1 15 ? 130.152 103.152 46.633 1.00 62.02 15 ASP B N 1
ATOM 2594 C CA . ASP B 1 15 ? 129.354 104.373 46.642 1.00 61.06 15 ASP B CA 1
ATOM 2595 C C . ASP B 1 15 ? 128.598 104.579 45.339 1.00 65.94 15 ASP B C 1
ATOM 2596 O O . ASP B 1 15 ? 127.977 105.621 45.147 1.00 76.64 15 ASP B O 1
ATOM 2601 N N . ASP B 1 16 ? 128.643 103.598 44.443 1.00 68.95 16 ASP B N 1
ATOM 2602 C CA . ASP B 1 16 ? 127.990 103.749 43.141 1.00 70.35 16 ASP B CA 1
ATOM 2603 C C . ASP B 1 16 ? 126.519 103.358 43.189 1.00 66.80 16 ASP B C 1
ATOM 2604 O O . ASP B 1 16 ? 126.165 102.195 42.984 1.00 62.70 16 ASP B O 1
ATOM 2609 N N . VAL B 1 17 ? 125.651 104.335 43.404 1.00 70.57 17 VAL B N 1
ATOM 2610 C CA . VAL B 1 17 ? 124.239 104.022 43.517 1.00 67.95 17 VAL B CA 1
ATOM 2611 C C . VAL B 1 17 ? 123.514 104.339 42.208 1.00 63.54 17 VAL B C 1
ATOM 2612 O O . VAL B 1 17 ? 122.293 104.237 42.128 1.00 61.97 17 VAL B O 1
ATOM 2616 N N . SER B 1 18 ? 124.286 104.643 41.168 1.00 62.71 18 SER B N 1
ATOM 2617 C CA . SER B 1 18 ? 123.736 105.087 39.890 1.00 60.28 18 SER B CA 1
ATOM 2618 C C . SER B 1 18 ? 122.688 104.131 39.317 1.00 63.55 18 SER B C 1
ATOM 2619 O O . SER B 1 18 ? 121.691 104.563 38.743 1.00 75.90 18 SER B O 1
ATOM 2622 N N . GLY B 1 19 ? 122.894 102.838 39.497 1.00 62.63 19 GLY B N 1
ATOM 2623 C CA . GLY B 1 19 ? 122.013 101.859 38.896 1.00 69.82 19 GLY B CA 1
ATOM 2624 C C . GLY B 1 19 ? 120.692 101.723 39.627 1.00 74.77 19 GLY B C 1
ATOM 2625 O O . GLY B 1 19 ? 119.678 101.377 39.021 1.00 79.09 19 GLY B O 1
ATOM 2626 N N . LEU B 1 20 ? 120.707 101.949 40.939 1.00 74.45 20 LEU B N 1
ATOM 2627 C CA . LEU B 1 20 ? 119.480 101.901 41.729 1.00 76.30 20 LEU B CA 1
ATOM 2628 C C . LEU B 1 20 ? 118.658 103.172 41.499 1.00 74.47 20 LEU B C 1
ATOM 2629 O O . LEU B 1 20 ? 117.432 103.139 41.412 1.00 71.52 20 LEU B O 1
ATOM 2634 N N . ALA B 1 21 ? 119.365 104.290 41.406 1.00 77.77 21 ALA B N 1
ATOM 2635 C CA . ALA B 1 21 ? 118.779 105.552 41.020 1.00 62.84 21 ALA B CA 1
ATOM 2636 C C . ALA B 1 21 ? 118.016 105.377 39.700 1.00 77.41 21 ALA B C 1
ATOM 2637 O O . ALA B 1 21 ? 116.878 105.847 39.551 1.00 81.05 21 ALA B O 1
ATOM 2639 N N . ALA B 1 22 ? 118.643 104.687 38.748 1.00 68.76 22 ALA B N 1
ATOM 2640 C CA . ALA B 1 22 ? 118.056 104.493 37.424 1.00 68.70 22 ALA B CA 1
ATOM 2641 C C . ALA B 1 22 ? 116.772 103.656 37.458 1.00 70.73 22 ALA B C 1
ATOM 2642 O O . ALA B 1 22 ? 115.819 103.977 36.755 1.00 78.47 22 ALA B O 1
ATOM 2644 N N . ALA B 1 23 ? 116.740 102.592 38.258 1.00 67.41 23 ALA B N 1
ATOM 2645 C CA . ALA B 1 23 ? 115.540 101.756 38.371 1.00 67.92 23 ALA B CA 1
ATOM 2646 C C . ALA B 1 23 ? 114.374 102.552 38.997 1.00 80.48 23 ALA B C 1
ATOM 2647 O O . ALA B 1 23 ? 113.191 102.268 38.752 1.00 77.21 23 ALA B O 1
ATOM 2649 N N . ILE B 1 24 ? 114.722 103.522 39.838 1.00 79.29 24 ILE B N 1
ATOM 2650 C CA . ILE B 1 24 ? 113.737 104.419 40.433 1.00 79.68 24 ILE B CA 1
ATOM 2651 C C . ILE B 1 24 ? 113.250 105.445 39.403 1.00 77.72 24 ILE B C 1
ATOM 2652 O O . ILE B 1 24 ? 112.060 105.748 39.342 1.00 67.81 24 ILE B O 1
ATOM 2657 N N . ALA B 1 25 ? 114.185 105.966 38.605 1.00 78.57 25 ALA B N 1
ATOM 2658 C CA . ALA B 1 25 ? 113.889 106.920 37.532 1.00 72.81 25 ALA B CA 1
ATOM 2659 C C . ALA B 1 25 ? 113.005 106.324 36.430 1.00 77.60 25 ALA B C 1
ATOM 2660 O O . ALA B 1 25 ? 112.150 107.023 35.872 1.00 84.94 25 ALA B O 1
ATOM 2662 N N . THR B 1 26 ? 113.227 105.052 36.095 1.00 73.80 26 THR B N 1
ATOM 2663 C CA . THR B 1 26 ? 112.402 104.375 35.092 1.00 73.61 26 THR B CA 1
ATOM 2664 C C . THR B 1 26 ? 111.165 103.721 35.710 1.00 75.67 26 THR B C 1
ATOM 2665 O O . THR B 1 26 ? 110.414 103.023 35.022 1.00 76.72 26 THR B O 1
ATOM 2669 N N . GLY B 1 27 ? 110.972 103.925 37.009 1.00 73.82 27 GLY B N 1
ATOM 2670 C CA . GLY B 1 27 ? 109.805 103.400 37.695 1.00 73.11 27 GLY B CA 1
ATOM 2671 C C . GLY B 1 27 ? 109.734 101.885 37.767 1.00 71.77 27 GLY B C 1
ATOM 2672 O O . GLY B 1 27 ? 108.680 101.335 38.096 1.00 70.71 27 GLY B O 1
ATOM 2673 N N . ALA B 1 28 ? 110.836 101.206 37.445 1.00 73.16 28 ALA B N 1
ATOM 2674 C CA . ALA B 1 28 ? 110.926 99.759 37.651 1.00 74.93 28 ALA B CA 1
ATOM 2675 C C . ALA B 1 28 ? 110.873 99.412 39.156 1.00 76.80 28 ALA B C 1
ATOM 2676 O O . ALA B 1 28 ? 110.329 98.372 39.557 1.00 67.52 28 ALA B O 1
ATOM 2678 N N . ILE B 1 29 ? 111.452 100.291 39.973 1.00 74.22 29 ILE B N 1
ATOM 2679 C CA . ILE B 1 29 ? 111.398 100.182 41.430 1.00 83.91 29 ILE B CA 1
ATOM 2680 C C . ILE B 1 29 ? 110.812 101.455 42.071 1.00 92.90 29 ILE B C 1
ATOM 2681 O O . ILE B 1 29 ? 111.226 102.574 41.741 1.00 105.01 29 ILE B O 1
ATOM 2686 N N . ALA B 1 30 ? 109.843 101.283 42.974 1.00 89.53 30 ALA B N 1
ATOM 2687 C CA . ALA B 1 30 ? 109.234 102.413 43.689 1.00 75.18 30 ALA B CA 1
ATOM 2688 C C . ALA B 1 30 ? 109.760 102.573 45.124 1.00 75.39 30 ALA B C 1
ATOM 2689 O O . ALA B 1 30 ? 109.488 101.729 45.981 1.00 67.61 30 ALA B O 1
ATOM 2691 N N . PRO B 1 31 ? 110.465 103.687 45.401 1.00 67.41 31 PRO B N 1
ATOM 2692 C CA . PRO B 1 31 ? 111.169 103.918 46.672 1.00 69.95 31 PRO B CA 1
ATOM 2693 C C . PRO B 1 31 ? 110.322 103.623 47.908 1.00 76.31 31 PRO B C 1
ATOM 2694 O O . PRO B 1 31 ? 110.815 103.097 48.906 1.00 83.71 31 PRO B O 1
ATOM 2698 N N . ALA B 1 32 ? 109.043 103.951 47.831 1.00 79.74 32 ALA B N 1
ATOM 2699 C CA . ALA B 1 32 ? 108.120 103.710 48.931 1.00 78.01 32 ALA B CA 1
ATOM 2700 C C . ALA B 1 32 ? 108.045 102.229 49.367 1.00 71.61 32 ALA B C 1
ATOM 2701 O O . ALA B 1 32 ? 107.785 101.938 50.539 1.00 68.22 32 ALA B O 1
ATOM 2703 N N . GLY B 1 33 ? 108.269 101.309 48.425 1.00 70.62 33 GLY B N 1
ATOM 2704 C CA . GLY B 1 33 ? 108.092 99.885 48.673 1.00 73.99 33 GLY B CA 1
ATOM 2705 C C . GLY B 1 33 ? 109.368 99.095 48.962 1.00 83.49 33 GLY B C 1
ATOM 2706 O O . GLY B 1 33 ? 109.353 97.851 49.040 1.00 78.89 33 GLY B O 1
ATOM 2707 N N . ILE B 1 34 ? 110.481 99.805 49.130 1.00 85.08 34 ILE B N 1
ATOM 2708 C CA . ILE B 1 34 ? 111.747 99.141 49.419 1.00 86.56 34 ILE B CA 1
ATOM 2709 C C . ILE B 1 34 ? 111.796 98.682 50.874 1.00 84.01 34 ILE B C 1
ATOM 2710 O O . ILE B 1 34 ? 111.753 99.503 51.795 1.00 84.63 34 ILE B O 1
ATOM 2715 N N . LEU B 1 35 ? 111.885 97.369 51.070 1.00 82.94 35 LEU B N 1
ATOM 2716 C CA . LEU B 1 35 ? 111.924 96.781 52.407 1.00 82.92 35 LEU B CA 1
ATOM 2717 C C . LEU B 1 35 ? 113.356 96.651 52.945 1.00 84.89 35 LEU B C 1
ATOM 2718 O O . LEU B 1 35 ? 113.669 97.104 54.056 1.00 83.05 35 LEU B O 1
ATOM 2723 N N . ALA B 1 36 ? 114.220 96.048 52.132 1.00 83.74 36 ALA B N 1
ATOM 2724 C CA . ALA B 1 36 ? 115.604 95.790 52.510 1.00 75.59 36 ALA B CA 1
ATOM 2725 C C . ALA B 1 36 ? 116.494 95.737 51.275 1.00 71.84 36 ALA B C 1
ATOM 2726 O O . ALA B 1 36 ? 116.045 95.375 50.182 1.00 72.26 36 ALA B O 1
ATOM 2728 N N . ILE B 1 37 ? 117.764 96.074 51.462 1.00 70.44 37 ILE B N 1
ATOM 2729 C CA . ILE B 1 37 ? 118.749 95.921 50.405 1.00 67.72 37 ILE B CA 1
ATOM 2730 C C . ILE B 1 37 ? 119.937 95.086 50.902 1.00 66.01 37 ILE B C 1
ATOM 2731 O O . ILE B 1 37 ? 120.575 95.438 51.903 1.00 58.16 37 ILE B O 1
ATOM 2736 N N . PHE B 1 38 ? 120.215 93.978 50.211 1.00 63.15 38 PHE B N 1
ATOM 2737 C CA . PHE B 1 38 ? 121.423 93.183 50.463 1.00 61.42 38 PHE B CA 1
ATOM 2738 C C . PHE B 1 38 ? 122.513 93.641 49.523 1.00 62.58 38 PHE B C 1
ATOM 2739 O O . PHE B 1 38 ? 122.237 94.156 48.440 1.00 63.68 38 PHE B O 1
ATOM 2747 N N . GLY B 1 39 ? 123.760 93.456 49.925 1.00 64.51 39 GLY B N 1
ATOM 2748 C CA . GLY B 1 39 ? 124.855 93.874 49.072 1.00 65.22 39 GLY B CA 1
ATOM 2749 C C . GLY B 1 39 ? 126.084 93.012 49.186 1.00 61.50 39 GLY B C 1
ATOM 2750 O O . GLY B 1 39 ? 126.322 92.397 50.225 1.00 63.47 39 GLY B O 1
ATOM 2751 N N . LYS B 1 40 ? 126.827 92.911 48.089 1.00 67.02 40 LYS B N 1
ATOM 2752 C CA . LYS B 1 40 ? 128.209 92.448 48.139 1.00 53.62 40 LYS B CA 1
ATOM 2753 C C . LYS B 1 40 ? 129.102 93.628 47.803 1.00 53.30 40 LYS B C 1
ATOM 2754 O O . LYS B 1 40 ? 128.984 94.203 46.726 1.00 66.04 40 LYS B O 1
ATOM 2760 N N . THR B 1 41 ? 129.976 94.001 48.732 1.00 52.69 41 THR B N 1
ATOM 2761 C CA . THR B 1 41 ? 130.882 95.131 48.529 1.00 60.16 41 THR B CA 1
ATOM 2762 C C . THR B 1 41 ? 132.360 94.670 48.467 1.00 57.57 41 THR B C 1
ATOM 2763 O O . THR B 1 41 ? 132.707 93.591 48.959 1.00 57.94 41 THR B O 1
ATOM 2767 N N . GLU B 1 42 ? 133.212 95.487 47.847 1.00 60.83 42 GLU B N 1
ATOM 2768 C CA . GLU B 1 42 ? 134.611 95.143 47.563 1.00 50.39 42 GLU B CA 1
ATOM 2769 C C . GLU B 1 42 ? 135.618 95.095 48.729 1.00 49.64 42 GLU B C 1
ATOM 2770 O O . GLU B 1 42 ? 136.824 94.914 48.495 1.00 59.02 42 GLU B O 1
ATOM 2776 N N . GLY B 1 43 ? 135.150 95.269 49.964 1.00 49.72 43 GLY B N 1
ATOM 2777 C CA . GLY B 1 43 ? 136.019 95.247 51.139 1.00 49.07 43 GLY B CA 1
ATOM 2778 C C . GLY B 1 43 ? 136.654 93.894 51.423 1.00 48.53 43 GLY B C 1
ATOM 2779 O O . GLY B 1 43 ? 136.510 92.963 50.636 1.00 50.60 43 GLY B O 1
ATOM 2780 N N . ASN B 1 44 ? 137.353 93.755 52.544 1.00 47.98 44 ASN B N 1
ATOM 2781 C CA . ASN B 1 44 ? 137.942 92.448 52.827 1.00 51.50 44 ASN B CA 1
ATOM 2782 C C . ASN B 1 44 ? 136.941 91.539 53.551 1.00 47.84 44 ASN B C 1
ATOM 2783 O O . ASN B 1 44 ? 137.229 90.385 53.845 1.00 49.10 44 ASN B O 1
ATOM 2788 N N . GLY B 1 45 ? 135.762 92.070 53.838 1.00 48.68 45 GLY B N 1
ATOM 2789 C CA . GLY B 1 45 ? 134.713 91.290 54.461 1.00 48.90 45 GLY B CA 1
ATOM 2790 C C . GLY B 1 45 ? 134.982 90.974 55.915 1.00 48.55 45 GLY B C 1
ATOM 2791 O O . GLY B 1 45 ? 134.311 90.126 56.502 1.00 52.79 45 GLY B O 1
ATOM 2792 N N . CYS B 1 46 ? 135.967 91.644 56.504 1.00 48.01 46 CYS B N 1
ATOM 2793 C CA . CYS B 1 46 ? 136.331 91.360 57.889 1.00 54.91 46 CYS B CA 1
ATOM 2794 C C . CYS B 1 46 ? 136.180 92.565 58.811 1.00 50.99 46 CYS B C 1
ATOM 2795 O O . CYS B 1 46 ? 135.172 93.261 58.758 1.00 54.76 46 CYS B O 1
ATOM 2798 N N . VAL B 1 47 ? 137.160 92.800 59.675 1.00 47.16 47 VAL B N 1
ATOM 2799 C CA . VAL B 1 47 ? 137.005 93.840 60.684 1.00 48.85 47 VAL B CA 1
ATOM 2800 C C . VAL B 1 47 ? 137.159 95.242 60.080 1.00 50.60 47 VAL B C 1
ATOM 2801 O O . VAL B 1 47 ? 136.224 96.047 60.125 1.00 47.99 47 VAL B O 1
ATOM 2805 N N . ASN B 1 48 ? 138.323 95.533 59.501 1.00 50.64 48 ASN B N 1
ATOM 2806 C CA . ASN B 1 48 ? 138.547 96.853 58.920 1.00 52.25 48 ASN B CA 1
ATOM 2807 C C . ASN B 1 48 ? 138.094 96.897 57.449 1.00 53.63 48 ASN B C 1
ATOM 2808 O O . ASN B 1 48 ? 138.906 97.098 56.521 1.00 55.40 48 ASN B O 1
ATOM 2813 N N . ASP B 1 49 ? 136.789 96.691 57.257 1.00 52.12 49 ASP B N 1
ATOM 2814 C CA . ASP B 1 49 ? 136.161 96.777 55.945 1.00 52.76 49 ASP B CA 1
ATOM 2815 C C . ASP B 1 49 ? 135.261 97.995 55.963 1.00 51.15 49 ASP B C 1
ATOM 2816 O O . ASP B 1 49 ? 134.212 97.993 56.596 1.00 54.96 49 ASP B O 1
ATOM 2821 N N . PHE B 1 50 ? 135.666 99.035 55.253 1.00 51.69 50 PHE B N 1
ATOM 2822 C CA . PHE B 1 50 ? 134.893 100.262 55.239 1.00 49.78 50 PHE B CA 1
ATOM 2823 C C . PHE B 1 50 ? 134.094 100.413 53.959 1.00 52.88 50 PHE B C 1
ATOM 2824 O O . PHE B 1 50 ? 133.394 101.396 53.772 1.00 62.47 50 PHE B O 1
ATOM 2832 N N . SER B 1 51 ? 134.189 99.433 53.074 1.00 50.34 51 SER B N 1
ATOM 2833 C CA . SER B 1 51 ? 133.351 99.436 51.897 1.00 50.98 51 SER B CA 1
ATOM 2834 C C . SER B 1 51 ? 131.913 99.190 52.352 1.00 60.35 51 SER B C 1
ATOM 2835 O O . SER B 1 51 ? 130.975 99.661 51.719 1.00 64.04 51 SER B O 1
ATOM 2838 N N . ARG B 1 52 ? 131.735 98.447 53.442 1.00 51.58 52 ARG B N 1
ATOM 2839 C CA . ARG B 1 52 ? 130.390 98.194 53.952 1.00 52.27 52 ARG B CA 1
ATOM 2840 C C . ARG B 1 52 ? 129.732 99.499 54.379 1.00 61.26 52 ARG B C 1
ATOM 2841 O O . ARG B 1 52 ? 128.704 99.895 53.835 1.00 54.20 52 ARG B O 1
ATOM 2849 N N . GLY B 1 53 ? 130.363 100.183 55.327 1.00 60.34 53 GLY B N 1
ATOM 2850 C CA . GLY B 1 53 ? 129.842 101.425 55.866 1.00 58.23 53 GLY B CA 1
ATOM 2851 C C . GLY B 1 53 ? 129.748 102.504 54.808 1.00 58.20 53 GLY B C 1
ATOM 2852 O O . GLY B 1 53 ? 128.874 103.368 54.868 1.00 57.38 53 GLY B O 1
ATOM 2853 N N . PHE B 1 54 ? 130.685 102.477 53.867 1.00 55.16 54 PHE B N 1
ATOM 2854 C CA . PHE B 1 54 ? 130.682 103.396 52.737 1.00 57.74 54 PHE B CA 1
ATOM 2855 C C . PHE B 1 54 ? 129.423 103.232 51.884 1.00 55.59 54 PHE B C 1
ATOM 2856 O O . PHE B 1 54 ? 128.816 104.215 51.484 1.00 56.76 54 PHE B O 1
ATOM 2864 N N . ALA B 1 55 ? 129.051 101.993 51.576 1.00 53.94 55 ALA B N 1
ATOM 2865 C CA . ALA B 1 55 ? 127.845 101.741 50.794 1.00 54.74 55 ALA B CA 1
ATOM 2866 C C . ALA B 1 55 ? 126.619 102.184 51.567 1.00 66.39 55 ALA B C 1
ATOM 2867 O O . ALA B 1 55 ? 125.689 102.770 51.009 1.00 68.14 55 ALA B O 1
ATOM 2869 N N . VAL B 1 56 ? 126.625 101.914 52.864 1.00 62.37 56 VAL B N 1
ATOM 2870 C CA . VAL B 1 56 ? 125.467 102.213 53.683 1.00 63.17 56 VAL B CA 1
ATOM 2871 C C . VAL B 1 56 ? 125.156 103.708 53.648 1.00 63.56 56 VAL B C 1
ATOM 2872 O O . VAL B 1 56 ? 124.021 104.098 53.414 1.00 65.48 56 VAL B O 1
ATOM 2876 N N . GLN B 1 57 ? 126.169 104.534 53.867 1.00 61.60 57 GLN B N 1
ATOM 2877 C CA . GLN B 1 57 ? 126.023 105.974 53.815 1.00 56.18 57 GLN B CA 1
ATOM 2878 C C . GLN B 1 57 ? 125.489 106.386 52.444 1.00 67.55 57 GLN B C 1
ATOM 2879 O O . GLN B 1 57 ? 124.570 107.203 52.334 1.00 69.29 57 GLN B O 1
ATOM 2885 N N . SER B 1 58 ? 126.048 105.798 51.394 1.00 61.49 58 SER B N 1
ATOM 2886 C CA . SER B 1 58 ? 125.637 106.153 50.042 1.00 62.94 58 SER B CA 1
ATOM 2887 C C . SER B 1 58 ? 124.184 105.761 49.771 1.00 67.33 58 SER B C 1
ATOM 2888 O O . SER B 1 58 ? 123.433 106.525 49.151 1.00 75.80 58 SER B O 1
ATOM 2891 N N . LEU B 1 59 ? 123.783 104.582 50.236 1.00 63.97 59 LEU B N 1
ATOM 2892 C CA . LEU B 1 59 ? 122.389 104.162 50.108 1.00 65.60 59 LEU B CA 1
ATOM 2893 C C . LEU B 1 59 ? 121.465 105.010 51.009 1.00 68.52 59 LEU B C 1
ATOM 2894 O O . LEU B 1 59 ? 120.325 105.285 50.644 1.00 67.20 59 LEU B O 1
ATOM 2899 N N . GLN B 1 60 ? 121.943 105.391 52.191 1.00 64.78 60 GLN B N 1
ATOM 2900 C CA . GLN B 1 60 ? 121.163 106.239 53.085 1.00 63.39 60 GLN B CA 1
ATOM 2901 C C . GLN B 1 60 ? 120.814 107.559 52.395 1.00 65.79 60 GLN B C 1
ATOM 2902 O O . GLN B 1 60 ? 119.646 107.921 52.332 1.00 74.71 60 GLN B O 1
ATOM 2916 N N . LEU B 1 62 ? 120.783 108.439 49.206 1.00 68.36 62 LEU B N 1
ATOM 2917 C CA . LEU B 1 62 ? 119.868 108.249 48.093 1.00 68.33 62 LEU B CA 1
ATOM 2918 C C . LEU B 1 62 ? 118.452 107.919 48.556 1.00 71.62 62 LEU B C 1
ATOM 2919 O O . LEU B 1 62 ? 117.492 108.513 48.053 1.00 77.16 62 LEU B O 1
ATOM 2924 N N . LEU B 1 63 ? 118.298 106.998 49.504 1.00 66.53 63 LEU B N 1
ATOM 2925 C CA . LEU B 1 63 ? 116.946 106.620 49.922 1.00 69.69 63 LEU B CA 1
ATOM 2926 C C . LEU B 1 63 ? 116.237 107.715 50.733 1.00 73.92 63 LEU B C 1
ATOM 2927 O O . LEU B 1 63 ? 115.024 107.890 50.595 1.00 80.96 63 LEU B O 1
ATOM 2932 N N . ARG B 1 64 ? 116.972 108.456 51.563 1.00 68.46 64 ARG B N 1
ATOM 2933 C CA . ARG B 1 64 ? 116.361 109.537 52.336 1.00 67.56 64 ARG B CA 1
ATOM 2934 C C . ARG B 1 64 ? 115.843 110.623 51.400 1.00 72.36 64 ARG B C 1
ATOM 2935 O O . ARG B 1 64 ? 114.765 111.188 51.613 1.00 76.26 64 ARG B O 1
ATOM 2943 N N . GLY B 1 65 ? 116.619 110.904 50.361 1.00 70.84 65 GLY B N 1
ATOM 2944 C CA . GLY B 1 65 ? 116.199 111.808 49.313 1.00 68.21 65 GLY B CA 1
ATOM 2945 C C . GLY B 1 65 ? 114.793 111.529 48.817 1.00 69.68 65 GLY B C 1
ATOM 2946 O O . GLY B 1 65 ? 114.041 112.463 48.525 1.00 82.01 65 GLY B O 1
ATOM 2947 N N . HIS B 1 66 ? 114.432 110.254 48.712 1.00 65.14 66 HIS B N 1
ATOM 2948 C CA . HIS B 1 66 ? 113.137 109.891 48.144 1.00 65.42 66 HIS B CA 1
ATOM 2949 C C . HIS B 1 66 ? 112.022 109.574 49.157 1.00 71.02 66 HIS B C 1
ATOM 2950 O O . HIS B 1 66 ? 110.832 109.545 48.805 1.00 64.62 66 HIS B O 1
ATOM 2965 N N . GLY B 1 68 ? 112.688 110.311 52.825 1.00 61.40 68 GLY B N 1
ATOM 2966 C CA . GLY B 1 68 ? 113.020 110.968 54.073 1.00 60.80 68 GLY B CA 1
ATOM 2967 C C . GLY B 1 68 ? 113.240 109.997 55.212 1.00 67.44 68 GLY B C 1
ATOM 2968 O O . GLY B 1 68 ? 113.956 109.009 55.077 1.00 75.91 68 GLY B O 1
ATOM 2969 N N . ALA B 1 69 ? 112.593 110.260 56.336 1.00 59.93 69 ALA B N 1
ATOM 2970 C CA . ALA B 1 69 ? 112.823 109.480 57.541 1.00 60.10 69 ALA B CA 1
ATOM 2971 C C . ALA B 1 69 ? 112.354 108.028 57.424 1.00 60.53 69 ALA B C 1
ATOM 2972 O O . ALA B 1 69 ? 112.755 107.195 58.231 1.00 73.17 69 ALA B O 1
ATOM 2974 N N . ALA B 1 70 ? 111.506 107.723 56.443 1.00 60.48 70 ALA B N 1
ATOM 2975 C CA . ALA B 1 70 ? 111.036 106.347 56.227 1.00 61.27 70 ALA B CA 1
ATOM 2976 C C . ALA B 1 70 ? 112.111 105.422 55.619 1.00 77.50 70 ALA B C 1
ATOM 2977 O O . ALA B 1 70 ? 111.939 104.195 55.581 1.00 63.37 70 ALA B O 1
ATOM 2979 N N . ALA B 1 71 ? 113.177 106.021 55.083 1.00 77.28 71 ALA B N 1
ATOM 2980 C CA . ALA B 1 71 ? 114.346 105.279 54.592 1.00 74.84 71 ALA B CA 1
ATOM 2981 C C . ALA B 1 71 ? 114.990 104.476 55.722 1.00 75.53 71 ALA B C 1
ATOM 2982 O O . ALA B 1 71 ? 115.497 103.366 55.515 1.00 75.80 71 ALA B O 1
ATOM 2984 N N . ASP B 1 72 ? 114.942 105.047 56.923 1.00 74.43 72 ASP B N 1
ATOM 2985 C CA . ASP B 1 72 ? 115.622 104.489 58.081 1.00 72.18 72 ASP B CA 1
ATOM 2986 C C . ASP B 1 72 ? 115.008 103.165 58.501 1.00 72.32 72 ASP B C 1
ATOM 2987 O O . ASP B 1 72 ? 115.607 102.424 59.278 1.00 76.86 72 ASP B O 1
ATOM 2992 N N . GLU B 1 73 ? 113.810 102.869 58.005 1.00 71.88 73 GLU B N 1
ATOM 2993 C CA . GLU B 1 73 ? 113.181 101.591 58.323 1.00 78.54 73 GLU B CA 1
ATOM 2994 C C . GLU B 1 73 ? 113.577 100.522 57.293 1.00 72.31 73 GLU B C 1
ATOM 2995 O O . GLU B 1 73 ? 113.203 99.351 57.435 1.00 68.97 73 GLU B O 1
ATOM 3001 N N . VAL B 1 74 ? 114.334 100.924 56.266 1.00 71.05 74 VAL B N 1
ATOM 3002 C CA . VAL B 1 74 ? 114.840 99.977 55.266 1.00 70.43 74 VAL B CA 1
ATOM 3003 C C . VAL B 1 74 ? 116.042 99.234 55.825 1.00 71.43 74 VAL B C 1
ATOM 3004 O O . VAL B 1 74 ? 116.982 99.851 56.345 1.00 69.35 74 VAL B O 1
ATOM 3008 N N . CYS B 1 75 ? 116.024 97.913 55.694 1.00 68.80 75 CYS B N 1
ATOM 3009 C CA . CYS B 1 75 ? 117.122 97.102 56.179 1.00 66.64 75 CYS B CA 1
ATOM 3010 C C . CYS B 1 75 ? 118.282 97.097 55.200 1.00 63.85 75 CYS B C 1
ATOM 3011 O O . CYS B 1 75 ? 118.132 96.736 54.027 1.00 60.67 75 CYS B O 1
ATOM 3014 N N . LEU B 1 76 ? 119.439 97.523 55.689 1.00 63.73 76 LEU B N 1
ATOM 3015 C CA . LEU B 1 76 ? 120.631 97.549 54.870 1.00 61.14 76 LEU B CA 1
ATOM 3016 C C . LEU B 1 76 ? 121.603 96.470 55.336 1.00 61.06 76 LEU B C 1
ATOM 3017 O O . LEU B 1 76 ? 122.244 96.605 56.390 1.00 59.27 76 LEU B O 1
ATOM 3022 N N . VAL B 1 77 ? 121.681 95.389 54.558 1.00 56.31 77 VAL B N 1
ATOM 3023 C CA . VAL B 1 77 ? 122.625 94.301 54.824 1.00 57.29 77 VAL B CA 1
ATOM 3024 C C . VAL B 1 77 ? 123.805 94.332 53.827 1.00 51.89 77 VAL B C 1
ATOM 3025 O O . VAL B 1 77 ? 123.787 93.633 52.807 1.00 51.13 77 VAL B O 1
ATOM 3037 N N . SER B 1 79 ? 127.129 93.085 52.922 1.00 49.49 79 SER B N 1
ATOM 3038 C CA . SER B 1 79 ? 128.061 92.027 53.259 1.00 49.06 79 SER B CA 1
ATOM 3039 C C . SER B 1 79 ? 129.370 92.166 52.460 1.00 48.33 79 SER B C 1
ATOM 3040 O O . SER B 1 79 ? 129.387 92.017 51.237 1.00 47.85 79 SER B O 1
ATOM 3043 N N . GLY B 1 80 ? 130.471 92.437 53.154 1.00 48.42 80 GLY B N 1
ATOM 3044 C CA . GLY B 1 80 ? 131.735 92.653 52.475 1.00 54.82 80 GLY B CA 1
ATOM 3045 C C . GLY B 1 80 ? 132.436 91.374 52.029 1.00 57.07 80 GLY B C 1
ATOM 3046 O O . GLY B 1 80 ? 132.071 90.257 52.440 1.00 47.42 80 GLY B O 1
ATOM 3047 N N . GLY B 1 81 ? 133.448 91.548 51.175 1.00 52.32 81 GLY B N 1
ATOM 3048 C CA . GLY B 1 81 ? 134.265 90.448 50.688 1.00 50.06 81 GLY B CA 1
ATOM 3049 C C . GLY B 1 81 ? 133.826 89.867 49.352 1.00 48.56 81 GLY B C 1
ATOM 3050 O O . GLY B 1 81 ? 132.948 89.003 49.310 1.00 46.47 81 GLY B O 1
ATOM 3051 N N . THR B 1 82 ? 134.440 90.312 48.258 1.00 46.51 82 THR B N 1
ATOM 3052 C CA . THR B 1 82 ? 134.084 89.757 46.957 1.00 51.03 82 THR B CA 1
ATOM 3053 C C . THR B 1 82 ? 135.304 89.170 46.270 1.00 52.11 82 THR B C 1
ATOM 3054 O O . THR B 1 82 ? 135.826 89.740 45.316 1.00 52.53 82 THR B O 1
ATOM 3058 N N . GLU B 1 83 ? 135.739 88.018 46.775 1.00 51.02 83 GLU B N 1
ATOM 3059 C CA . GLU B 1 83 ? 136.950 87.350 46.324 1.00 47.54 83 GLU B CA 1
ATOM 3060 C C . GLU B 1 83 ? 136.656 86.542 45.079 1.00 49.05 83 GLU B C 1
ATOM 3061 O O . GLU B 1 83 ? 135.506 86.476 44.661 1.00 56.13 83 GLU B O 1
ATOM 3067 N N . GLY B 1 84 ? 137.686 85.967 44.465 1.00 47.50 84 GLY B N 1
ATOM 3068 C CA . GLY B 1 84 ? 137.492 85.193 43.254 1.00 48.07 84 GLY B CA 1
ATOM 3069 C C . GLY B 1 84 ? 136.805 86.030 42.190 1.00 51.12 84 GLY B C 1
ATOM 3070 O O . GLY B 1 84 ? 137.103 87.207 42.027 1.00 48.48 84 GLY B O 1
ATOM 3071 N N . GLY B 1 85 ? 135.857 85.430 41.479 1.00 48.72 85 GLY B N 1
ATOM 3072 C CA . GLY B 1 85 ? 135.182 86.118 40.397 1.00 51.32 85 GLY B CA 1
ATOM 3073 C C . GLY B 1 85 ? 133.870 86.716 40.849 1.00 53.67 85 GLY B C 1
ATOM 3074 O O . GLY B 1 85 ? 133.096 87.238 40.042 1.00 58.77 85 GLY B O 1
ATOM 3083 N N . SER B 1 87 ? 131.017 88.859 41.753 1.00 54.82 87 SER B N 1
ATOM 3084 C CA . SER B 1 87 ? 130.760 90.204 41.252 1.00 48.65 87 SER B CA 1
ATOM 3085 C C . SER B 1 87 ? 129.898 91.024 42.192 1.00 48.35 87 SER B C 1
ATOM 3086 O O . SER B 1 87 ? 128.806 90.604 42.542 1.00 57.47 87 SER B O 1
ATOM 3089 N N . PRO B 1 88 ? 130.385 92.196 42.610 1.00 48.31 88 PRO B N 1
ATOM 3090 C CA . PRO B 1 88 ? 129.659 93.090 43.525 1.00 48.25 88 PRO B CA 1
ATOM 3091 C C . PRO B 1 88 ? 128.286 93.521 42.980 1.00 60.05 88 PRO B C 1
ATOM 3092 O O . PRO B 1 88 ? 128.158 93.948 41.818 1.00 57.67 88 PRO B O 1
ATOM 3096 N N . HIS B 1 89 ? 127.265 93.429 43.822 1.00 54.39 89 HIS B N 1
ATOM 3097 C CA . HIS B 1 89 ? 125.927 93.799 43.396 1.00 55.01 89 HIS B CA 1
ATOM 3098 C C . HIS B 1 89 ? 125.033 94.137 44.583 1.00 57.75 89 HIS B C 1
ATOM 3099 O O . HIS B 1 89 ? 125.325 93.731 45.710 1.00 61.06 89 HIS B O 1
ATOM 3106 N N . PHE B 1 90 ? 123.919 94.823 44.309 1.00 62.90 90 PHE B N 1
ATOM 3107 C CA . PHE B 1 90 ? 122.860 95.077 45.295 1.00 50.63 90 PHE B CA 1
ATOM 3108 C C . PHE B 1 90 ? 121.694 94.161 45.047 1.00 50.98 90 PHE B C 1
ATOM 3109 O O . PHE B 1 90 ? 121.365 93.858 43.904 1.00 58.12 90 PHE B O 1
ATOM 3117 N N . LEU B 1 91 ? 121.063 93.716 46.117 1.00 71.01 91 LEU B N 1
ATOM 3118 C CA . LEU B 1 91 ? 119.841 92.962 45.975 1.00 71.48 91 LEU B CA 1
ATOM 3119 C C . LEU B 1 91 ? 118.753 93.796 46.637 1.00 76.33 91 LEU B C 1
ATOM 3120 O O . LEU B 1 91 ? 118.737 93.951 47.864 1.00 72.04 91 LEU B O 1
ATOM 3125 N N . VAL B 1 92 ? 117.881 94.385 45.821 1.00 80.14 92 VAL B N 1
ATOM 3126 C CA . VAL B 1 92 ? 116.800 95.224 46.343 1.00 85.84 92 VAL B CA 1
ATOM 3127 C C . VAL B 1 92 ? 115.503 94.445 46.502 1.00 74.50 92 VAL B C 1
ATOM 3128 O O . VAL B 1 92 ? 115.010 93.830 45.558 1.00 76.25 92 VAL B O 1
ATOM 3132 N N . PHE B 1 93 ? 114.964 94.477 47.713 1.00 74.57 93 PHE B N 1
ATOM 3133 C CA . PHE B 1 93 ? 113.722 93.789 48.014 1.00 79.67 93 PHE B CA 1
ATOM 3134 C C . PHE B 1 93 ? 112.586 94.811 48.133 1.00 83.68 93 PHE B C 1
ATOM 3135 O O . PHE B 1 93 ? 112.558 95.615 49.073 1.00 79.69 93 PHE B O 1
ATOM 3143 N N . GLU B 1 94 ? 111.659 94.787 47.176 1.00 87.34 94 GLU B N 1
ATOM 3144 C CA . GLU B 1 94 ? 110.564 95.759 47.153 1.00 89.80 94 GLU B CA 1
ATOM 3145 C C . GLU B 1 94 ? 109.225 95.035 47.309 1.00 86.45 94 GLU B C 1
ATOM 3146 O O . GLU B 1 94 ? 109.042 93.931 46.784 1.00 80.99 94 GLU B O 1
ATOM 3152 N N . ARG B 1 95 ? 108.294 95.665 48.027 1.00 95.88 95 ARG B N 1
ATOM 3153 C CA . ARG B 1 95 ? 106.930 95.133 48.201 1.00 98.48 95 ARG B CA 1
ATOM 3154 C C . ARG B 1 95 ? 105.934 95.800 47.229 1.00 95.26 95 ARG B C 1
ATOM 3155 O O . ARG B 1 95 ? 105.922 97.025 47.051 1.00 81.65 95 ARG B O 1
ATOM 3163 N N . ALA B 1 96 ? 105.140 94.952 46.574 1.00 102.04 96 ALA B N 1
ATOM 3164 C CA . ALA B 1 96 ? 104.198 95.360 45.531 1.00 112.26 96 ALA B CA 1
ATOM 3165 C C . ALA B 1 96 ? 102.740 94.903 45.784 1.00 116.30 96 ALA B C 1
ATOM 3166 O O . ALA B 1 96 ? 102.443 94.240 46.785 1.00 119.83 96 ALA B O 1
ATOM 3168 N N . GLU B 1 97 ? 101.838 95.292 44.877 1.00 115.65 97 GLU B N 1
ATOM 3169 C CA . GLU B 1 97 ? 100.395 95.049 45.009 1.00 107.34 97 GLU B CA 1
ATOM 3170 C C . GLU B 1 97 ? 99.874 94.082 43.950 1.00 99.49 97 GLU B C 1
ATOM 3171 O O . GLU B 1 97 ? 98.682 93.776 43.908 1.00 94.13 97 GLU B O 1
ATOM 3177 N N . PRO B 1 105 ? 100.440 80.524 46.487 1.00 125.66 105 PRO B N 1
ATOM 3178 C CA . PRO B 1 105 ? 101.444 81.013 47.445 1.00 125.47 105 PRO B CA 1
ATOM 3179 C C . PRO B 1 105 ? 102.791 81.381 46.790 1.00 124.26 105 PRO B C 1
ATOM 3180 O O . PRO B 1 105 ? 103.285 80.642 45.927 1.00 125.89 105 PRO B O 1
ATOM 3184 N N . ALA B 1 106 ? 103.384 82.496 47.228 1.00 121.01 106 ALA B N 1
ATOM 3185 C CA . ALA B 1 106 ? 104.611 83.034 46.624 1.00 110.34 106 ALA B CA 1
ATOM 3186 C C . ALA B 1 106 ? 105.528 83.726 47.645 1.00 106.08 106 ALA B C 1
ATOM 3187 O O . ALA B 1 106 ? 105.230 83.776 48.839 1.00 101.30 106 ALA B O 1
ATOM 3189 N N . LEU B 1 107 ? 106.635 84.278 47.153 1.00 103.26 107 LEU B N 1
ATOM 3190 C CA . LEU B 1 107 ? 107.658 84.884 48.008 1.00 97.69 107 LEU B CA 1
ATOM 3191 C C . LEU B 1 107 ? 107.136 85.989 48.919 1.00 88.19 107 LEU B C 1
ATOM 3192 O O . LEU B 1 107 ? 106.456 86.914 48.475 1.00 92.42 107 LEU B O 1
ATOM 3197 N N . ALA B 1 108 ? 107.494 85.881 50.196 1.00 82.67 108 ALA B N 1
ATOM 3198 C CA . ALA B 1 108 ? 107.150 86.873 51.207 1.00 85.95 108 ALA B CA 1
ATOM 3199 C C . ALA B 1 108 ? 108.385 87.471 51.876 1.00 84.32 108 ALA B C 1
ATOM 3200 O O . ALA B 1 108 ? 109.417 86.817 52.001 1.00 95.83 108 ALA B O 1
ATOM 3202 N N . ILE B 1 109 ? 108.263 88.717 52.313 1.00 80.66 109 ILE B N 1
ATOM 3203 C CA . ILE B 1 109 ? 109.376 89.449 52.893 1.00 78.72 109 ILE B CA 1
ATOM 3204 C C . ILE B 1 109 ? 108.963 90.153 54.180 1.00 83.58 109 ILE B C 1
ATOM 3205 O O . ILE B 1 109 ? 107.983 90.894 54.194 1.00 99.49 109 ILE B O 1
ATOM 3210 N N . GLY B 1 110 ? 109.720 89.956 55.250 1.00 81.99 110 GLY B N 1
ATOM 3211 C CA . GLY B 1 110 ? 109.453 90.654 56.493 1.00 76.50 110 GLY B CA 1
ATOM 3212 C C . GLY B 1 110 ? 110.751 91.212 57.021 1.00 75.71 110 GLY B C 1
ATOM 3213 O O . GLY B 1 110 ? 111.799 90.617 56.822 1.00 88.91 110 GLY B O 1
ATOM 3214 N N . ARG B 1 111 ? 110.690 92.350 57.692 1.00 76.08 111 ARG B N 1
ATOM 3215 C CA . ARG B 1 111 ? 111.884 92.982 58.229 1.00 75.46 111 ARG B CA 1
ATOM 3216 C C . ARG B 1 111 ? 111.725 93.283 59.721 1.00 77.99 111 ARG B C 1
ATOM 3217 O O . ARG B 1 111 ? 110.642 93.130 60.271 1.00 84.42 111 ARG B O 1
ATOM 3225 N N . ALA B 1 112 ? 112.822 93.622 60.392 1.00 75.25 112 ALA B N 1
ATOM 3226 C CA . ALA B 1 112 ? 112.777 94.011 61.801 1.00 75.63 112 ALA B CA 1
ATOM 3227 C C . ALA B 1 112 ? 114.104 94.611 62.276 1.00 80.21 112 ALA B C 1
ATOM 3228 O O . ALA B 1 112 ? 115.146 94.411 61.653 1.00 79.91 112 ALA B O 1
ATOM 3230 N N . HIS B 1 113 ? 114.057 95.365 63.369 1.00 80.48 113 HIS B N 1
ATOM 3231 C CA . HIS B 1 113 ? 115.263 95.967 63.944 1.00 85.32 113 HIS B CA 1
ATOM 3232 C C . HIS B 1 113 ? 115.462 95.620 65.410 1.00 80.26 113 HIS B C 1
ATOM 3233 O O . HIS B 1 113 ? 114.607 95.004 66.049 1.00 81.78 113 HIS B O 1
ATOM 3240 N N . THR B 1 114 ? 116.611 96.031 65.933 1.00 77.69 114 THR B N 1
ATOM 3241 C CA . THR B 1 114 ? 116.905 95.904 67.350 1.00 80.78 114 THR B CA 1
ATOM 3242 C C . THR B 1 114 ? 117.639 97.169 67.802 1.00 85.61 114 THR B C 1
ATOM 3243 O O . THR B 1 114 ? 118.238 97.868 66.979 1.00 74.96 114 THR B O 1
ATOM 3247 N N . PRO B 1 115 ? 117.600 97.465 69.114 1.00 90.37 115 PRO B N 1
ATOM 3248 C CA . PRO B 1 115 ? 118.298 98.620 69.709 1.00 93.71 115 PRO B CA 1
ATOM 3249 C C . PRO B 1 115 ? 119.803 98.426 69.649 1.00 93.03 115 PRO B C 1
ATOM 3250 O O . PRO B 1 115 ? 120.227 97.419 69.100 1.00 96.76 115 PRO B O 1
ATOM 3254 N N . ASP B 1 116 ? 120.606 99.381 70.107 1.00 95.05 116 ASP B N 1
ATOM 3255 C CA . ASP B 1 116 ? 122.048 99.117 70.177 1.00 95.88 116 ASP B CA 1
ATOM 3256 C C . ASP B 1 116 ? 122.325 97.902 71.084 1.00 97.62 116 ASP B C 1
ATOM 3257 O O . ASP B 1 116 ? 121.580 97.635 72.026 1.00 100.27 116 ASP B O 1
ATOM 3262 N N . LEU B 1 117 ? 123.381 97.154 70.778 1.00 97.22 117 LEU B N 1
ATOM 3263 C CA . LEU B 1 117 ? 123.749 95.979 71.568 1.00 90.93 117 LEU B CA 1
ATOM 3264 C C . LEU B 1 117 ? 124.934 96.298 72.478 1.00 82.30 117 LEU B C 1
ATOM 3265 O O . LEU B 1 117 ? 126.027 96.645 72.005 1.00 73.67 117 LEU B O 1
ATOM 3270 N N . PRO B 1 118 ? 124.707 96.197 73.793 1.00 86.49 118 PRO B N 1
ATOM 3271 C CA . PRO B 1 118 ? 125.752 96.376 74.802 1.00 81.88 118 PRO B CA 1
ATOM 3272 C C . PRO B 1 118 ? 126.974 95.503 74.488 1.00 79.76 118 PRO B C 1
ATOM 3273 O O . PRO B 1 118 ? 126.813 94.304 74.233 1.00 71.91 118 PRO B O 1
ATOM 3277 N N . PHE B 1 119 ? 128.170 96.092 74.515 1.00 78.91 119 PHE B N 1
ATOM 3278 C CA . PHE B 1 119 ? 129.386 95.375 74.127 1.00 76.20 119 PHE B CA 1
ATOM 3279 C C . PHE B 1 119 ? 129.587 94.118 74.970 1.00 84.22 119 PHE B C 1
ATOM 3280 O O . PHE B 1 119 ? 130.239 93.168 74.527 1.00 90.10 119 PHE B O 1
ATOM 3288 N N . GLU B 1 120 ? 129.021 94.102 76.174 1.00 82.80 120 GLU B N 1
ATOM 3289 C CA . GLU B 1 120 ? 129.191 92.948 77.051 1.00 83.28 120 GLU B CA 1
ATOM 3290 C C . GLU B 1 120 ? 128.097 91.913 76.824 1.00 79.31 120 GLU B C 1
ATOM 3291 O O . GLU B 1 120 ? 128.142 90.837 77.419 1.00 81.09 120 GLU B O 1
ATOM 3297 N N . ALA B 1 121 ? 127.134 92.221 75.953 1.00 79.07 121 ALA B N 1
ATOM 3298 C CA . ALA B 1 121 ? 126.088 91.256 75.603 1.00 80.00 121 ALA B CA 1
ATOM 3299 C C . ALA B 1 121 ? 126.464 90.466 74.343 1.00 87.24 121 ALA B C 1
ATOM 3300 O O . ALA B 1 121 ? 125.923 89.388 74.078 1.00 87.41 121 ALA B O 1
ATOM 3302 N N . LEU B 1 122 ? 127.387 91.014 73.561 1.00 83.65 122 LEU B N 1
ATOM 3303 C CA . LEU B 1 122 ? 127.760 90.400 72.299 1.00 81.61 122 LEU B CA 1
ATOM 3304 C C . LEU B 1 122 ? 128.348 89.004 72.525 1.00 77.28 122 LEU B C 1
ATOM 3305 O O . LEU B 1 122 ? 129.197 88.806 73.402 1.00 77.76 122 LEU B O 1
ATOM 3310 N N . GLY B 1 123 ? 127.874 88.038 71.741 1.00 75.64 123 GLY B N 1
ATOM 3311 C CA . GLY B 1 123 ? 128.363 86.679 71.837 1.00 66.99 123 GLY B CA 1
ATOM 3312 C C . GLY B 1 123 ? 127.860 85.933 73.051 1.00 67.61 123 GLY B C 1
ATOM 3313 O O . GLY B 1 123 ? 128.411 84.897 73.437 1.00 67.18 123 GLY B O 1
ATOM 3314 N N . ARG B 1 124 ? 126.825 86.469 73.678 1.00 76.54 124 ARG B N 1
ATOM 3315 C CA . ARG B 1 124 ? 126.271 85.823 74.860 1.00 83.27 124 ARG B CA 1
ATOM 3316 C C . ARG B 1 124 ? 124.768 85.688 74.712 1.00 85.73 124 ARG B C 1
ATOM 3317 O O . ARG B 1 124 ? 124.214 86.003 73.657 1.00 87.04 124 ARG B O 1
ATOM 3333 N N . GLY B 1 126 ? 122.502 87.354 75.823 1.00 80.82 126 GLY B N 1
ATOM 3334 C CA . GLY B 1 126 ? 121.882 88.646 75.588 1.00 80.15 126 GLY B CA 1
ATOM 3335 C C . GLY B 1 126 ? 121.528 88.802 74.121 1.00 78.91 126 GLY B C 1
ATOM 3336 O O . GLY B 1 126 ? 120.368 88.989 73.751 1.00 79.54 126 GLY B O 1
ATOM 3337 N N . GLN B 1 127 ? 122.542 88.663 73.277 1.00 86.86 127 GLN B N 1
ATOM 3338 C CA . GLN B 1 127 ? 122.384 88.770 71.832 1.00 76.47 127 GLN B CA 1
ATOM 3339 C C . GLN B 1 127 ? 121.434 87.703 71.278 1.00 77.52 127 GLN B C 1
ATOM 3340 O O . GLN B 1 127 ? 120.590 87.989 70.430 1.00 77.67 127 GLN B O 1
ATOM 3346 N N . VAL B 1 128 ? 121.570 86.474 71.765 1.00 78.59 128 VAL B N 1
ATOM 3347 C CA . VAL B 1 128 ? 120.727 85.375 71.308 1.00 80.07 128 VAL B CA 1
ATOM 3348 C C . VAL B 1 128 ? 119.256 85.729 71.453 1.00 82.27 128 VAL B C 1
ATOM 3349 O O . VAL B 1 128 ? 118.466 85.493 70.540 1.00 82.70 128 VAL B O 1
ATOM 3353 N N . ARG B 1 129 ? 118.902 86.292 72.609 1.00 82.17 129 ARG B N 1
ATOM 3354 C CA . ARG B 1 129 ? 117.521 86.662 72.901 1.00 84.83 129 ARG B CA 1
ATOM 3355 C C . ARG B 1 129 ? 117.049 87.816 72.020 1.00 85.22 129 ARG B C 1
ATOM 3356 O O . ARG B 1 129 ? 116.125 87.670 71.209 1.00 83.56 129 ARG B O 1
ATOM 3372 N N . VAL B 1 131 ? 117.866 88.927 69.415 1.00 88.79 131 VAL B N 1
ATOM 3373 C CA . VAL B 1 131 ? 117.745 88.578 68.001 1.00 82.63 131 VAL B CA 1
ATOM 3374 C C . VAL B 1 131 ? 116.593 87.610 67.765 1.00 85.91 131 VAL B C 1
ATOM 3375 O O . VAL B 1 131 ? 115.920 87.673 66.735 1.00 81.04 131 VAL B O 1
ATOM 3379 N N . ALA B 1 132 ? 116.393 86.692 68.704 1.00 87.50 132 ALA B N 1
ATOM 3380 C CA . ALA B 1 132 ? 115.284 85.748 68.623 1.00 90.11 132 ALA B CA 1
ATOM 3381 C C . ALA B 1 132 ? 113.959 86.498 68.475 1.00 88.34 132 ALA B C 1
ATOM 3382 O O . ALA B 1 132 ? 113.122 86.141 67.643 1.00 87.29 132 ALA B O 1
ATOM 3384 N N . GLN B 1 133 ? 113.789 87.542 69.284 1.00 88.10 133 GLN B N 1
ATOM 3385 C CA . GLN B 1 133 ? 112.599 88.390 69.240 1.00 90.39 133 GLN B CA 1
ATOM 3386 C C . GLN B 1 133 ? 112.364 89.076 67.897 1.00 85.84 133 GLN B C 1
ATOM 3387 O O . GLN B 1 133 ? 111.279 88.971 67.320 1.00 82.82 133 GLN B O 1
ATOM 3393 N N . ALA B 1 134 ? 113.390 89.758 67.398 1.00 88.97 134 ALA B N 1
ATOM 3394 C CA . ALA B 1 134 ? 113.305 90.456 66.120 1.00 85.23 134 ALA B CA 1
ATOM 3395 C C . ALA B 1 134 ? 112.903 89.494 65.001 1.00 80.77 134 ALA B C 1
ATOM 3396 O O . ALA B 1 134 ? 112.151 89.848 64.100 1.00 80.78 134 ALA B O 1
ATOM 3398 N N . VAL B 1 135 ? 113.425 88.277 65.049 1.00 82.77 135 VAL B N 1
ATOM 3399 C CA . VAL B 1 135 ? 113.093 87.292 64.031 1.00 83.47 135 VAL B CA 1
ATOM 3400 C C . VAL B 1 135 ? 111.618 86.917 64.089 1.00 83.82 135 VAL B C 1
ATOM 3401 O O . VAL B 1 135 ? 111.004 86.656 63.056 1.00 86.19 135 VAL B O 1
ATOM 3405 N N . ARG B 1 136 ? 111.057 86.875 65.295 1.00 85.24 136 ARG B N 1
ATOM 3406 C CA . ARG B 1 136 ? 109.622 86.640 65.458 1.00 85.83 136 ARG B CA 1
ATOM 3407 C C . ARG B 1 136 ? 108.801 87.807 64.903 1.00 84.22 136 ARG B C 1
ATOM 3408 O O . ARG B 1 136 ? 107.850 87.596 64.143 1.00 82.92 136 ARG B O 1
ATOM 3416 N N . ARG B 1 137 ? 109.190 89.030 65.272 1.00 82.56 137 ARG B N 1
ATOM 3417 C CA . ARG B 1 137 ? 108.529 90.249 64.797 1.00 86.08 137 ARG B CA 1
ATOM 3418 C C . ARG B 1 137 ? 108.542 90.330 63.270 1.00 90.10 137 ARG B C 1
ATOM 3419 O O . ARG B 1 137 ? 107.511 90.527 62.631 1.00 92.06 137 ARG B O 1
ATOM 3427 N N . ALA B 1 138 ? 109.731 90.185 62.695 1.00 92.71 138 ALA B N 1
ATOM 3428 C CA . ALA B 1 138 ? 109.911 90.252 61.251 1.00 88.04 138 ALA B CA 1
ATOM 3429 C C . ALA B 1 138 ? 109.217 89.113 60.505 1.00 87.42 138 ALA B C 1
ATOM 3430 O O . ALA B 1 138 ? 108.734 89.316 59.395 1.00 93.58 138 ALA B O 1
ATOM 3440 N N . ALA B 1 140 ? 106.569 87.761 61.513 1.00 109.42 140 ALA B N 1
ATOM 3441 C CA . ALA B 1 140 ? 105.156 88.120 61.622 1.00 109.69 140 ALA B CA 1
ATOM 3442 C C . ALA B 1 140 ? 104.805 89.153 60.549 1.00 108.83 140 ALA B C 1
ATOM 3443 O O . ALA B 1 140 ? 103.851 88.978 59.789 1.00 105.72 140 ALA B O 1
ATOM 3445 N N . ALA B 1 141 ? 105.620 90.201 60.460 1.00 108.93 141 ALA B N 1
ATOM 3446 C CA . ALA B 1 141 ? 105.416 91.267 59.490 1.00 103.85 141 ALA B CA 1
ATOM 3447 C C . ALA B 1 141 ? 105.448 90.698 58.073 1.00 105.15 141 ALA B C 1
ATOM 3448 O O . ALA B 1 141 ? 104.939 91.302 57.138 1.00 105.99 141 ALA B O 1
ATOM 3450 N N . ALA B 1 142 ? 106.071 89.539 57.908 1.00 108.41 142 ALA B N 1
ATOM 3451 C CA . ALA B 1 142 ? 106.087 88.887 56.607 1.00 112.21 142 ALA B CA 1
ATOM 3452 C C . ALA B 1 142 ? 104.758 88.186 56.367 1.00 107.06 142 ALA B C 1
ATOM 3453 O O . ALA B 1 142 ? 104.458 87.760 55.251 1.00 108.62 142 ALA B O 1
ATOM 3455 N N . GLY B 1 143 ? 103.957 88.085 57.420 1.00 103.09 143 GLY B N 1
ATOM 3456 C CA . GLY B 1 143 ? 102.719 87.343 57.337 1.00 101.79 143 GLY B CA 1
ATOM 3457 C C . GLY B 1 143 ? 102.980 85.856 57.249 1.00 111.54 143 GLY B C 1
ATOM 3458 O O . GLY B 1 143 ? 102.499 85.183 56.338 1.00 103.36 143 GLY B O 1
ATOM 3459 N N . ILE B 1 144 ? 103.792 85.355 58.174 1.00 111.18 144 ILE B N 1
ATOM 3460 C CA . ILE B 1 144 ? 104.109 83.930 58.243 1.00 117.24 144 ILE B CA 1
ATOM 3461 C C . ILE B 1 144 ? 103.926 83.408 59.677 1.00 118.49 144 ILE B C 1
ATOM 3462 O O . ILE B 1 144 ? 104.407 84.020 60.630 1.00 123.80 144 ILE B O 1
ATOM 3467 N N . THR B 1 145 ? 103.191 82.309 59.837 1.00 121.12 145 THR B N 1
ATOM 3468 C CA . THR B 1 145 ? 102.964 81.747 61.169 1.00 116.65 145 THR B CA 1
ATOM 3469 C C . THR B 1 145 ? 103.625 80.375 61.321 1.00 118.27 145 THR B C 1
ATOM 3470 O O . THR B 1 145 ? 104.095 80.017 62.405 1.00 113.78 145 THR B O 1
ATOM 3474 N N . ASP B 1 146 ? 103.680 79.619 60.228 1.00 120.86 146 ASP B N 1
ATOM 3475 C CA . ASP B 1 146 ? 104.328 78.309 60.237 1.00 130.45 146 ASP B CA 1
ATOM 3476 C C . ASP B 1 146 ? 105.840 78.468 60.013 1.00 134.56 146 ASP B C 1
ATOM 3477 O O . ASP B 1 146 ? 106.265 78.977 58.972 1.00 137.08 146 ASP B O 1
ATOM 3482 N N . PRO B 1 147 ? 106.660 78.053 60.994 1.00 118.41 147 PRO B N 1
ATOM 3483 C CA . PRO B 1 147 ? 108.112 78.147 60.799 1.00 108.82 147 PRO B CA 1
ATOM 3484 C C . PRO B 1 147 ? 108.591 77.331 59.596 1.00 101.52 147 PRO B C 1
ATOM 3485 O O . PRO B 1 147 ? 109.606 77.667 58.991 1.00 96.52 147 PRO B O 1
ATOM 3489 N N . GLU B 1 148 ? 107.857 76.274 59.260 1.00 102.79 148 GLU B N 1
ATOM 3490 C CA . GLU B 1 148 ? 108.211 75.390 58.148 1.00 101.94 148 GLU B CA 1
ATOM 3491 C C . GLU B 1 148 ? 108.016 76.059 56.780 1.00 101.06 148 GLU B C 1
ATOM 3492 O O . GLU B 1 148 ? 108.336 75.474 55.744 1.00 94.87 148 GLU B O 1
ATOM 3498 N N . ASP B 1 149 ? 107.426 77.254 56.779 1.00 102.54 149 ASP B N 1
ATOM 3499 C CA . ASP B 1 149 ? 107.253 78.042 55.554 1.00 107.74 149 ASP B CA 1
ATOM 3500 C C . ASP B 1 149 ? 108.343 79.123 55.392 1.00 100.02 149 ASP B C 1
ATOM 3501 O O . ASP B 1 149 ? 108.331 79.888 54.426 1.00 99.07 149 ASP B O 1
ATOM 3506 N N . VAL B 1 150 ? 109.280 79.176 56.337 1.00 97.21 150 VAL B N 1
ATOM 3507 C CA . VAL B 1 150 ? 110.438 80.074 56.251 1.00 88.94 150 VAL B CA 1
ATOM 3508 C C . VAL B 1 150 ? 111.612 79.409 55.522 1.00 87.54 150 VAL B C 1
ATOM 3509 O O . VAL B 1 150 ? 111.895 78.226 55.728 1.00 83.58 150 VAL B O 1
ATOM 3513 N N . HIS B 1 151 ? 112.267 80.156 54.639 1.00 83.93 151 HIS B N 1
ATOM 3514 C CA . HIS B 1 151 ? 113.332 79.582 53.823 1.00 84.06 151 HIS B CA 1
ATOM 3515 C C . HIS B 1 151 ? 114.735 80.209 53.999 1.00 80.49 151 HIS B C 1
ATOM 3516 O O . HIS B 1 151 ? 115.734 79.579 53.664 1.00 78.44 151 HIS B O 1
ATOM 3523 N N . PHE B 1 152 ? 114.814 81.426 54.532 1.00 78.99 152 PHE B N 1
ATOM 3524 C CA . PHE B 1 152 ? 116.095 82.122 54.674 1.00 76.90 152 PHE B CA 1
ATOM 3525 C C . PHE B 1 152 ? 115.990 83.349 55.574 1.00 76.88 152 PHE B C 1
ATOM 3526 O O . PHE B 1 152 ? 115.227 84.260 55.283 1.00 80.87 152 PHE B O 1
ATOM 3534 N N . VAL B 1 153 ? 116.782 83.405 56.638 1.00 76.13 153 VAL B N 1
ATOM 3535 C CA . VAL B 1 153 ? 116.754 84.573 57.517 1.00 76.73 153 VAL B CA 1
ATOM 3536 C C . VAL B 1 153 ? 118.104 85.279 57.572 1.00 76.49 153 VAL B C 1
ATOM 3537 O O . VAL B 1 153 ? 119.057 84.781 58.165 1.00 75.87 153 VAL B O 1
ATOM 3541 N N . GLN B 1 154 ? 118.158 86.462 56.976 1.00 62.20 154 GLN B N 1
ATOM 3542 C CA . GLN B 1 154 ? 119.366 87.271 56.956 1.00 65.45 154 GLN B CA 1
ATOM 3543 C C . GLN B 1 154 ? 119.459 88.141 58.204 1.00 65.98 154 GLN B C 1
ATOM 3544 O O . GLN B 1 154 ? 118.471 88.737 58.626 1.00 71.34 154 GLN B O 1
ATOM 3550 N N . VAL B 1 155 ? 120.638 88.192 58.811 1.00 62.82 155 VAL B N 1
ATOM 3551 C CA . VAL B 1 155 ? 120.866 89.063 59.957 1.00 61.89 155 VAL B CA 1
ATOM 3552 C C . VAL B 1 155 ? 122.133 89.884 59.777 1.00 66.29 155 VAL B C 1
ATOM 3553 O O . VAL B 1 155 ? 123.160 89.352 59.395 1.00 74.49 155 VAL B O 1
ATOM 3557 N N . LYS B 1 156 ? 122.063 91.179 60.038 1.00 62.08 156 LYS B N 1
ATOM 3558 C CA . LYS B 1 156 ? 123.264 92.000 60.076 1.00 65.63 156 LYS B CA 1
ATOM 3559 C C . LYS B 1 156 ? 123.595 92.266 61.535 1.00 67.07 156 LYS B C 1
ATOM 3560 O O . LYS B 1 156 ? 122.773 92.818 62.247 1.00 80.12 156 LYS B O 1
ATOM 3566 N N . CYS B 1 157 ? 124.777 91.884 61.995 1.00 61.92 157 CYS B N 1
ATOM 3567 C CA . CYS B 1 157 ? 125.100 92.065 63.413 1.00 63.96 157 CYS B CA 1
ATOM 3568 C C . CYS B 1 157 ? 126.397 92.847 63.642 1.00 64.95 157 CYS B C 1
ATOM 3569 O O . CYS B 1 157 ? 127.136 93.120 62.692 1.00 64.86 157 CYS B O 1
ATOM 3572 N N . PRO B 1 158 ? 126.635 93.284 64.894 1.00 65.64 158 PRO B N 1
ATOM 3573 C CA . PRO B 1 158 ? 127.804 94.109 65.252 1.00 67.79 158 PRO B CA 1
ATOM 3574 C C . PRO B 1 158 ? 129.092 93.313 65.523 1.00 66.03 158 PRO B C 1
ATOM 3575 O O . PRO B 1 158 ? 129.089 92.094 65.396 1.00 61.52 158 PRO B O 1
ATOM 3579 N N . LEU B 1 159 ? 130.166 94.008 65.902 1.00 62.23 159 LEU B N 1
ATOM 3580 C CA . LEU B 1 159 ? 131.431 93.369 66.264 1.00 61.62 159 LEU B CA 1
ATOM 3581 C C . LEU B 1 159 ? 132.227 94.213 67.270 1.00 69.50 159 LEU B C 1
ATOM 3582 O O . LEU B 1 159 ? 131.768 95.259 67.694 1.00 77.24 159 LEU B O 1
ATOM 3587 N N . LEU B 1 160 ? 133.399 93.741 67.687 1.00 61.60 160 LEU B N 1
ATOM 3588 C CA . LEU B 1 160 ? 134.241 94.502 68.612 1.00 62.04 160 LEU B CA 1
ATOM 3589 C C . LEU B 1 160 ? 135.583 94.949 68.003 1.00 73.17 160 LEU B C 1
ATOM 3590 O O . LEU B 1 160 ? 136.236 94.173 67.295 1.00 61.00 160 LEU B O 1
ATOM 3595 N N . THR B 1 161 ? 135.987 96.195 68.278 1.00 69.31 161 THR B N 1
ATOM 3596 C CA . THR B 1 161 ? 137.341 96.669 67.956 1.00 67.62 161 THR B CA 1
ATOM 3597 C C . THR B 1 161 ? 138.118 96.790 69.270 1.00 66.47 161 THR B C 1
ATOM 3598 O O . THR B 1 161 ? 137.516 96.774 70.348 1.00 63.12 161 THR B O 1
ATOM 3602 N N . ALA B 1 162 ? 139.445 96.906 69.186 1.00 68.28 162 ALA B N 1
ATOM 3603 C CA . ALA B 1 162 ? 140.279 97.084 70.376 1.00 69.88 162 ALA B CA 1
ATOM 3604 C C . ALA B 1 162 ? 139.783 98.258 71.216 1.00 73.28 162 ALA B C 1
ATOM 3605 O O . ALA B 1 162 ? 139.664 98.158 72.439 1.00 76.87 162 ALA B O 1
ATOM 3615 N N . ARG B 1 164 ? 136.745 99.505 71.179 1.00 85.58 164 ARG B N 1
ATOM 3616 C CA . ARG B 1 164 ? 135.441 99.151 71.743 1.00 77.77 164 ARG B CA 1
ATOM 3617 C C . ARG B 1 164 ? 135.618 98.285 72.970 1.00 76.76 164 ARG B C 1
ATOM 3618 O O . ARG B 1 164 ? 134.871 98.429 73.935 1.00 78.33 164 ARG B O 1
ATOM 3626 N N . VAL B 1 165 ? 136.618 97.401 72.933 1.00 74.81 165 VAL B N 1
ATOM 3627 C CA . VAL B 1 165 ? 136.934 96.519 74.063 1.00 74.84 165 VAL B CA 1
ATOM 3628 C C . VAL B 1 165 ? 137.369 97.301 75.302 1.00 78.82 165 VAL B C 1
ATOM 3629 O O . VAL B 1 165 ? 136.864 97.052 76.401 1.00 76.52 165 VAL B O 1
ATOM 3633 N N . LYS B 1 166 ? 138.280 98.260 75.127 1.00 78.83 166 LYS B N 1
ATOM 3634 C CA . LYS B 1 166 ? 138.794 99.029 76.262 1.00 80.82 166 LYS B CA 1
ATOM 3635 C C . LYS B 1 166 ? 137.733 99.986 76.831 1.00 87.51 166 LYS B C 1
ATOM 3636 O O . LYS B 1 166 ? 137.761 100.322 78.016 1.00 82.43 166 LYS B O 1
ATOM 3642 N N . GLU B 1 167 ? 136.807 100.421 75.979 1.00 90.89 167 GLU B N 1
ATOM 3643 C CA . GLU B 1 167 ? 135.656 101.218 76.404 1.00 93.74 167 GLU B CA 1
ATOM 3644 C C . GLU B 1 167 ? 134.750 100.397 77.313 1.00 87.86 167 GLU B C 1
ATOM 3645 O O . GLU B 1 167 ? 134.188 100.913 78.275 1.00 88.35 167 GLU B O 1
ATOM 3651 N N . ALA B 1 168 ? 134.588 99.121 76.970 1.00 86.88 168 ALA B N 1
ATOM 3652 C CA . ALA B 1 168 ? 133.741 98.203 77.724 1.00 86.98 168 ALA B CA 1
ATOM 3653 C C . ALA B 1 168 ? 134.301 97.946 79.125 1.00 90.19 168 ALA B C 1
ATOM 3654 O O . ALA B 1 168 ? 133.563 97.985 80.118 1.00 87.71 168 ALA B O 1
ATOM 3656 N N . GLU B 1 169 ? 135.608 97.678 79.178 1.00 89.49 169 GLU B N 1
ATOM 3657 C CA . GLU B 1 169 ? 136.357 97.415 80.415 1.00 88.09 169 GLU B CA 1
ATOM 3658 C C . GLU B 1 169 ? 136.432 98.646 81.329 1.00 88.42 169 GLU B C 1
ATOM 3659 O O . GLU B 1 169 ? 136.546 98.525 82.553 1.00 89.75 169 GLU B O 1
ATOM 3665 N N . ALA B 1 170 ? 136.396 99.829 80.722 1.00 90.41 170 ALA B N 1
ATOM 3666 C CA . ALA B 1 170 ? 136.464 101.085 81.459 1.00 84.01 170 ALA B CA 1
ATOM 3667 C C . ALA B 1 170 ? 135.265 101.276 82.390 1.00 91.85 170 ALA B C 1
ATOM 3668 O O . ALA B 1 170 ? 135.364 102.010 83.377 1.00 90.76 170 ALA B O 1
ATOM 3670 N N . ARG B 1 171 ? 134.134 100.641 82.071 1.00 89.80 171 ARG B N 1
ATOM 3671 C CA . ARG B 1 171 ? 132.942 100.750 82.915 1.00 92.09 171 ARG B CA 1
ATOM 3672 C C . ARG B 1 171 ? 132.639 99.428 83.628 1.00 91.55 171 ARG B C 1
ATOM 3673 O O . ARG B 1 171 ? 131.498 99.164 84.038 1.00 95.82 171 ARG B O 1
ATOM 3681 N N . GLY B 1 172 ? 133.678 98.609 83.768 1.00 88.76 172 GLY B N 1
ATOM 3682 C CA . GLY B 1 172 ? 133.651 97.438 84.625 1.00 92.64 172 GLY B CA 1
ATOM 3683 C C . GLY B 1 172 ? 133.095 96.191 83.971 1.00 97.32 172 GLY B C 1
ATOM 3684 O O . GLY B 1 172 ? 133.020 95.122 84.595 1.00 96.99 172 GLY B O 1
ATOM 3685 N N . ALA B 1 173 ? 132.742 96.309 82.697 1.00 97.52 173 ALA B N 1
ATOM 3686 C CA . ALA B 1 173 ? 132.174 95.179 81.992 1.00 101.66 173 ALA B CA 1
ATOM 3687 C C . ALA B 1 173 ? 133.294 94.367 81.367 1.00 115.79 173 ALA B C 1
ATOM 3688 O O . ALA B 1 173 ? 134.388 94.884 81.122 1.00 116.14 173 ALA B O 1
ATOM 3690 N N . THR B 1 174 ? 133.017 93.096 81.099 1.00 98.48 174 THR B N 1
ATOM 3691 C CA . THR B 1 174 ? 133.929 92.267 80.318 1.00 95.43 174 THR B CA 1
ATOM 3692 C C . THR B 1 174 ? 133.249 91.864 79.016 1.00 90.21 174 THR B C 1
ATOM 3693 O O . THR B 1 174 ? 132.022 91.712 78.958 1.00 93.63 174 THR B O 1
ATOM 3697 N N . THR B 1 175 ? 134.041 91.697 77.967 1.00 84.39 175 THR B N 1
ATOM 3698 C CA . THR B 1 175 ? 133.489 91.214 76.713 1.00 73.50 175 THR B CA 1
ATOM 3699 C C . THR B 1 175 ? 133.853 89.736 76.497 1.00 71.40 175 THR B C 1
ATOM 3700 O O . THR B 1 175 ? 134.741 89.195 77.168 1.00 67.17 175 THR B O 1
ATOM 3704 N N . ALA B 1 176 ? 133.157 89.088 75.563 1.00 69.06 176 ALA B N 1
ATOM 3705 C CA . ALA B 1 176 ? 133.313 87.656 75.359 1.00 63.88 176 ALA B CA 1
ATOM 3706 C C . ALA B 1 176 ? 134.646 87.368 74.720 1.00 69.73 176 ALA B C 1
ATOM 3707 O O . ALA B 1 176 ? 135.101 86.219 74.726 1.00 76.65 176 ALA B O 1
ATOM 3709 N N . THR B 1 177 ? 135.282 88.417 74.193 1.00 68.61 177 THR B N 1
ATOM 3710 C CA . THR B 1 177 ? 136.602 88.285 73.573 1.00 66.74 177 THR B CA 1
ATOM 3711 C C . THR B 1 177 ? 137.321 89.628 73.517 1.00 61.70 177 THR B C 1
ATOM 3712 O O . THR B 1 177 ? 136.715 90.677 73.713 1.00 62.08 177 THR B O 1
ATOM 3716 N N . SER B 1 178 ? 138.622 89.584 73.260 1.00 62.02 178 SER B N 1
ATOM 3717 C CA . SER B 1 178 ? 139.398 90.787 72.979 1.00 63.36 178 SER B CA 1
ATOM 3718 C C . SER B 1 178 ? 140.036 90.665 71.583 1.00 64.30 178 SER B C 1
ATOM 3719 O O . SER B 1 178 ? 140.692 91.593 71.100 1.00 68.14 178 SER B O 1
ATOM 3722 N N . ASP B 1 179 ? 139.879 89.490 70.972 1.00 59.54 179 ASP B N 1
ATOM 3723 C CA . ASP B 1 179 ? 140.270 89.261 69.583 1.00 59.92 179 ASP B CA 1
ATOM 3724 C C . ASP B 1 179 ? 139.156 89.808 68.718 1.00 57.01 179 ASP B C 1
ATOM 3725 O O . ASP B 1 179 ? 138.017 89.357 68.821 1.00 57.87 179 ASP B O 1
ATOM 3730 N N . THR B 1 180 ? 139.468 90.785 67.876 1.00 56.35 180 THR B N 1
ATOM 3731 C CA . THR B 1 180 ? 138.414 91.478 67.141 1.00 60.45 180 THR B CA 1
ATOM 3732 C C . THR B 1 180 ? 137.763 90.606 66.060 1.00 58.56 180 THR B C 1
ATOM 3733 O O . THR B 1 180 ? 136.555 90.689 65.833 1.00 55.57 180 THR B O 1
ATOM 3737 N N . LEU B 1 181 ? 138.559 89.780 65.390 1.00 61.78 181 LEU B N 1
ATOM 3738 C CA . LEU B 1 181 ? 138.027 88.900 64.350 1.00 62.02 181 LEU B CA 1
ATOM 3739 C C . LEU B 1 181 ? 137.188 87.745 64.938 1.00 60.65 181 LEU B C 1
ATOM 3740 O O . LEU B 1 181 ? 136.200 87.320 64.340 1.00 55.93 181 LEU B O 1
ATOM 3745 N N . LYS B 1 182 ? 137.566 87.259 66.118 1.00 60.48 182 LYS B N 1
ATOM 3746 C CA . LYS B 1 182 ? 136.779 86.246 66.821 1.00 54.74 182 LYS B CA 1
ATOM 3747 C C . LYS B 1 182 ? 135.402 86.829 67.177 1.00 56.44 182 LYS B C 1
ATOM 3748 O O . LYS B 1 182 ? 134.378 86.149 67.080 1.00 54.85 182 LYS B O 1
ATOM 3754 N N . SER B 1 183 ? 135.385 88.106 67.552 1.00 54.53 183 SER B N 1
ATOM 3755 C CA . SER B 1 183 ? 134.149 88.783 67.945 1.00 57.76 183 SER B CA 1
ATOM 3756 C C . SER B 1 183 ? 133.096 88.795 66.823 1.00 62.70 183 SER B C 1
ATOM 3757 O O . SER B 1 183 ? 131.892 88.867 67.089 1.00 54.92 183 SER B O 1
ATOM 3768 N N . GLY B 1 185 ? 132.777 86.204 64.761 1.00 47.12 185 GLY B N 1
ATOM 3769 C CA . GLY B 1 185 ? 132.289 84.841 64.781 1.00 47.77 185 GLY B CA 1
ATOM 3770 C C . GLY B 1 185 ? 131.277 84.656 65.886 1.00 55.87 185 GLY B C 1
ATOM 3771 O O . GLY B 1 185 ? 130.257 83.992 65.710 1.00 57.77 185 GLY B O 1
ATOM 3772 N N . LEU B 1 186 ? 131.574 85.226 67.046 1.00 48.99 186 LEU B N 1
ATOM 3773 C CA . LEU B 1 186 ? 130.679 85.133 68.191 1.00 50.16 186 LEU B CA 1
ATOM 3774 C C . LEU B 1 186 ? 129.341 85.805 67.874 1.00 54.25 186 LEU B C 1
ATOM 3775 O O . LEU B 1 186 ? 128.265 85.263 68.151 1.00 55.86 186 LEU B O 1
ATOM 3780 N N . SER B 1 187 ? 129.413 86.982 67.267 1.00 50.70 187 SER B N 1
ATOM 3781 C CA . SER B 1 187 ? 128.212 87.722 66.936 1.00 51.62 187 SER B CA 1
ATOM 3782 C C . SER B 1 187 ? 127.349 86.984 65.901 1.00 53.60 187 SER B C 1
ATOM 3783 O O . SER B 1 187 ? 126.133 86.913 66.053 1.00 56.56 187 SER B O 1
ATOM 3786 N N . ARG B 1 188 ? 127.972 86.447 64.852 1.00 54.36 188 ARG B N 1
ATOM 3787 C CA . ARG B 1 188 ? 127.246 85.675 63.837 1.00 53.58 188 ARG B CA 1
ATOM 3788 C C . ARG B 1 188 ? 126.646 84.434 64.465 1.00 55.74 188 ARG B C 1
ATOM 3789 O O . ARG B 1 188 ? 125.519 84.053 64.164 1.00 60.94 188 ARG B O 1
ATOM 3797 N N . GLY B 1 189 ? 127.427 83.778 65.311 1.00 52.62 189 GLY B N 1
ATOM 3798 C CA . GLY B 1 189 ? 126.982 82.558 65.950 1.00 57.31 189 GLY B CA 1
ATOM 3799 C C . GLY B 1 189 ? 125.820 82.809 66.893 1.00 61.73 189 GLY B C 1
ATOM 3800 O O . GLY B 1 189 ? 124.787 82.140 66.808 1.00 65.00 189 GLY B O 1
ATOM 3801 N N . ALA B 1 190 ? 125.976 83.784 67.784 1.00 54.88 190 ALA B N 1
ATOM 3802 C CA . ALA B 1 190 ? 124.923 84.094 68.733 1.00 56.24 190 ALA B CA 1
ATOM 3803 C C . ALA B 1 190 ? 123.635 84.478 67.991 1.00 59.21 190 ALA B C 1
ATOM 3804 O O . ALA B 1 190 ? 122.561 83.976 68.305 1.00 60.67 190 ALA B O 1
ATOM 3806 N N . SER B 1 191 ? 123.756 85.329 66.978 1.00 58.10 191 SER B N 1
ATOM 3807 C CA . SER B 1 191 ? 122.618 85.689 66.135 1.00 57.56 191 SER B CA 1
ATOM 3808 C C . SER B 1 191 ? 122.004 84.469 65.446 1.00 58.31 191 SER B C 1
ATOM 3809 O O . SER B 1 191 ? 120.785 84.372 65.312 1.00 59.71 191 SER B O 1
ATOM 3812 N N . ALA B 1 192 ? 122.850 83.552 64.986 1.00 58.49 192 ALA B N 1
ATOM 3813 C CA . ALA B 1 192 ? 122.370 82.359 64.291 1.00 61.64 192 ALA B CA 1
ATOM 3814 C C . ALA B 1 192 ? 121.519 81.491 65.215 1.00 65.30 192 ALA B C 1
ATOM 3815 O O . ALA B 1 192 ? 120.471 80.972 64.811 1.00 64.67 192 ALA B O 1
ATOM 3817 N N . LEU B 1 193 ? 121.979 81.333 66.455 1.00 69.39 193 LEU B N 1
ATOM 3818 C CA . LEU B 1 193 ? 121.245 80.564 67.451 1.00 70.01 193 LEU B CA 1
ATOM 3819 C C . LEU B 1 193 ? 119.931 81.262 67.801 1.00 74.57 193 LEU B C 1
ATOM 3820 O O . LEU B 1 193 ? 118.913 80.608 68.026 1.00 78.72 193 LEU B O 1
ATOM 3825 N N . GLY B 1 194 ? 119.944 82.590 67.812 1.00 70.48 194 GLY B N 1
ATOM 3826 C CA . GLY B 1 194 ? 118.724 83.351 68.024 1.00 74.42 194 GLY B CA 1
ATOM 3827 C C . GLY B 1 194 ? 117.691 83.052 66.949 1.00 76.26 194 GLY B C 1
ATOM 3828 O O . GLY B 1 194 ? 116.520 82.854 67.246 1.00 82.00 194 GLY B O 1
ATOM 3829 N N . ILE B 1 195 ? 118.130 83.026 65.694 1.00 78.45 195 ILE B N 1
ATOM 3830 C CA . ILE B 1 195 ? 117.274 82.647 64.576 1.00 71.90 195 ILE B CA 1
ATOM 3831 C C . ILE B 1 195 ? 116.782 81.223 64.764 1.00 74.51 195 ILE B C 1
ATOM 3832 O O . ILE B 1 195 ? 115.616 80.923 64.510 1.00 80.08 195 ILE B O 1
ATOM 3837 N N . ALA B 1 196 ? 117.681 80.345 65.201 1.00 70.83 196 ALA B N 1
ATOM 3838 C CA . ALA B 1 196 ? 117.336 78.944 65.430 1.00 74.45 196 ALA B CA 1
ATOM 3839 C C . ALA B 1 196 ? 116.238 78.856 66.483 1.00 79.05 196 ALA B C 1
ATOM 3840 O O . ALA B 1 196 ? 115.280 78.085 66.352 1.00 82.53 196 ALA B O 1
ATOM 3842 N N . LEU B 1 197 ? 116.405 79.648 67.537 1.00 79.36 197 LEU B N 1
ATOM 3843 C CA . LEU B 1 197 ? 115.480 79.664 68.664 1.00 76.90 197 LEU B CA 1
ATOM 3844 C C . LEU B 1 197 ? 114.059 80.023 68.238 1.00 78.42 197 LEU B C 1
ATOM 3845 O O . LEU B 1 197 ? 113.094 79.367 68.632 1.00 76.48 197 LEU B O 1
ATOM 3850 N N . ALA B 1 198 ? 113.963 81.041 67.386 1.00 78.65 198 ALA B N 1
ATOM 3851 C CA . ALA B 1 198 ? 112.698 81.585 66.923 1.00 77.53 198 ALA B CA 1
ATOM 3852 C C . ALA B 1 198 ? 112.009 80.653 65.919 1.00 79.29 198 ALA B C 1
ATOM 3853 O O . ALA B 1 198 ? 110.789 80.691 65.774 1.00 90.75 198 ALA B O 1
ATOM 3855 N N . LEU B 1 199 ? 112.776 79.815 65.232 1.00 95.46 199 LEU B N 1
ATOM 3856 C CA . LEU B 1 199 ? 112.183 78.913 64.255 1.00 91.12 199 LEU B CA 1
ATOM 3857 C C . LEU B 1 199 ? 111.926 77.548 64.870 1.00 91.22 199 LEU B C 1
ATOM 3858 O O . LEU B 1 199 ? 111.394 76.651 64.212 1.00 91.29 199 LEU B O 1
ATOM 3863 N N . GLY B 1 200 ? 112.329 77.392 66.128 1.00 91.52 200 GLY B N 1
ATOM 3864 C CA . GLY B 1 200 ? 112.101 76.161 66.862 1.00 92.27 200 GLY B CA 1
ATOM 3865 C C . GLY B 1 200 ? 113.036 75.021 66.502 1.00 99.12 200 GLY B C 1
ATOM 3866 O O . GLY B 1 200 ? 112.754 73.864 66.810 1.00 92.38 200 GLY B O 1
ATOM 3867 N N . GLU B 1 201 ? 114.158 75.353 65.866 1.00 96.46 201 GLU B N 1
ATOM 3868 C CA . GLU B 1 201 ? 115.181 74.372 65.502 1.00 93.69 201 GLU B CA 1
ATOM 3869 C C . GLU B 1 201 ? 116.050 74.000 66.703 1.00 97.90 201 GLU B C 1
ATOM 3870 O O . GLU B 1 201 ? 116.799 73.023 66.663 1.00 89.72 201 GLU B O 1
ATOM 3876 N N . VAL B 1 202 ? 115.944 74.800 67.762 1.00 98.23 202 VAL B N 1
ATOM 3877 C CA . VAL B 1 202 ? 116.660 74.573 69.018 1.00 103.59 202 VAL B CA 1
ATOM 3878 C C . VAL B 1 202 ? 115.767 74.842 70.240 1.00 107.60 202 VAL B C 1
ATOM 3879 O O . VAL B 1 202 ? 114.918 75.738 70.208 1.00 111.85 202 VAL B O 1
ATOM 3883 N N . ALA B 1 203 ? 115.952 74.072 71.310 1.00 105.91 203 ALA B N 1
ATOM 3884 C CA . ALA B 1 203 ? 115.208 74.307 72.550 1.00 106.83 203 ALA B CA 1
ATOM 3885 C C . ALA B 1 203 ? 115.898 75.408 73.366 1.00 107.56 203 ALA B C 1
ATOM 3886 O O . ALA B 1 203 ? 117.124 75.561 73.299 1.00 108.25 203 ALA B O 1
ATOM 3888 N N . GLU B 1 204 ? 115.119 76.179 74.126 1.00 106.40 204 GLU B N 1
ATOM 3889 C CA . GLU B 1 204 ? 115.664 77.347 74.825 1.00 105.55 204 GLU B CA 1
ATOM 3890 C C . GLU B 1 204 ? 116.626 76.991 75.966 1.00 107.61 204 GLU B C 1
ATOM 3891 O O . GLU B 1 204 ? 117.610 77.696 76.202 1.00 101.03 204 GLU B O 1
ATOM 3897 N N . ASP B 1 205 ? 116.331 75.911 76.682 1.00 111.48 205 ASP B N 1
ATOM 3898 C CA . ASP B 1 205 ? 117.174 75.481 77.794 1.00 113.12 205 ASP B CA 1
ATOM 3899 C C . ASP B 1 205 ? 118.324 74.626 77.292 1.00 106.19 205 ASP B C 1
ATOM 3900 O O . ASP B 1 205 ? 119.045 74.014 78.077 1.00 105.96 205 ASP B O 1
ATOM 3905 N N . ALA B 1 206 ? 118.487 74.595 75.974 1.00 102.55 206 ALA B N 1
ATOM 3906 C CA . ALA B 1 206 ? 119.641 73.963 75.352 1.00 96.96 206 ALA B CA 1
ATOM 3907 C C . ALA B 1 206 ? 120.760 74.989 75.233 1.00 95.56 206 ALA B C 1
ATOM 3908 O O . ALA B 1 206 ? 121.918 74.641 74.991 1.00 99.83 206 ALA B O 1
ATOM 3910 N N . LEU B 1 207 ? 120.394 76.257 75.405 1.00 92.84 207 LEU B N 1
ATOM 3911 C CA . LEU B 1 207 ? 121.312 77.377 75.228 1.00 88.33 207 LEU B CA 1
ATOM 3912 C C . LEU B 1 207 ? 121.885 77.888 76.551 1.00 88.62 207 LEU B C 1
ATOM 3913 O O . LEU B 1 207 ? 121.217 77.880 77.582 1.00 98.94 207 LEU B O 1
ATOM 3918 N N . SER B 1 208 ? 123.142 78.305 76.506 1.00 87.29 208 SER B N 1
ATOM 3919 C CA . SER B 1 208 ? 123.806 78.995 77.603 1.00 87.34 208 SER B CA 1
ATOM 3920 C C . SER B 1 208 ? 125.040 79.643 76.996 1.00 91.45 208 SER B C 1
ATOM 3921 O O . SER B 1 208 ? 125.429 79.297 75.878 1.00 93.81 208 SER B O 1
ATOM 3924 N N . ASP B 1 209 ? 125.657 80.577 77.709 1.00 88.32 209 ASP B N 1
ATOM 3925 C CA . ASP B 1 209 ? 126.857 81.230 77.193 1.00 90.48 209 ASP B CA 1
ATOM 3926 C C . ASP B 1 209 ? 127.893 80.206 76.715 1.00 89.71 209 ASP B C 1
ATOM 3927 O O . ASP B 1 209 ? 128.485 80.374 75.644 1.00 91.94 209 ASP B O 1
ATOM 3932 N N . ALA B 1 210 ? 128.071 79.130 77.485 1.00 90.35 210 ALA B N 1
ATOM 3933 C CA . ALA B 1 210 ? 129.129 78.141 77.236 1.00 88.12 210 ALA B CA 1
ATOM 3934 C C . ALA B 1 210 ? 128.930 77.341 75.943 1.00 91.08 210 ALA B C 1
ATOM 3935 O O . ALA B 1 210 ? 129.898 76.844 75.348 1.00 83.83 210 ALA B O 1
ATOM 3937 N N . VAL B 1 211 ? 127.672 77.225 75.520 1.00 67.81 211 VAL B N 1
ATOM 3938 C CA . VAL B 1 211 ? 127.307 76.531 74.289 1.00 64.54 211 VAL B CA 1
ATOM 3939 C C . VAL B 1 211 ? 127.680 77.297 73.013 1.00 64.63 211 VAL B C 1
ATOM 3940 O O . VAL B 1 211 ? 128.083 76.682 72.022 1.00 61.09 211 VAL B O 1
ATOM 3944 N N . ILE B 1 212 ? 127.547 78.627 73.038 1.00 65.54 212 ILE B N 1
ATOM 3945 C CA . ILE B 1 212 ? 127.780 79.468 71.851 1.00 62.80 212 ILE B CA 1
ATOM 3946 C C . ILE B 1 212 ? 129.193 79.379 71.257 1.00 66.15 212 ILE B C 1
ATOM 3947 O O . ILE B 1 212 ? 130.190 79.604 71.954 1.00 58.61 212 ILE B O 1
ATOM 3952 N N . CYS B 1 213 ? 129.262 79.066 69.963 1.00 58.03 213 CYS B N 1
ATOM 3953 C CA . CYS B 1 213 ? 130.536 78.870 69.278 1.00 57.37 213 CYS B CA 1
ATOM 3954 C C . CYS B 1 213 ? 131.385 77.834 69.993 1.00 57.77 213 CYS B C 1
ATOM 3955 O O . CYS B 1 213 ? 132.599 78.000 70.127 1.00 59.69 213 CYS B O 1
ATOM 3958 N N . ALA B 1 214 ? 130.724 76.778 70.460 1.00 58.84 214 ALA B N 1
ATOM 3959 C CA . ALA B 1 214 ? 131.378 75.650 71.115 1.00 62.74 214 ALA B CA 1
ATOM 3960 C C . ALA B 1 214 ? 130.740 74.349 70.629 1.00 71.12 214 ALA B C 1
ATOM 3961 O O . ALA B 1 214 ? 131.420 73.452 70.102 1.00 75.93 214 ALA B O 1
ATOM 3963 N N . ASP B 1 215 ? 129.420 74.277 70.779 1.00 68.63 215 ASP B N 1
ATOM 3964 C CA . ASP B 1 215 ? 128.641 73.140 70.314 1.00 68.35 215 ASP B CA 1
ATOM 3965 C C . ASP B 1 215 ? 128.192 73.419 68.881 1.00 66.76 215 ASP B C 1
ATOM 3966 O O . ASP B 1 215 ? 127.047 73.809 68.648 1.00 64.18 215 ASP B O 1
ATOM 3971 N N . TYR B 1 216 ? 129.080 73.218 67.910 1.00 68.23 216 TYR B N 1
ATOM 3972 C CA . TYR B 1 216 ? 128.715 73.538 66.529 1.00 66.97 216 TYR B CA 1
ATOM 3973 C C . TYR B 1 216 ? 127.808 72.444 65.962 1.00 63.10 216 TYR B C 1
ATOM 3974 O O . TYR B 1 216 ? 127.584 72.363 64.753 1.00 61.11 216 TYR B O 1
ATOM 3983 N N . GLY B 1 217 ? 127.304 71.604 66.858 1.00 60.57 217 GLY B N 1
ATOM 3984 C CA . GLY B 1 217 ? 126.292 70.620 66.534 1.00 65.95 217 GLY B CA 1
ATOM 3985 C C . GLY B 1 217 ? 124.896 71.211 66.599 1.00 65.20 217 GLY B C 1
ATOM 3986 O O . GLY B 1 217 ? 123.961 70.655 66.023 1.00 75.49 217 GLY B O 1
ATOM 3987 N N . LEU B 1 218 ? 124.740 72.311 67.332 1.00 61.40 218 LEU B N 1
ATOM 3988 C CA . LEU B 1 218 ? 123.492 73.071 67.288 1.00 63.91 218 LEU B CA 1
ATOM 3989 C C . LEU B 1 218 ? 123.499 74.048 66.117 1.00 67.39 218 LEU B C 1
ATOM 3990 O O . LEU B 1 218 ? 124.291 75.000 66.096 1.00 59.99 218 LEU B O 1
ATOM 3995 N N . TRP B 1 219 ? 122.602 73.839 65.156 1.00 68.95 219 TRP B N 1
ATOM 3996 C CA . TRP B 1 219 ? 122.534 74.767 64.038 1.00 64.92 219 TRP B CA 1
ATOM 3997 C C . TRP B 1 219 ? 121.193 74.900 63.335 1.00 67.17 219 TRP B C 1
ATOM 3998 O O . TRP B 1 219 ? 120.339 74.008 63.375 1.00 70.95 219 TRP B O 1
ATOM 4009 N N . SER B 1 220 ? 121.051 76.040 62.666 1.00 60.85 220 SER B N 1
ATOM 4010 C CA . SER B 1 220 ? 119.895 76.353 61.850 1.00 61.48 220 SER B CA 1
ATOM 4011 C C . SER B 1 220 ? 120.191 76.056 60.395 1.00 66.56 220 SER B C 1
ATOM 4012 O O . SER B 1 220 ? 121.304 76.288 59.942 1.00 69.20 220 SER B O 1
ATOM 4015 N N . ALA B 1 221 ? 119.206 75.546 59.663 1.00 62.20 221 ALA B N 1
ATOM 4016 C CA . ALA B 1 221 ? 119.357 75.343 58.225 1.00 62.27 221 ALA B CA 1
ATOM 4017 C C . ALA B 1 221 ? 119.014 76.614 57.437 1.00 67.29 221 ALA B C 1
ATOM 4018 O O . ALA B 1 221 ? 119.034 76.621 56.202 1.00 62.51 221 ALA B O 1
ATOM 4020 N N . ARG B 1 222 ? 118.685 77.686 58.156 1.00 66.94 222 ARG B N 1
ATOM 4021 C CA . ARG B 1 222 ? 118.220 78.912 57.513 1.00 67.42 222 ARG B CA 1
ATOM 4022 C C . ARG B 1 222 ? 118.903 80.210 57.965 1.00 65.59 222 ARG B C 1
ATOM 4023 O O . ARG B 1 222 ? 118.690 81.263 57.362 1.00 70.93 222 ARG B O 1
ATOM 4031 N N . ALA B 1 223 ? 119.709 80.146 59.019 1.00 62.91 223 ALA B N 1
ATOM 4032 C CA . ALA B 1 223 ? 120.433 81.327 59.484 1.00 60.49 223 ALA B CA 1
ATOM 4033 C C . ALA B 1 223 ? 121.519 81.755 58.497 1.00 67.48 223 ALA B C 1
ATOM 4034 O O . ALA B 1 223 ? 122.323 80.943 58.037 1.00 67.79 223 ALA B O 1
ATOM 4036 N N . SER B 1 224 ? 121.547 83.043 58.189 1.00 64.16 224 SER B N 1
ATOM 4037 C CA . SER B 1 224 ? 122.638 83.634 57.437 1.00 59.30 224 SER B CA 1
ATOM 4038 C C . SER B 1 224 ? 123.006 84.950 58.104 1.00 72.19 224 SER B C 1
ATOM 4039 O O . SER B 1 224 ? 122.294 85.945 57.967 1.00 78.43 224 SER B O 1
ATOM 4042 N N . CYS B 1 225 ? 124.120 84.956 58.826 1.00 65.42 225 CYS B N 1
ATOM 4043 C CA . CYS B 1 225 ? 124.486 86.109 59.637 1.00 62.84 225 CYS B CA 1
ATOM 4044 C C . CYS B 1 225 ? 125.747 86.790 59.142 1.00 65.47 225 CYS B C 1
ATOM 4045 O O . CYS B 1 225 ? 126.740 86.139 58.817 1.00 71.44 225 CYS B O 1
ATOM 4048 N N . SER B 1 226 ? 125.705 88.113 59.111 1.00 57.99 226 SER B N 1
ATOM 4049 C CA . SER B 1 226 ? 126.797 88.894 58.570 1.00 57.63 226 SER B CA 1
ATOM 4050 C C . SER B 1 226 ? 127.130 90.022 59.531 1.00 57.75 226 SER B C 1
ATOM 4051 O O . SER B 1 226 ? 126.277 90.823 59.893 1.00 72.61 226 SER B O 1
ATOM 4054 N N . SER B 1 227 ? 128.385 90.058 59.950 1.00 57.03 227 SER B N 1
ATOM 4055 C CA . SER B 1 227 ? 128.864 90.993 60.950 1.00 57.12 227 SER B CA 1
ATOM 4056 C C . SER B 1 227 ? 129.466 92.197 60.280 1.00 57.35 227 SER B C 1
ATOM 4057 O O . SER B 1 227 ? 129.934 92.110 59.156 1.00 65.67 227 SER B O 1
ATOM 4060 N N . GLY B 1 228 ? 129.454 93.328 60.967 1.00 57.90 228 GLY B N 1
ATOM 4061 C CA . GLY B 1 228 ? 130.012 94.531 60.394 1.00 58.29 228 GLY B CA 1
ATOM 4062 C C . GLY B 1 228 ? 130.374 95.566 61.429 1.00 59.56 228 GLY B C 1
ATOM 4063 O O . GLY B 1 228 ? 129.750 95.663 62.498 1.00 62.03 228 GLY B O 1
ATOM 4064 N N . ILE B 1 229 ? 131.378 96.362 61.082 1.00 58.73 229 ILE B N 1
ATOM 4065 C CA . ILE B 1 229 ? 131.888 97.397 61.963 1.00 59.20 229 ILE B CA 1
ATOM 4066 C C . ILE B 1 229 ? 130.970 98.623 62.001 1.00 71.84 229 ILE B C 1
ATOM 4067 O O . ILE B 1 229 ? 131.111 99.452 62.886 1.00 61.15 229 ILE B O 1
ATOM 4072 N N . GLU B 1 230 ? 130.035 98.725 61.048 1.00 73.82 230 GLU B N 1
ATOM 4073 C CA . GLU B 1 230 ? 129.261 99.965 60.817 1.00 76.16 230 GLU B CA 1
ATOM 4074 C C . GLU B 1 230 ? 127.893 100.044 61.476 1.00 75.36 230 GLU B C 1
ATOM 4075 O O . GLU B 1 230 ? 127.163 101.002 61.226 1.00 83.08 230 GLU B O 1
ATOM 4081 N N . LEU B 1 231 ? 127.514 99.059 62.281 1.00 83.65 231 LEU B N 1
ATOM 4082 C CA . LEU B 1 231 ? 126.270 99.198 63.035 1.00 70.65 231 LEU B CA 1
ATOM 4083 C C . LEU B 1 231 ? 126.430 98.650 64.439 1.00 69.47 231 LEU B C 1
ATOM 4084 O O . LEU B 1 231 ? 127.309 97.822 64.699 1.00 86.54 231 LEU B O 1
ATOM 4089 N N . LEU B 1 232 ? 125.594 99.156 65.345 1.00 73.02 232 LEU B N 1
ATOM 4090 C CA . LEU B 1 232 ? 125.631 98.773 66.757 1.00 74.95 232 LEU B CA 1
ATOM 4091 C C . LEU B 1 232 ? 124.456 97.875 67.183 1.00 72.27 232 LEU B C 1
ATOM 4092 O O . LEU B 1 232 ? 124.542 97.210 68.210 1.00 73.55 232 LEU B O 1
ATOM 4097 N N . GLY B 1 233 ? 123.389 97.829 66.383 1.00 69.50 233 GLY B N 1
ATOM 4098 C CA . GLY B 1 233 ? 122.280 96.913 66.625 1.00 69.55 233 GLY B CA 1
ATOM 4099 C C . GLY B 1 233 ? 122.211 95.818 65.559 1.00 77.64 233 GLY B C 1
ATOM 4100 O O . GLY B 1 233 ? 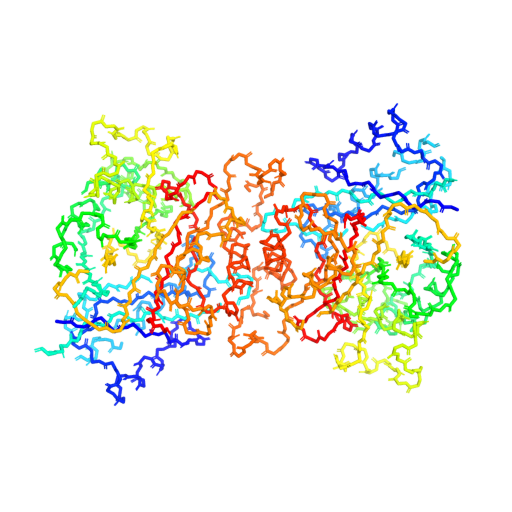123.239 95.448 64.984 1.00 83.78 233 GLY B O 1
ATOM 4101 N N . HIS B 1 234 ? 121.009 95.320 65.265 1.00 76.17 234 HIS B N 1
ATOM 4102 C CA . HIS B 1 234 ? 120.827 94.254 64.270 1.00 72.65 234 HIS B CA 1
ATOM 4103 C C . HIS B 1 234 ? 119.799 94.608 63.201 1.00 77.01 234 HIS B C 1
ATOM 4104 O O . HIS B 1 234 ? 118.834 95.325 63.473 1.00 86.39 234 HIS B O 1
ATOM 4111 N N . GLU B 1 235 ? 119.998 94.092 61.993 1.00 71.50 235 GLU B N 1
ATOM 4112 C CA . GLU B 1 235 ? 118.976 94.145 60.950 1.00 73.01 235 GLU B CA 1
ATOM 4113 C C . GLU B 1 235 ? 118.507 92.728 60.642 1.00 77.59 235 GLU B C 1
ATOM 4114 O O . GLU B 1 235 ? 119.323 91.817 60.500 1.00 79.53 235 GLU B O 1
ATOM 4120 N N . ILE B 1 236 ? 117.196 92.528 60.577 1.00 76.73 236 ILE B N 1
ATOM 4121 C CA . ILE B 1 236 ? 116.649 91.205 60.286 1.00 77.56 236 ILE B CA 1
ATOM 4122 C C . ILE B 1 236 ? 115.788 91.226 59.030 1.00 83.64 236 ILE B C 1
ATOM 4123 O O . ILE B 1 236 ? 114.971 92.131 58.861 1.00 87.01 236 ILE B O 1
ATOM 4128 N N . VAL B 1 237 ? 115.981 90.256 58.141 1.00 72.93 237 VAL B N 1
ATOM 4129 C CA . VAL B 1 237 ? 115.094 90.096 56.990 1.00 73.71 237 VAL B CA 1
ATOM 4130 C C . VAL B 1 237 ? 114.674 88.641 56.814 1.00 74.27 237 VAL B C 1
ATOM 4131 O O . VAL B 1 237 ? 115.511 87.769 56.647 1.00 76.35 237 VAL B O 1
ATOM 4135 N N . VAL B 1 238 ? 113.378 88.370 56.863 1.00 75.43 238 VAL B N 1
ATOM 4136 C CA . VAL B 1 238 ? 112.902 87.003 56.693 1.00 76.08 238 VAL B CA 1
ATOM 4137 C C . VAL B 1 238 ? 112.347 86.789 55.291 1.00 81.33 238 VAL B C 1
ATOM 4138 O O . VAL B 1 238 ? 111.550 87.583 54.802 1.00 85.66 238 VAL B O 1
ATOM 4142 N N . LEU B 1 239 ? 112.798 85.731 54.633 1.00 76.40 239 LEU B N 1
ATOM 4143 C CA . LEU B 1 239 ? 112.265 85.371 53.331 1.00 76.93 239 LEU B CA 1
ATOM 4144 C C . LEU B 1 239 ? 111.579 84.022 53.452 1.00 84.81 239 LEU B C 1
ATOM 4145 O O . LEU B 1 239 ? 112.136 83.086 54.021 1.00 77.60 239 LEU B O 1
ATOM 4150 N N . GLY B 1 240 ? 110.367 83.913 52.926 1.00 85.68 240 GLY B N 1
ATOM 4151 C CA . GLY B 1 240 ? 109.642 82.663 53.037 1.00 91.86 240 GLY B CA 1
ATOM 4152 C C . GLY B 1 240 ? 108.518 82.546 52.035 1.00 93.88 240 GLY B C 1
ATOM 4153 O O . GLY B 1 240 ? 108.280 83.470 51.260 1.00 96.90 240 GLY B O 1
ATOM 4162 N N . SER B 1 242 ? 104.411 82.122 51.461 1.00 95.66 242 SER B N 1
ATOM 4163 C CA . SER B 1 242 ? 103.173 82.494 52.158 1.00 98.03 242 SER B CA 1
ATOM 4164 C C . SER B 1 242 ? 101.940 82.362 51.276 1.00 98.45 242 SER B C 1
ATOM 4165 O O . SER B 1 242 ? 102.009 82.561 50.059 1.00 91.90 242 SER B O 1
ATOM 4168 N N . GLU B 1 243 ? 100.822 81.988 51.895 1.00 103.26 243 GLU B N 1
ATOM 4169 C CA . GLU B 1 243 ? 99.523 81.985 51.217 1.00 107.34 243 GLU B CA 1
ATOM 4170 C C . GLU B 1 243 ? 99.063 83.410 50.923 1.00 101.02 243 GLU B C 1
ATOM 4171 O O . GLU B 1 243 ? 98.475 83.680 49.879 1.00 97.51 243 GLU B O 1
ATOM 4177 N N . GLY B 1 244 ? 99.399 84.324 51.831 1.00 99.08 244 GLY B N 1
ATOM 4178 C CA . GLY B 1 244 ? 98.940 85.701 51.774 1.00 95.88 244 GLY B CA 1
ATOM 4179 C C . GLY B 1 244 ? 99.799 86.592 50.900 1.00 99.64 244 GLY B C 1
ATOM 4180 O O . GLY B 1 244 ? 99.681 87.820 50.961 1.00 94.85 244 GLY B O 1
ATOM 4181 N N . TRP B 1 245 ? 100.677 85.970 50.107 1.00 103.26 245 TRP B N 1
ATOM 4182 C CA . TRP B 1 245 ? 101.476 86.673 49.102 1.00 95.00 245 TRP B CA 1
ATOM 4183 C C . TRP B 1 245 ? 101.222 86.039 47.724 1.00 98.48 245 TRP B C 1
ATOM 4184 O O . TRP B 1 245 ? 100.898 84.841 47.632 1.00 92.90 245 TRP B O 1
ATOM 4195 N N . SER B 1 246 ? 101.359 86.835 46.661 1.00 101.24 246 SER B N 1
ATOM 4196 C CA . SER B 1 246 ? 101.302 86.294 45.297 1.00 105.28 246 SER B CA 1
ATOM 4197 C C . SER B 1 246 ? 102.335 86.927 44.354 1.00 97.14 246 SER B C 1
ATOM 4198 O O . SER B 1 246 ? 102.879 88.007 44.625 1.00 89.90 246 SER B O 1
ATOM 4201 N N . GLY B 1 247 ? 102.552 86.265 43.219 1.00 93.66 247 GLY B N 1
ATOM 4202 C CA . GLY B 1 247 ? 103.555 86.697 42.267 1.00 92.46 247 GLY B CA 1
ATOM 4203 C C . GLY B 1 247 ? 104.362 85.547 41.677 1.00 94.77 247 GLY B C 1
ATOM 4204 O O . GLY B 1 247 ? 104.181 84.378 42.036 1.00 96.89 247 GLY B O 1
ATOM 4205 N N . PRO B 1 248 ? 105.283 85.877 40.768 1.00 91.11 248 PRO B N 1
ATOM 4206 C CA . PRO B 1 248 ? 106.032 84.853 40.038 1.00 89.68 248 PRO B CA 1
ATOM 4207 C C . PRO B 1 248 ? 107.145 84.202 40.867 1.00 86.67 248 PRO B C 1
ATOM 4208 O O . PRO B 1 248 ? 107.556 83.075 40.548 1.00 84.38 248 PRO B O 1
ATOM 4212 N N . LEU B 1 249 ? 107.622 84.901 41.903 1.00 92.15 249 LEU B N 1
ATOM 4213 C CA . LEU B 1 249 ? 108.831 84.480 42.623 1.00 90.86 249 LEU B CA 1
ATOM 4214 C C . LEU B 1 249 ? 108.556 83.524 43.787 1.00 92.87 249 LEU B C 1
ATOM 4215 O O . LEU B 1 249 ? 107.680 83.769 44.619 1.00 95.14 249 LEU B O 1
ATOM 4220 N N . ALA B 1 250 ? 109.303 82.424 43.821 1.00 84.63 250 ALA B N 1
ATOM 4221 C CA . ALA B 1 250 ? 109.316 81.524 44.964 1.00 85.91 250 ALA B CA 1
ATOM 4222 C C . ALA B 1 250 ? 110.744 81.376 45.508 1.00 90.32 250 ALA B C 1
ATOM 4223 O O . ALA B 1 250 ? 111.708 81.807 44.872 1.00 97.91 250 ALA B O 1
ATOM 4225 N N . ILE B 1 251 ? 110.879 80.787 46.691 1.00 82.01 251 ILE B N 1
ATOM 4226 C CA . ILE B 1 251 ? 112.193 80.535 47.262 1.00 74.58 251 ILE B CA 1
ATOM 4227 C C . ILE B 1 251 ? 112.286 79.116 47.803 1.00 77.41 251 ILE B C 1
ATOM 4228 O O . ILE B 1 251 ? 111.328 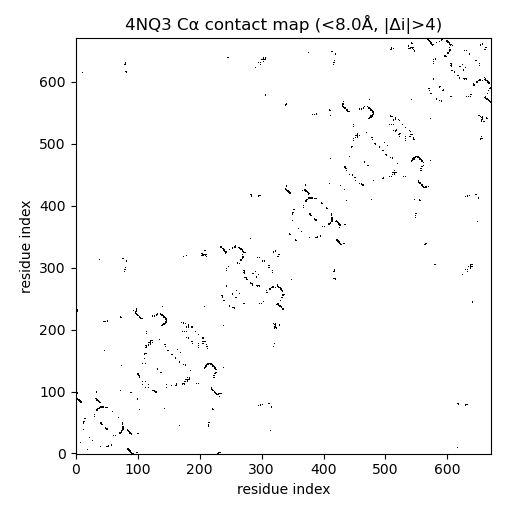78.596 48.382 1.00 83.84 251 ILE B O 1
ATOM 4233 N N . ALA B 1 252 ? 113.439 78.489 47.588 1.00 77.06 252 ALA B N 1
ATOM 4234 C CA . ALA B 1 252 ? 113.734 77.170 48.140 1.00 75.34 252 ALA B CA 1
ATOM 4235 C C . ALA B 1 252 ? 115.106 77.249 48.783 1.00 74.91 252 ALA B C 1
ATOM 4236 O O . ALA B 1 252 ? 115.874 78.164 48.484 1.00 76.72 252 ALA B O 1
ATOM 4238 N N . HIS B 1 253 ? 115.419 76.304 49.661 1.00 68.33 253 HIS B N 1
ATOM 4239 C CA . HIS B 1 253 ? 116.687 76.347 50.372 1.00 64.34 253 HIS B CA 1
ATOM 4240 C C . HIS B 1 253 ? 117.182 74.954 50.651 1.00 65.52 253 HIS B C 1
ATOM 4241 O O . HIS B 1 253 ? 116.449 73.982 50.494 1.00 71.82 253 HIS B O 1
ATOM 4248 N N . GLY B 1 254 ? 118.441 74.864 51.052 1.00 63.92 254 GLY B N 1
ATOM 4249 C CA . GLY B 1 254 ? 119.036 73.597 51.415 1.00 62.57 254 GLY B CA 1
ATOM 4250 C C . GLY B 1 254 ? 120.301 73.825 52.215 1.00 61.76 254 GLY B C 1
ATOM 4251 O O . GLY B 1 254 ? 120.762 74.966 52.389 1.00 58.04 254 GLY B O 1
ATOM 4252 N N . VAL B 1 255 ? 120.881 72.734 52.695 1.00 61.16 255 VAL B N 1
ATOM 4253 C CA . VAL B 1 255 ? 122.116 72.843 53.441 1.00 60.56 255 VAL B CA 1
ATOM 4254 C C . VAL B 1 255 ? 123.259 72.169 52.690 1.00 60.03 255 VAL B C 1
ATOM 4255 O O . VAL B 1 255 ? 123.172 70.992 52.307 1.00 59.58 255 VAL B O 1
ATOM 4267 N N . ALA B 1 257 ? 126.599 70.443 52.837 1.00 48.88 257 ALA B N 1
ATOM 4268 C CA . ALA B 1 257 ? 127.292 69.651 53.856 1.00 47.56 257 ALA B CA 1
ATOM 4269 C C . ALA B 1 257 ? 128.733 70.091 54.028 1.00 54.17 257 ALA B C 1
ATOM 4270 O O . ALA B 1 257 ? 129.264 70.078 55.132 1.00 61.06 257 ALA B O 1
ATOM 4272 N N . ASP B 1 258 ? 129.369 70.470 52.930 1.00 46.58 258 ASP B N 1
ATOM 4273 C CA . ASP B 1 258 ? 130.708 71.026 53.005 1.00 49.64 258 ASP B CA 1
ATOM 4274 C C . ASP B 1 258 ? 130.893 72.065 51.904 1.00 50.74 258 ASP B C 1
ATOM 4275 O O . ASP B 1 258 ? 129.930 72.417 51.227 1.00 52.15 258 ASP B O 1
ATOM 4280 N N . ALA B 1 259 ? 132.120 72.550 51.726 1.00 46.97 259 ALA B N 1
ATOM 4281 C CA . ALA B 1 259 ? 132.361 73.701 50.855 1.00 52.82 259 ALA B CA 1
ATOM 4282 C C . ALA B 1 259 ? 132.140 73.417 49.363 1.00 52.32 259 ALA B C 1
ATOM 4283 O O . ALA B 1 259 ? 131.993 74.353 48.586 1.00 55.57 259 ALA B O 1
ATOM 4285 N N . ILE B 1 260 ? 132.098 72.148 48.960 1.00 48.25 260 ILE B N 1
ATOM 4286 C CA . ILE B 1 260 ? 131.928 71.812 47.545 1.00 49.13 260 ILE B CA 1
ATOM 4287 C C . ILE B 1 260 ? 130.680 71.001 47.289 1.00 59.07 260 ILE B C 1
ATOM 4288 O O . ILE B 1 260 ? 130.569 70.339 46.256 1.00 63.86 260 ILE B O 1
ATOM 4293 N N . ASP B 1 261 ? 129.746 71.039 48.229 1.00 49.18 261 ASP B N 1
ATOM 4294 C CA . ASP B 1 261 ? 128.495 70.305 48.090 1.00 49.62 261 ASP B CA 1
ATOM 4295 C C . ASP B 1 261 ? 127.457 71.091 47.303 1.00 56.00 261 ASP B C 1
ATOM 4296 O O . ASP B 1 261 ? 126.706 71.864 47.884 1.00 60.64 261 ASP B O 1
ATOM 4301 N N . VAL B 1 262 ? 127.396 70.909 45.989 1.00 55.75 262 VAL B N 1
ATOM 4302 C CA . VAL B 1 262 ? 126.541 71.789 45.202 1.00 59.01 262 VAL B CA 1
ATOM 4303 C C . VAL B 1 262 ? 125.169 71.205 44.944 1.00 69.28 262 VAL B C 1
ATOM 4304 O O . VAL B 1 262 ? 124.314 71.870 44.358 1.00 75.61 262 VAL B O 1
ATOM 4308 N N . THR B 1 263 ? 124.932 69.982 45.402 1.00 69.34 263 THR B N 1
ATOM 4309 C CA . THR B 1 263 ? 123.669 69.319 45.079 1.00 67.51 263 THR B CA 1
ATOM 4310 C C . THR B 1 263 ? 122.444 70.012 45.694 1.00 63.27 263 THR B C 1
ATOM 4311 O O . THR B 1 263 ? 121.391 70.031 45.074 1.00 65.40 263 THR B O 1
ATOM 4315 N N . PRO B 1 264 ? 122.572 70.582 46.908 1.00 61.45 264 PRO B N 1
ATOM 4316 C CA . PRO B 1 264 ? 121.452 71.363 47.453 1.00 58.61 264 PRO B CA 1
ATOM 4317 C C . PRO B 1 264 ? 120.922 72.431 46.501 1.00 61.63 264 PRO B C 1
ATOM 4318 O O . PRO B 1 264 ? 119.710 72.647 46.483 1.00 69.50 264 PRO B O 1
ATOM 4322 N N . VAL B 1 265 ? 121.785 73.075 45.721 1.00 58.32 265 VAL B N 1
ATOM 4323 C CA . VAL B 1 265 ? 121.312 74.105 44.796 1.00 65.67 265 VAL B CA 1
ATOM 4324 C C . VAL B 1 265 ? 120.587 73.516 43.592 1.00 72.92 265 VAL B C 1
ATOM 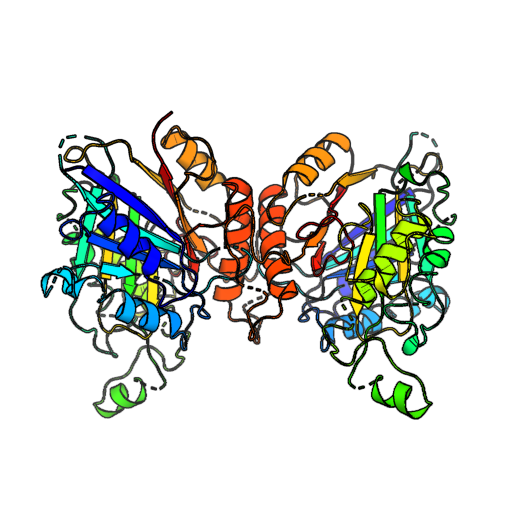4325 O O . VAL B 1 265 ? 119.602 74.081 43.127 1.00 75.88 265 VAL B O 1
ATOM 4329 N N . LYS B 1 266 ? 121.081 72.403 43.065 1.00 71.45 266 LYS B N 1
ATOM 4330 C CA . LYS B 1 266 ? 120.385 71.761 41.959 1.00 75.75 266 LYS B CA 1
ATOM 4331 C C . LYS B 1 266 ? 119.002 71.316 42.438 1.00 79.09 266 LYS B C 1
ATOM 4332 O O . LYS B 1 266 ? 118.022 71.381 41.688 1.00 86.11 266 LYS B O 1
ATOM 4338 N N . ALA B 1 267 ? 118.928 70.884 43.696 1.00 77.14 267 ALA B N 1
ATOM 4339 C CA . ALA B 1 267 ? 117.665 70.473 44.313 1.00 72.28 267 ALA B CA 1
ATOM 4340 C C . ALA B 1 267 ? 116.696 71.650 44.504 1.00 73.19 267 ALA B C 1
ATOM 4341 O O . ALA B 1 267 ? 115.485 71.509 44.297 1.00 76.27 267 ALA B O 1
ATOM 4343 N N . ALA B 1 268 ? 117.218 72.808 44.902 1.00 70.84 268 ALA B N 1
ATOM 4344 C CA . ALA B 1 268 ? 116.372 73.994 45.060 1.00 71.45 268 ALA B CA 1
ATOM 4345 C C . ALA B 1 268 ? 115.767 74.402 43.719 1.00 73.13 268 ALA B C 1
ATOM 4346 O O . ALA B 1 268 ? 114.579 74.691 43.635 1.00 80.47 268 ALA B O 1
ATOM 4348 N N . LEU B 1 269 ? 116.582 74.411 42.670 1.00 72.05 269 LEU B N 1
ATOM 4349 C CA . LEU B 1 269 ? 116.100 74.788 41.352 1.00 68.37 269 LEU B CA 1
ATOM 4350 C C . LEU B 1 269 ? 114.970 73.867 40.890 1.00 84.77 269 LEU B C 1
ATOM 4351 O O . LEU B 1 269 ? 113.985 74.331 40.298 1.00 81.15 269 LEU B O 1
ATOM 4356 N N . SER B 1 270 ? 115.090 72.574 41.188 1.00 79.16 270 SER B N 1
ATOM 4357 C CA . SER B 1 270 ? 114.033 71.620 40.837 1.00 84.90 270 SER B CA 1
ATOM 4358 C C . SER B 1 270 ? 112.734 71.963 41.537 1.00 82.27 270 SER B C 1
ATOM 4359 O O . SER B 1 270 ? 111.683 72.043 40.906 1.00 86.38 270 SER B O 1
ATOM 4362 N N . ALA B 1 271 ? 112.820 72.167 42.846 1.00 79.79 271 ALA B N 1
ATOM 4363 C CA . ALA B 1 271 ? 111.672 72.562 43.650 1.00 77.92 271 ALA B CA 1
ATOM 4364 C C . ALA B 1 271 ? 111.005 73.839 43.111 1.00 79.15 271 ALA B C 1
ATOM 4365 O O . ALA B 1 271 ? 109.773 73.950 43.083 1.00 80.10 271 ALA B O 1
ATOM 4367 N N . LEU B 1 272 ? 111.831 74.791 42.682 1.00 78.87 272 LEU B N 1
ATOM 4368 C CA . LEU B 1 272 ? 111.351 76.051 42.125 1.00 79.98 272 LEU B CA 1
ATOM 4369 C C . LEU B 1 272 ? 110.913 75.891 40.670 1.00 84.99 272 LEU B C 1
ATOM 4370 O O . LEU B 1 272 ? 110.330 76.811 40.082 1.00 86.67 272 LEU B O 1
ATOM 4375 N N . GLY B 1 273 ? 111.195 74.722 40.098 1.00 85.49 273 GLY B N 1
ATOM 4376 C CA . GLY B 1 273 ? 110.843 74.437 38.718 1.00 89.17 273 GLY B CA 1
ATOM 4377 C C . GLY B 1 273 ? 111.514 75.370 37.729 1.00 90.38 273 GLY B C 1
ATOM 4378 O O . GLY B 1 273 ? 110.942 75.724 36.691 1.00 94.01 273 GLY B O 1
ATOM 4379 N N . ALA B 1 274 ? 112.735 75.775 38.055 1.00 87.25 274 ALA B N 1
ATOM 4380 C CA . ALA B 1 274 ? 113.486 76.660 37.183 1.00 86.78 274 ALA B CA 1
ATOM 4381 C C . ALA B 1 274 ? 114.804 75.992 36.869 1.00 80.66 274 ALA B C 1
ATOM 4382 O O . ALA B 1 274 ? 115.244 75.112 37.603 1.00 78.98 274 ALA B O 1
ATOM 4384 N N . GLU B 1 275 ? 115.447 76.402 35.787 1.00 79.39 275 GLU B N 1
ATOM 4385 C CA . GLU B 1 275 ? 116.746 75.841 35.495 1.00 82.07 275 GLU B CA 1
ATOM 4386 C C . GLU B 1 275 ? 117.788 76.924 35.687 1.00 87.35 275 GLU B C 1
ATOM 4387 O O . GLU B 1 275 ? 117.482 78.117 35.596 1.00 88.00 275 GLU B O 1
ATOM 4393 N N . ALA B 1 276 ? 119.009 76.496 35.993 1.00 83.99 276 ALA B N 1
ATOM 4394 C CA . ALA B 1 276 ? 120.116 77.412 36.193 1.00 81.46 276 ALA B CA 1
ATOM 4395 C C . ALA B 1 276 ? 120.264 78.360 35.006 1.00 84.74 276 ALA B C 1
ATOM 4396 O O . ALA B 1 276 ? 120.190 77.944 33.845 1.00 88.54 276 ALA B O 1
ATOM 4398 N N . GLY B 1 277 ? 120.451 79.639 35.305 1.00 82.91 277 GLY B N 1
ATOM 4399 C CA . GLY B 1 277 ? 120.654 80.636 34.272 1.00 85.70 277 GLY B CA 1
ATOM 4400 C C . GLY B 1 277 ? 121.000 81.965 34.904 1.00 86.08 277 GLY B C 1
ATOM 4401 O O . GLY B 1 277 ? 120.919 82.105 36.123 1.00 86.09 277 GLY B O 1
ATOM 4402 N N . GLU B 1 278 ? 121.369 82.939 34.077 1.00 88.03 278 GLU B N 1
ATOM 4403 C CA . GLU B 1 278 ? 121.715 84.273 34.552 1.00 93.72 278 GLU B CA 1
ATOM 4404 C C . GLU B 1 278 ? 120.643 84.841 35.486 1.00 101.96 278 GLU B C 1
ATOM 4405 O O . GLU B 1 278 ? 120.939 85.668 36.346 1.00 100.49 278 GLU B O 1
ATOM 4411 N N . ALA B 1 279 ? 119.401 84.394 35.312 1.00 72.67 279 ALA B N 1
ATOM 4412 C CA . ALA B 1 279 ? 118.272 84.940 36.070 1.00 78.52 279 ALA B CA 1
ATOM 4413 C C . ALA B 1 279 ? 118.208 84.456 37.525 1.00 79.66 279 ALA B C 1
ATOM 4414 O O . ALA B 1 279 ? 117.606 85.123 38.376 1.00 83.97 279 ALA B O 1
ATOM 4416 N N . THR B 1 280 ? 118.837 83.313 37.806 1.00 73.61 280 THR B N 1
ATOM 4417 C CA . THR B 1 280 ? 118.831 82.720 39.147 1.00 67.31 280 THR B CA 1
ATOM 4418 C C . THR B 1 280 ? 119.473 83.591 40.222 1.00 66.02 280 THR B C 1
ATOM 4419 O O . THR B 1 280 ? 120.596 84.067 40.060 1.00 75.56 280 THR B O 1
ATOM 4423 N N . ILE B 1 281 ? 118.777 83.763 41.338 1.00 58.72 281 ILE B N 1
ATOM 4424 C CA . ILE B 1 281 ? 119.348 84.463 42.484 1.00 54.57 281 ILE B CA 1
ATOM 4425 C C . ILE B 1 281 ? 119.849 83.466 43.536 1.00 59.25 281 ILE B C 1
ATOM 4426 O O . ILE B 1 281 ? 119.127 82.543 43.932 1.00 61.28 281 ILE B O 1
ATOM 4431 N N . VAL B 1 282 ? 121.095 83.637 43.973 1.00 57.09 282 VAL B N 1
ATOM 4432 C CA . VAL B 1 282 ? 121.682 82.701 44.927 1.00 47.35 282 VAL B CA 1
ATOM 4433 C C . VAL B 1 282 ? 122.173 83.368 46.209 1.00 50.90 282 VAL B C 1
ATOM 4434 O O . VAL B 1 282 ? 122.936 84.334 46.158 1.00 55.57 282 VAL B O 1
ATOM 4438 N N . LEU B 1 283 ? 121.744 82.835 47.356 1.00 49.26 283 LEU B N 1
ATOM 4439 C CA . LEU B 1 283 ? 122.251 83.264 48.665 1.00 53.49 283 LEU B CA 1
ATOM 4440 C C . LEU B 1 283 ? 122.873 82.075 49.402 1.00 55.15 283 LEU B C 1
ATOM 4441 O O . LEU B 1 283 ? 122.188 81.077 49.657 1.00 55.12 283 LEU B O 1
ATOM 4446 N N . ALA B 1 284 ? 124.159 82.172 49.752 1.00 61.17 284 ALA B N 1
ATOM 4447 C CA . ALA B 1 284 ? 124.844 81.038 50.367 1.00 38.05 284 ALA B CA 1
ATOM 4448 C C . ALA B 1 284 ? 125.817 81.486 51.445 1.00 37.44 284 ALA B C 1
ATOM 4449 O O . ALA B 1 284 ? 126.377 82.578 51.356 1.00 44.97 284 ALA B O 1
ATOM 4451 N N . LYS B 1 285 ? 125.989 80.649 52.471 1.00 37.15 285 LYS B N 1
ATOM 4452 C CA . LYS B 1 285 ? 127.023 80.844 53.499 1.00 41.69 285 LYS B CA 1
ATOM 4453 C C . LYS B 1 285 ? 128.193 79.899 53.281 1.00 46.21 285 LYS B C 1
ATOM 4454 O O . LYS B 1 285 ? 128.000 78.699 53.076 1.00 47.62 285 LYS B O 1
ATOM 4460 N N . ALA B 1 286 ? 129.409 80.431 53.337 1.00 41.48 286 ALA B N 1
ATOM 4461 C CA . ALA B 1 286 ? 130.597 79.602 53.202 1.00 42.90 286 ALA B CA 1
ATOM 4462 C C . ALA B 1 286 ? 131.402 79.624 54.492 1.00 43.21 286 ALA B C 1
ATOM 4463 O O . ALA B 1 286 ? 131.533 80.666 55.127 1.00 55.80 286 ALA B O 1
ATOM 4465 N N . GLU B 1 287 ? 131.920 78.471 54.894 1.00 44.72 287 GLU B N 1
ATOM 4466 C CA . GLU B 1 287 ? 132.668 78.366 56.142 1.00 48.23 287 GLU B CA 1
ATOM 4467 C C . GLU B 1 287 ? 133.862 77.415 56.005 1.00 39.04 287 GLU B C 1
ATOM 4468 O O . GLU B 1 287 ? 133.737 76.335 55.441 1.00 43.50 287 GLU B O 1
ATOM 4474 N N . PRO B 1 288 ? 135.032 77.816 56.499 1.00 36.23 288 PRO B N 1
ATOM 4475 C CA . PRO B 1 288 ? 136.132 76.844 56.549 1.00 38.64 288 PRO B CA 1
ATOM 4476 C C . PRO B 1 288 ? 135.839 75.794 57.604 1.00 35.79 288 PRO B C 1
ATOM 4477 O O . PRO B 1 288 ? 135.424 76.166 58.704 1.00 38.15 288 PRO B O 1
ATOM 4481 N N . SER B 1 289 ? 136.010 74.517 57.276 1.00 36.58 289 SER B N 1
ATOM 4482 C CA . SER B 1 289 ? 135.663 73.453 58.215 1.00 37.81 289 SER B CA 1
ATOM 4483 C C . SER B 1 289 ? 136.726 73.376 59.283 1.00 37.93 289 SER B C 1
ATOM 4484 O O . SER B 1 289 ? 137.916 73.423 58.984 1.00 37.90 289 SER B O 1
ATOM 4487 N N . ARG B 1 290 ? 136.288 73.277 60.532 1.00 40.57 290 ARG B N 1
ATOM 4488 C CA . ARG B 1 290 ? 137.198 73.370 61.659 1.00 38.30 290 ARG B CA 1
ATOM 4489 C C . ARG B 1 290 ? 137.967 72.093 61.843 1.00 38.86 290 ARG B C 1
ATOM 4490 O O . ARG B 1 290 ? 138.882 72.029 62.665 1.00 45.39 290 ARG B O 1
ATOM 4498 N N . SER B 1 291 ? 137.592 71.071 61.084 1.00 41.14 291 SER B N 1
ATOM 4499 C CA . SER B 1 291 ? 138.355 69.834 61.073 1.00 32.08 291 SER B CA 1
ATOM 4500 C C . SER B 1 291 ? 139.682 70.006 60.367 1.00 39.92 291 SER B C 1
ATOM 4501 O O . SER B 1 291 ? 140.602 69.216 60.553 1.00 41.28 291 SER B O 1
ATOM 4504 N N . GLY B 1 292 ? 139.791 71.053 59.558 1.00 35.88 292 GLY B N 1
ATOM 4505 C CA . GLY B 1 292 ? 140.977 71.235 58.745 1.00 36.03 292 GLY B CA 1
ATOM 4506 C C . GLY B 1 292 ? 140.952 70.332 57.520 1.00 37.73 292 GLY B C 1
ATOM 4507 O O . GLY B 1 292 ? 141.975 70.170 56.833 1.00 37.98 292 GLY B O 1
ATOM 4508 N N . ARG B 1 293 ? 139.807 69.695 57.269 1.00 32.59 293 ARG B N 1
ATOM 4509 C CA . ARG B 1 293 ? 139.693 68.816 56.114 1.00 31.48 293 ARG B CA 1
ATOM 4510 C C . ARG B 1 293 ? 138.404 69.041 55.359 1.00 34.89 293 ARG B C 1
ATOM 4511 O O . ARG B 1 293 ? 137.408 69.429 55.941 1.00 52.21 293 ARG B O 1
ATOM 4519 N N . ILE B 1 294 ? 138.435 68.805 54.053 1.00 39.98 294 ILE B N 1
ATOM 4520 C CA . ILE B 1 294 ? 137.219 68.638 53.255 1.00 34.62 294 ILE B CA 1
ATOM 4521 C C . ILE B 1 294 ? 137.231 67.241 52.644 1.00 37.32 294 ILE B C 1
ATOM 4522 O O . ILE B 1 294 ? 138.138 66.907 51.880 1.00 38.29 294 ILE B O 1
ATOM 4527 N N . ARG B 1 295 ? 136.248 66.422 53.016 1.00 39.11 295 ARG B N 1
ATOM 4528 C CA . ARG B 1 295 ? 136.124 65.042 52.538 1.00 34.20 295 ARG B CA 1
ATOM 4529 C C . ARG B 1 295 ? 137.434 64.288 52.681 1.00 32.11 295 ARG B C 1
ATOM 4530 O O . ARG B 1 295 ? 137.916 63.669 51.730 1.00 39.11 295 ARG B O 1
ATOM 4538 N N . GLY B 1 296 ? 138.021 64.384 53.867 1.00 32.35 296 GLY B N 1
ATOM 4539 C CA . GLY B 1 296 ? 139.237 63.661 54.201 1.00 31.62 296 GLY B CA 1
ATOM 4540 C C . GLY B 1 296 ? 140.523 64.394 53.878 1.00 38.76 296 GLY B C 1
ATOM 4541 O O . GLY B 1 296 ? 141.561 64.102 54.465 1.00 38.66 296 GLY B O 1
ATOM 4542 N N . LYS B 1 297 ? 140.445 65.371 52.975 1.00 38.75 297 LYS B N 1
ATOM 4543 C CA . LYS B 1 297 ? 141.626 66.066 52.450 1.00 36.87 297 LYS B CA 1
ATOM 4544 C C . LYS B 1 297 ? 141.917 67.356 53.214 1.00 38.52 297 LYS B C 1
ATOM 4545 O O . LYS B 1 297 ? 141.012 68.178 53.449 1.00 35.29 297 LYS B O 1
ATOM 4551 N N . ARG B 1 298 ? 143.173 67.542 53.610 1.00 37.21 298 ARG B N 1
ATOM 4552 C CA . ARG B 1 298 ? 143.483 68.710 54.421 1.00 38.57 298 ARG B CA 1
ATOM 4553 C C . ARG B 1 298 ? 143.374 69.986 53.586 1.00 36.68 298 ARG B C 1
ATOM 4554 O O . ARG B 1 298 ? 143.649 69.971 52.383 1.00 39.78 298 ARG B O 1
ATOM 4562 N N . HIS B 1 299 ? 142.944 71.074 54.223 1.00 32.66 299 HIS B N 1
ATOM 4563 C CA . HIS B 1 299 ? 142.906 72.391 53.585 1.00 31.87 299 HIS B CA 1
ATOM 4564 C C . HIS B 1 299 ? 143.726 73.334 54.427 1.00 29.53 299 HIS B C 1
ATOM 4565 O O . HIS B 1 299 ? 144.131 72.963 55.518 1.00 31.08 299 HIS B O 1
ATOM 4572 N N . THR B 1 300 ? 143.999 74.537 53.931 1.00 28.36 300 THR B N 1
ATOM 4573 C CA . THR B 1 300 ? 144.954 75.391 54.636 1.00 38.04 300 THR B CA 1
ATOM 4574 C C . THR B 1 300 ? 144.387 76.678 55.213 1.00 34.35 300 THR B C 1
ATOM 4575 O O . THR B 1 300 ? 145.156 77.507 55.696 1.00 34.77 300 THR B O 1
ATOM 4587 N N . LEU B 1 302 ? 142.646 77.613 57.869 1.00 32.52 302 LEU B N 1
ATOM 4588 C CA . LEU B 1 302 ? 142.742 77.942 59.286 1.00 29.59 302 LEU B CA 1
ATOM 4589 C C . LEU B 1 302 ? 144.164 78.221 59.740 1.00 30.09 302 LEU B C 1
ATOM 4590 O O . LEU B 1 302 ? 144.394 78.565 60.894 1.00 36.33 302 LEU B O 1
ATOM 4595 N N . ASP B 1 303 ? 145.124 78.041 58.844 1.00 31.29 303 ASP B N 1
ATOM 4596 C CA . ASP B 1 303 ? 146.538 78.135 59.202 1.00 34.37 303 ASP B CA 1
ATOM 4597 C C . ASP B 1 303 ? 147.210 79.277 58.442 1.00 41.13 303 ASP B C 1
ATOM 4598 O O . ASP B 1 303 ? 148.428 79.424 58.486 1.00 35.19 303 ASP B O 1
ATOM 4603 N N . ASP B 1 304 ? 146.407 80.081 57.739 1.00 48.20 304 ASP B N 1
ATOM 4604 C CA . ASP B 1 304 ? 146.929 81.087 56.806 1.00 39.88 304 ASP B CA 1
ATOM 4605 C C . ASP B 1 304 ? 146.871 82.485 57.405 1.00 38.39 304 ASP B C 1
ATOM 4606 O O . ASP B 1 304 ? 145.785 83.058 57.558 1.00 43.11 304 ASP B O 1
ATOM 4611 N N . SER B 1 305 ? 148.050 83.032 57.702 1.00 35.77 305 SER B N 1
ATOM 4612 C CA . SER B 1 305 ? 148.198 84.345 58.327 1.00 34.93 305 SER B CA 1
ATOM 4613 C C . SER B 1 305 ? 148.156 85.548 57.361 1.00 38.75 305 SER B C 1
ATOM 4614 O O . SER B 1 305 ? 148.135 86.695 57.800 1.00 48.72 305 SER B O 1
ATOM 4617 N N . ASP B 1 306 ? 148.142 85.301 56.057 1.00 40.31 306 ASP B N 1
ATOM 4618 C CA . ASP B 1 306 ? 148.100 86.387 55.070 1.00 45.31 306 ASP B CA 1
ATOM 4619 C C . ASP B 1 306 ? 146.671 86.687 54.700 1.00 41.06 306 ASP B C 1
ATOM 4620 O O . ASP B 1 306 ? 146.246 87.830 54.681 1.00 51.92 306 ASP B O 1
ATOM 4625 N N . ILE B 1 307 ? 145.940 85.635 54.369 1.00 39.48 307 ILE B N 1
ATOM 4626 C CA . ILE B 1 307 ? 144.543 85.745 53.981 1.00 39.28 307 ILE B CA 1
ATOM 4627 C C . ILE B 1 307 ? 143.630 85.109 55.022 1.00 39.39 307 ILE B C 1
ATOM 4628 O O . ILE B 1 307 ? 143.687 83.893 55.241 1.00 35.58 307 ILE B O 1
ATOM 4633 N N . SER B 1 308 ? 142.781 85.939 55.633 1.00 39.00 308 SER B N 1
ATOM 4634 C CA . SER B 1 308 ? 141.842 85.510 56.671 1.00 36.83 308 SER B CA 1
ATOM 4635 C C . SER B 1 308 ? 140.858 84.447 56.168 1.00 37.37 308 SER B C 1
ATOM 4636 O O . SER B 1 308 ? 140.331 84.560 55.062 1.00 38.52 308 SER B O 1
ATOM 4639 N N . PRO B 1 309 ? 140.583 83.428 56.999 1.00 39.63 309 PRO B N 1
ATOM 4640 C CA . PRO B 1 309 ? 139.832 82.213 56.659 1.00 30.72 309 PRO B CA 1
ATOM 4641 C C . PRO B 1 309 ? 138.531 82.455 55.894 1.00 38.45 309 PRO B C 1
ATOM 4642 O O . PRO B 1 309 ? 138.254 81.735 54.949 1.00 41.62 309 PRO B O 1
ATOM 4646 N N . THR B 1 310 ? 137.707 83.406 56.314 1.00 38.24 310 THR B N 1
ATOM 4647 C CA . THR B 1 310 ? 136.473 83.675 55.570 1.00 35.26 310 THR B CA 1
ATOM 4648 C C . THR B 1 310 ? 136.714 84.174 54.133 1.00 36.37 310 THR B C 1
ATOM 4649 O O . THR B 1 310 ? 135.935 83.849 53.239 1.00 39.15 310 THR B O 1
ATOM 4653 N N . ARG B 1 311 ? 137.784 84.940 53.900 1.00 33.23 311 ARG B N 1
ATOM 4654 C CA . ARG B 1 311 ? 138.138 85.356 52.536 1.00 31.90 311 ARG B CA 1
ATOM 4655 C C . ARG B 1 311 ? 138.371 84.123 51.636 1.00 36.29 311 ARG B C 1
ATOM 4656 O O . ARG B 1 311 ? 137.928 84.095 50.489 1.00 31.84 311 ARG B O 1
ATOM 4664 N N . HIS B 1 312 ? 139.078 83.117 52.152 1.00 31.04 312 HIS B N 1
ATOM 4665 C CA . HIS B 1 312 ? 139.238 81.839 51.445 1.00 37.21 312 HIS B CA 1
ATOM 4666 C C . HIS B 1 312 ? 137.896 81.164 51.163 1.00 39.40 312 HIS B C 1
ATOM 4667 O O . HIS B 1 312 ? 137.600 80.806 50.021 1.00 42.05 312 HIS B O 1
ATOM 4674 N N . ALA B 1 313 ? 137.118 80.930 52.213 1.00 31.53 313 ALA B N 1
ATOM 4675 C CA . ALA B 1 313 ? 135.853 80.221 52.072 1.00 39.35 313 ALA B CA 1
ATOM 4676 C C . ALA B 1 313 ? 134.945 80.848 50.986 1.00 40.98 313 ALA B C 1
ATOM 4677 O O . ALA B 1 313 ? 134.373 80.145 50.148 1.00 42.25 313 ALA B O 1
ATOM 4679 N N . ARG B 1 314 ? 134.827 82.171 50.999 1.00 32.85 314 ARG B N 1
ATOM 4680 C CA . ARG B 1 314 ? 133.972 82.871 50.052 1.00 33.47 314 ARG B CA 1
ATOM 4681 C C . ARG B 1 314 ? 134.451 82.605 48.637 1.00 35.82 314 ARG B C 1
ATOM 4682 O O . ARG B 1 314 ? 133.693 82.143 47.785 1.00 35.49 314 ARG B O 1
ATOM 4690 N N . ALA B 1 315 ? 135.721 82.908 48.393 1.00 37.19 315 ALA B N 1
ATOM 4691 C CA . ALA B 1 315 ? 136.315 82.667 47.094 1.00 32.74 315 ALA B CA 1
ATOM 4692 C C . ALA B 1 315 ? 136.009 81.257 46.634 1.00 32.70 315 ALA B C 1
ATOM 4693 O O . ALA B 1 315 ? 135.525 81.066 45.544 1.00 39.51 315 ALA B O 1
ATOM 4695 N N . PHE B 1 316 ? 136.216 80.280 47.503 1.00 32.30 316 PHE B N 1
ATOM 4696 C CA . PHE B 1 316 ? 136.093 78.881 47.119 1.00 34.44 316 PHE B CA 1
ATOM 4697 C C . PHE B 1 316 ? 134.657 78.460 46.826 1.00 39.36 316 PHE B C 1
ATOM 4698 O O . PHE B 1 316 ? 134.411 77.892 45.767 1.00 46.37 316 PHE B O 1
ATOM 4706 N N . VAL B 1 317 ? 133.708 78.689 47.742 1.00 41.47 317 VAL B N 1
ATOM 4707 C CA . VAL B 1 317 ? 132.327 78.281 47.435 1.00 47.70 317 VAL B CA 1
ATOM 4708 C C . VAL B 1 317 ? 131.700 79.165 46.348 1.00 40.32 317 VAL B C 1
ATOM 4709 O O . VAL B 1 317 ? 130.883 78.680 45.572 1.00 39.77 317 VAL B O 1
ATOM 4713 N N . ALA B 1 318 ? 132.081 80.439 46.265 1.00 34.60 318 ALA B N 1
ATOM 4714 C CA . ALA B 1 318 ? 131.541 81.286 45.201 1.00 35.27 318 ALA B CA 1
ATOM 4715 C C . ALA B 1 318 ? 131.878 80.663 43.860 1.00 44.04 318 ALA B C 1
ATOM 4716 O O . ALA B 1 318 ? 131.059 80.637 42.957 1.00 50.03 318 ALA B O 1
ATOM 4718 N N . GLY B 1 319 ? 133.093 80.159 43.736 1.00 34.64 319 GLY B N 1
ATOM 4719 C CA . GLY B 1 319 ? 133.501 79.454 42.545 1.00 34.67 319 GLY B CA 1
ATOM 4720 C C . GLY B 1 319 ? 132.702 78.185 42.343 1.00 40.08 319 GLY B C 1
ATOM 4721 O O . GLY B 1 319 ? 132.257 77.904 41.235 1.00 35.53 319 GLY B O 1
ATOM 4722 N N . ALA B 1 320 ? 132.543 77.395 43.401 1.00 39.85 320 ALA B N 1
ATOM 4723 C CA . ALA B 1 320 ? 131.783 76.147 43.290 1.00 47.33 320 ALA B CA 1
ATOM 4724 C C . ALA B 1 320 ? 130.351 76.443 42.812 1.00 50.53 320 ALA B C 1
ATOM 4725 O O . ALA B 1 320 ? 129.883 75.831 41.859 1.00 55.56 320 ALA B O 1
ATOM 4727 N N . LEU B 1 321 ? 129.664 77.384 43.459 1.00 47.12 321 LEU B N 1
ATOM 4728 C CA . LEU B 1 321 ? 128.292 77.745 43.076 1.00 43.47 321 LEU B CA 1
ATOM 4729 C C . LEU B 1 321 ? 128.188 78.345 41.661 1.00 44.05 321 LEU B C 1
ATOM 4730 O O . LEU B 1 321 ? 127.322 77.950 40.878 1.00 48.30 321 LEU B O 1
ATOM 4735 N N . ALA B 1 322 ? 129.077 79.272 41.318 1.00 38.54 322 ALA B N 1
ATOM 4736 C CA . ALA B 1 322 ? 129.047 79.880 39.990 1.00 39.57 322 ALA B CA 1
ATOM 4737 C C . ALA B 1 322 ? 129.212 78.839 38.876 1.00 45.76 322 ALA B C 1
ATOM 4738 O O . ALA B 1 322 ? 128.671 78.997 37.779 1.00 50.42 322 ALA B O 1
ATOM 4740 N N . GLY B 1 323 ? 129.963 77.781 39.152 1.00 39.04 323 GLY B N 1
ATOM 4741 C CA . GLY B 1 323 ? 130.119 76.705 38.186 1.00 46.48 323 GLY B CA 1
ATOM 4742 C C . GLY B 1 323 ? 128.800 75.997 37.899 1.00 53.61 323 GLY B C 1
ATOM 4743 O O . GLY B 1 323 ? 128.633 75.358 36.849 1.00 55.40 323 GLY B O 1
ATOM 4744 N N . VAL B 1 324 ? 127.861 76.112 38.837 1.00 51.38 324 VAL B N 1
ATOM 4745 C CA . VAL B 1 324 ? 126.578 75.431 38.727 1.00 48.29 324 VAL B CA 1
ATOM 4746 C C . VAL B 1 324 ? 125.526 76.339 38.118 1.00 48.51 324 VAL B C 1
ATOM 4747 O O . VAL B 1 324 ? 124.757 75.925 37.244 1.00 54.35 324 VAL B O 1
ATOM 4751 N N . VAL B 1 325 ? 125.507 77.586 38.572 1.00 44.81 325 VAL B N 1
ATOM 4752 C CA . VAL B 1 325 ? 124.421 78.488 38.231 1.00 46.39 325 VAL B CA 1
ATOM 4753 C C . VAL B 1 325 ? 124.807 79.345 37.011 1.00 47.02 325 VAL B C 1
ATOM 4754 O O . VAL B 1 325 ? 123.987 80.087 36.472 1.00 52.25 325 VAL B O 1
ATOM 4758 N N . GLY B 1 326 ? 126.064 79.259 36.591 1.00 44.28 326 GLY B N 1
ATOM 4759 C CA . GLY B 1 326 ? 126.493 79.859 35.336 1.00 43.51 326 GLY B CA 1
ATOM 4760 C C . GLY B 1 326 ? 126.813 81.350 35.281 1.00 46.57 326 GLY B C 1
ATOM 4761 O O . GLY B 1 326 ? 127.088 81.874 34.206 1.00 55.63 326 GLY B O 1
ATOM 4762 N N . HIS B 1 327 ? 126.772 82.048 36.412 1.00 45.92 327 HIS B N 1
ATOM 4763 C CA . HIS B 1 327 ? 127.138 83.466 36.440 1.00 41.56 327 HIS B CA 1
ATOM 4764 C C . HIS B 1 327 ? 127.723 83.819 37.802 1.00 44.32 327 HIS B C 1
ATOM 4765 O O . HIS B 1 327 ? 127.646 83.017 38.733 1.00 49.95 327 HIS B O 1
ATOM 4772 N N . THR B 1 328 ? 128.278 85.018 37.947 1.00 43.84 328 THR B N 1
ATOM 4773 C CA . THR B 1 328 ? 129.049 85.322 39.155 1.00 41.95 328 THR B CA 1
ATOM 4774 C C . THR B 1 328 ? 128.414 86.332 40.090 1.00 49.11 328 THR B C 1
ATOM 4775 O O . THR B 1 328 ? 129.032 86.754 41.065 1.00 46.72 328 THR B O 1
ATOM 4779 N N . GLU B 1 329 ? 127.194 86.748 39.780 1.00 58.80 329 GLU B N 1
ATOM 4780 C CA . GLU B 1 329 ? 126.518 87.737 40.608 1.00 61.31 329 GLU B CA 1
ATOM 4781 C C . GLU B 1 329 ? 125.726 87.045 41.687 1.00 60.41 329 GLU B C 1
ATOM 4782 O O . GLU B 1 329 ? 124.503 87.177 41.761 1.00 64.52 329 GLU B O 1
ATOM 4788 N N . ILE B 1 330 ? 126.437 86.310 42.532 1.00 56.59 330 ILE B N 1
ATOM 4789 C CA . ILE B 1 330 ? 125.787 85.571 43.589 1.00 50.80 330 ILE B CA 1
ATOM 4790 C C . ILE B 1 330 ? 126.232 86.141 44.929 1.00 50.08 330 ILE B C 1
ATOM 4791 O O . ILE B 1 330 ? 127.296 86.743 45.035 1.00 54.75 330 ILE B O 1
ATOM 4796 N N . TYR B 1 331 ? 125.379 85.996 45.935 1.00 49.70 331 TYR B N 1
ATOM 4797 C CA . TYR B 1 331 ? 125.644 86.520 47.263 1.00 49.58 331 TYR B CA 1
ATOM 4798 C C . TYR B 1 331 ? 126.216 85.404 48.142 1.00 52.94 331 TYR B C 1
ATOM 4799 O O . TYR B 1 331 ? 125.473 84.529 48.611 1.00 51.71 331 TYR B O 1
ATOM 4808 N N . VAL B 1 332 ? 127.533 85.427 48.362 1.00 54.89 332 VAL B N 1
ATOM 4809 C CA . VAL B 1 332 ? 128.161 84.440 49.242 1.00 36.96 332 VAL B CA 1
ATOM 4810 C C . VAL B 1 332 ? 128.760 85.166 50.419 1.00 36.64 332 VAL B C 1
ATOM 4811 O O . VAL B 1 332 ? 129.401 86.207 50.257 1.00 37.64 332 VAL B O 1
ATOM 4815 N N . SER B 1 333 ? 128.511 84.621 51.605 1.00 37.18 333 SER B N 1
ATOM 4816 C CA . SER B 1 333 ? 128.790 85.297 52.864 1.00 41.93 333 SER B CA 1
ATOM 4817 C C . SER B 1 333 ? 129.634 84.372 53.702 1.00 41.95 333 SER B C 1
ATOM 4818 O O . SER B 1 333 ? 129.349 83.180 53.764 1.00 50.94 333 SER B O 1
ATOM 4821 N N . GLY B 1 334 ? 130.668 84.888 54.351 1.00 50.32 334 GLY B N 1
ATOM 4822 C CA . GLY B 1 334 ? 131.594 83.994 55.021 1.00 49.43 334 GLY B CA 1
ATOM 4823 C C . GLY B 1 334 ? 131.287 83.723 56.480 1.00 53.36 334 GLY B C 1
ATOM 4824 O O . GLY B 1 334 ? 130.656 84.531 57.137 1.00 59.33 334 GLY B O 1
ATOM 4825 N N . GLY B 1 335 ? 131.709 82.566 56.984 1.00 51.73 335 GLY B N 1
ATOM 4826 C CA . GLY B 1 335 ? 131.590 82.264 58.399 1.00 48.58 335 GLY B CA 1
ATOM 4827 C C . GLY B 1 335 ? 130.243 81.714 58.786 1.00 54.99 335 GLY B C 1
ATOM 4828 O O . GLY B 1 335 ? 129.275 82.461 58.879 1.00 59.05 335 GLY B O 1
ATOM 4829 N N . GLY B 1 336 ? 130.167 80.410 59.021 1.00 51.73 336 GLY B N 1
ATOM 4830 C CA . GLY B 1 336 ? 128.877 79.781 59.253 1.00 48.13 336 GLY B CA 1
ATOM 4831 C C . GLY B 1 336 ? 128.706 79.208 60.642 1.00 50.57 336 GLY B C 1
ATOM 4832 O O . GLY B 1 336 ? 128.245 78.073 60.785 1.00 49.41 336 GLY B O 1
ATOM 4833 N N . GLU B 1 337 ? 129.088 79.980 61.662 1.00 48.53 337 GLU B N 1
ATOM 4834 C CA . GLU B 1 337 ? 128.921 79.562 63.051 1.00 48.91 337 GLU B CA 1
ATOM 4835 C C . GLU B 1 337 ? 127.456 79.271 63.350 1.00 54.31 337 GLU B C 1
ATOM 4836 O O . GLU B 1 337 ? 126.628 80.166 63.303 1.00 58.86 337 GLU B O 1
ATOM 4842 N N . HIS B 1 338 ? 127.143 78.012 63.642 1.00 54.30 338 HIS B N 1
ATOM 4843 C CA . HIS B 1 338 ? 125.772 77.557 63.912 1.00 52.93 338 HIS B CA 1
ATOM 4844 C C . HIS B 1 338 ? 124.849 77.832 62.730 1.00 53.62 338 HIS B C 1
ATOM 4845 O O . HIS B 1 338 ? 123.626 77.768 62.859 1.00 52.71 338 HIS B O 1
ATOM 4852 N N . GLN B 1 339 ? 125.438 78.105 61.571 1.00 48.46 339 GLN B N 1
ATOM 4853 C CA . GLN B 1 339 ? 124.661 78.290 60.359 1.00 51.70 339 GLN B CA 1
ATOM 4854 C C . GLN B 1 339 ? 124.955 77.149 59.413 1.00 51.00 339 GLN B C 1
ATOM 4855 O O . GLN B 1 339 ? 125.880 77.221 58.613 1.00 60.02 339 GLN B O 1
ATOM 4861 N N . GLY B 1 340 ? 124.165 76.094 59.505 1.00 47.80 340 GLY B N 1
ATOM 4862 C CA . GLY B 1 340 ? 124.492 74.851 58.841 1.00 47.35 340 GLY B CA 1
ATOM 4863 C C . GLY B 1 340 ? 125.518 74.107 59.685 1.00 56.53 340 GLY B C 1
ATOM 4864 O O . GLY B 1 340 ? 126.022 74.640 60.689 1.00 53.44 340 GLY B O 1
ATOM 4865 N N . PRO B 1 341 ? 125.839 72.865 59.289 1.00 54.28 341 PRO B N 1
ATOM 4866 C CA . PRO B 1 341 ? 126.840 72.061 59.998 1.00 51.14 341 PRO B CA 1
ATOM 4867 C C . PRO B 1 341 ? 128.242 72.686 59.907 1.00 56.71 341 PRO B C 1
ATOM 4868 O O . PRO B 1 341 ? 128.467 73.556 59.060 1.00 54.42 341 PRO B O 1
ATOM 4872 N N . ASP B 1 342 ? 129.171 72.259 60.760 1.00 55.96 342 ASP B N 1
ATOM 4873 C CA . ASP B 1 342 ? 130.532 72.778 60.683 1.00 49.74 342 ASP B CA 1
ATOM 4874 C C . ASP B 1 342 ? 131.164 72.430 59.336 1.00 54.67 342 ASP B C 1
ATOM 4875 O O . ASP B 1 342 ? 131.248 71.257 58.953 1.00 55.58 342 ASP B O 1
ATOM 4880 N N . GLY B 1 343 ? 131.601 73.465 58.622 1.00 56.78 343 GLY B N 1
ATOM 4881 C CA . GLY B 1 343 ? 132.243 73.315 57.327 1.00 49.82 343 GLY B CA 1
ATOM 4882 C C . GLY B 1 343 ? 131.252 73.556 56.209 1.00 50.95 343 GLY B C 1
ATOM 4883 O O . GLY B 1 343 ? 131.643 73.709 55.052 1.00 55.90 343 GLY B O 1
ATOM 4884 N N . GLY B 1 344 ? 129.968 73.604 56.557 1.00 53.16 344 GLY B N 1
ATOM 4885 C CA . GLY B 1 344 ? 128.912 73.853 55.590 1.00 45.88 344 GLY B CA 1
ATOM 4886 C C . GLY B 1 344 ? 128.141 75.137 55.835 1.00 46.69 344 GLY B C 1
ATOM 4887 O O . GLY B 1 344 ? 128.555 75.987 56.627 1.00 46.26 344 GLY B O 1
ATOM 4888 N N . GLY B 1 345 ? 126.993 75.265 55.176 1.00 46.59 345 GLY B N 1
ATOM 4889 C CA . GLY B 1 345 ? 126.159 76.447 55.336 1.00 47.11 345 GLY B CA 1
ATOM 4890 C C . GLY B 1 345 ? 124.866 76.394 54.539 1.00 49.85 345 GLY B C 1
ATOM 4891 O O . GLY B 1 345 ? 124.741 75.636 53.578 1.00 49.06 345 GLY B O 1
ATOM 4892 N N . PRO B 1 346 ? 123.877 77.194 54.946 1.00 55.01 346 PRO B N 1
ATOM 4893 C CA . PRO B 1 346 ? 122.621 77.268 54.194 1.00 52.86 346 PRO B CA 1
ATOM 4894 C C . PRO B 1 346 ? 122.825 77.871 52.818 1.00 53.89 346 PRO B C 1
ATOM 4895 O O . PRO B 1 346 ? 123.692 78.734 52.663 1.00 54.16 346 PRO B O 1
ATOM 4899 N N . VAL B 1 347 ? 122.043 77.414 51.841 1.00 54.05 347 VAL B N 1
ATOM 4900 C CA . VAL B 1 347 ? 121.952 78.081 50.543 1.00 54.34 347 VAL B CA 1
ATOM 4901 C C . VAL B 1 347 ? 120.495 78.194 50.101 1.00 55.45 347 VAL B C 1
ATOM 4902 O O . VAL B 1 347 ? 119.726 77.238 50.219 1.00 55.52 347 VAL B O 1
ATOM 4906 N N . ALA B 1 348 ? 120.131 79.362 49.578 1.00 60.12 348 ALA B N 1
ATOM 4907 C CA . ALA B 1 348 ? 118.773 79.625 49.097 1.00 60.07 348 ALA B CA 1
ATOM 4908 C C . ALA B 1 348 ? 118.784 80.059 47.636 1.00 63.57 348 ALA B C 1
ATOM 4909 O O . ALA B 1 348 ? 119.752 80.655 47.163 1.00 67.11 348 ALA B O 1
ATOM 4911 N N . VAL B 1 349 ? 117.709 79.743 46.921 1.00 67.60 349 VAL B N 1
ATOM 4912 C CA . VAL B 1 349 ? 117.573 80.139 45.524 1.00 63.90 349 VAL B CA 1
ATOM 4913 C C . VAL B 1 349 ? 116.238 80.850 45.331 1.00 65.09 349 VAL B C 1
ATOM 4914 O O . VAL B 1 349 ? 115.237 80.469 45.942 1.00 64.04 349 VAL B O 1
ATOM 4918 N N . ILE B 1 350 ? 116.229 81.887 44.495 1.00 69.38 350 ILE B N 1
ATOM 4919 C CA . ILE B 1 350 ? 115.005 82.620 44.189 1.00 63.76 350 ILE B CA 1
ATOM 4920 C C . ILE B 1 350 ? 114.776 82.679 42.672 1.00 75.27 350 ILE B C 1
ATOM 4921 O O . ILE B 1 350 ? 115.498 83.361 41.945 1.00 75.75 350 ILE B O 1
ATOM 4926 N N . ALA B 1 351 ? 113.755 81.974 42.197 1.00 74.57 351 ALA B N 1
ATOM 4927 C CA . ALA B 1 351 ? 113.498 81.873 40.760 1.00 81.82 351 ALA B CA 1
ATOM 4928 C C . ALA B 1 351 ? 111.997 81.904 40.432 1.00 96.62 351 ALA B C 1
ATOM 4929 O O . ALA B 1 351 ? 111.152 81.774 41.322 1.00 100.60 351 ALA B O 1
ATOM 4931 N N . ALA B 1 352 ? 111.671 82.091 39.155 1.00 101.22 352 ALA B N 1
ATOM 4932 C CA . ALA B 1 352 ? 110.297 81.924 38.675 1.00 104.61 352 ALA B CA 1
ATOM 4933 C C . ALA B 1 352 ? 110.076 80.531 38.054 1.00 110.42 352 ALA B C 1
ATOM 4934 O O . ALA B 1 352 ? 111.017 79.904 37.561 1.00 113.79 352 ALA B O 1
ATOM 4936 N N . ARG B 1 353 ? 108.830 80.062 38.072 1.00 112.46 353 ARG B N 1
ATOM 4937 C CA . ARG B 1 353 ? 108.470 78.734 37.556 1.00 111.29 353 ARG B CA 1
ATOM 4938 C C . ARG B 1 353 ? 108.454 78.616 36.011 1.00 113.34 353 ARG B C 1
ATOM 4939 O O . ARG B 1 353 ? 107.891 79.466 35.316 1.00 112.10 353 ARG B O 1
ATOM 4947 N N . THR B 1 354 ? 109.069 77.556 35.482 1.00 109.79 354 THR B N 1
ATOM 4948 C CA . THR B 1 354 ? 108.945 77.219 34.058 1.00 106.56 354 THR B CA 1
ATOM 4949 C C . THR B 1 354 ? 108.524 75.755 33.857 1.00 107.86 354 THR B C 1
ATOM 4950 O O . THR B 1 354 ? 108.678 74.909 34.749 1.00 103.10 354 THR B O 1
#

CATH classification: 3.30.1330.170 (+2 more: 3.30.1330.180, 3.30.1330.160)

Solvent-accessible surface area: 23592 Å² total